Protein AF-A0A818V0K8-F1 (afdb_monomer_lite)

pLDDT: mean 82.4, std 18.42, range [25.8, 98.62]

Organism: NCBI:txid433720

InterPro domains:
  IPR001258 NHL repeat [PF01436] (182-206)
  IPR001258 NHL repeat [PF01436] (374-398)
  IPR001258 NHL repeat [PS51125] (176-212)
  IPR001309 Peptidase C14, p20 domain [PS50208] (8-86)
  IPR011042 Six-bladed beta-propeller, TolB-like [G3DSA:2.120.10.30] (171-428)
  IPR011600 Peptidase C14, caspase domain [PF00656] (10-111)
  IPR029030 Caspase-like domain superfamily [SSF52129] (10-149)
  IPR050952 Tripartite Motif and NHL Repeat Containing E3 Ligases [PTHR24104] (167-348)

Radius of gyration: 25.7 Å; chains: 1; bounding box: 70×69×47 Å

Structure (mmCIF, N/CA/C/O backbone):
data_AF-A0A818V0K8-F1
#
_entry.id   AF-A0A818V0K8-F1
#
loop_
_atom_site.group_PDB
_atom_site.id
_atom_site.type_symbol
_atom_site.label_atom_id
_atom_site.label_alt_id
_atom_site.label_comp_id
_atom_site.label_asym_id
_atom_site.label_entity_id
_atom_site.label_seq_id
_atom_site.pdbx_PDB_ins_code
_atom_site.Cartn_x
_atom_site.Cartn_y
_atom_site.Cartn_z
_atom_site.occupancy
_atom_site.B_iso_or_equiv
_atom_site.auth_seq_id
_atom_site.auth_comp_id
_atom_site.auth_asym_id
_atom_site.auth_atom_id
_atom_site.pdbx_PDB_model_num
ATOM 1 N N . MET A 1 1 ? -10.975 -43.983 18.019 1.00 34.56 1 MET A N 1
ATOM 2 C CA . MET A 1 1 ? -11.225 -44.013 16.564 1.00 34.56 1 MET A CA 1
ATOM 3 C C . MET A 1 1 ? -12.314 -43.001 16.267 1.00 34.56 1 MET A C 1
ATOM 5 O O . MET A 1 1 ? -13.422 -43.184 16.749 1.00 34.56 1 MET A O 1
ATOM 9 N N . ALA A 1 2 ? -11.993 -41.905 15.580 1.00 34.56 2 ALA A N 1
ATOM 10 C CA . ALA A 1 2 ? -13.014 -40.971 15.117 1.00 34.56 2 ALA A CA 1
ATOM 11 C C . ALA A 1 2 ? -13.795 -41.658 13.990 1.00 34.56 2 ALA A C 1
ATOM 13 O O . ALA A 1 2 ? -13.202 -42.048 12.986 1.00 34.56 2 ALA A O 1
ATOM 14 N N . SER A 1 3 ? -15.096 -41.871 14.181 1.00 37.41 3 SER A N 1
ATOM 15 C CA . SER A 1 3 ? -15.975 -42.368 13.127 1.00 37.41 3 SER A CA 1
ATOM 16 C C . SER A 1 3 ? -16.004 -41.324 12.012 1.00 37.41 3 SER A C 1
ATOM 18 O O . SER A 1 3 ? -16.579 -40.250 12.190 1.00 37.41 3 SER A O 1
ATOM 20 N N . SER A 1 4 ? -15.362 -41.602 10.879 1.00 45.81 4 SER A N 1
ATOM 21 C CA . SER A 1 4 ? -15.532 -40.789 9.679 1.00 45.81 4 SER A CA 1
ATOM 22 C C . SER A 1 4 ? -17.010 -40.825 9.299 1.00 45.81 4 SER A C 1
ATOM 24 O O . SER A 1 4 ? -17.556 -41.895 9.026 1.00 45.81 4 SER A O 1
ATOM 26 N N . VAL A 1 5 ? -17.663 -39.671 9.323 1.00 54.47 5 VAL A N 1
ATOM 27 C CA . VAL A 1 5 ? -19.024 -39.521 8.821 1.00 54.47 5 VAL A CA 1
ATOM 28 C C . VAL A 1 5 ? -18.972 -39.780 7.318 1.00 54.47 5 VAL A C 1
ATOM 30 O O . VAL A 1 5 ? -18.368 -39.011 6.572 1.00 54.47 5 VAL A O 1
ATOM 33 N N . ILE A 1 6 ? -19.542 -40.901 6.879 1.00 58.94 6 ILE A N 1
ATOM 34 C CA . ILE A 1 6 ? -19.656 -41.230 5.459 1.00 58.94 6 ILE A CA 1
ATOM 35 C C . ILE A 1 6 ? -20.907 -40.523 4.938 1.00 58.94 6 ILE A C 1
ATOM 37 O O . ILE A 1 6 ? -22.029 -40.952 5.207 1.00 58.94 6 ILE A O 1
ATOM 41 N N . TYR A 1 7 ? -20.704 -39.418 4.223 1.00 66.31 7 TYR A N 1
ATOM 42 C CA . TYR A 1 7 ? -21.772 -38.730 3.499 1.00 66.31 7 TYR A CA 1
ATOM 43 C C . TYR A 1 7 ? -22.213 -39.574 2.301 1.00 66.31 7 TYR A C 1
ATOM 45 O O . TYR A 1 7 ? -21.368 -40.120 1.589 1.00 66.31 7 TYR A O 1
ATOM 53 N N . LYS A 1 8 ? -23.525 -39.668 2.066 1.00 69.44 8 LYS A N 1
ATOM 54 C CA . LYS A 1 8 ? -24.097 -40.437 0.953 1.00 69.44 8 LYS A CA 1
ATOM 55 C C . LYS A 1 8 ? -23.915 -39.703 -0.375 1.00 69.44 8 LYS A C 1
ATOM 57 O O . LYS A 1 8 ? -23.383 -40.279 -1.316 1.00 69.44 8 LYS A O 1
ATOM 62 N N . ASN A 1 9 ? -24.305 -38.430 -0.433 1.00 80.56 9 ASN A N 1
ATOM 63 C CA . ASN A 1 9 ? -24.069 -37.552 -1.576 1.00 80.56 9 ASN A CA 1
ATOM 64 C C . ASN A 1 9 ? -23.571 -36.182 -1.110 1.00 80.56 9 ASN A C 1
ATOM 66 O O . ASN A 1 9 ? -23.829 -35.764 0.017 1.00 80.56 9 ASN A O 1
ATOM 70 N N . LYS A 1 10 ? -22.888 -35.457 -1.997 1.00 86.25 10 LYS A N 1
ATOM 71 C CA . LYS A 1 10 ? -22.584 -34.033 -1.828 1.00 86.25 10 LYS A CA 1
ATOM 72 C C . LYS A 1 10 ? -23.468 -33.248 -2.789 1.00 86.25 10 LYS A C 1
ATOM 74 O O . LYS A 1 10 ? -23.432 -33.513 -3.989 1.00 86.25 10 LYS A O 1
ATOM 79 N N . ARG A 1 11 ? -24.271 -32.312 -2.295 1.00 87.25 11 ARG A N 1
ATOM 80 C CA . ARG A 1 11 ? -25.216 -31.524 -3.099 1.00 87.25 11 ARG A CA 1
ATOM 81 C C . ARG A 1 11 ? -25.030 -30.047 -2.814 1.00 87.25 11 ARG A C 1
ATOM 83 O O . ARG A 1 11 ? -24.869 -29.672 -1.655 1.00 87.25 11 ARG A O 1
ATOM 90 N N . ALA A 1 12 ? -25.030 -29.215 -3.848 1.00 89.19 12 ALA A N 1
ATOM 91 C CA . ALA A 1 12 ? -24.978 -27.773 -3.667 1.00 89.19 12 ALA A CA 1
ATOM 92 C C . ALA A 1 12 ? -26.048 -27.058 -4.484 1.00 89.19 12 ALA A C 1
ATOM 94 O O . ALA A 1 12 ? -26.250 -27.389 -5.648 1.00 89.19 12 ALA A O 1
ATOM 95 N N . LEU A 1 13 ? -26.687 -26.057 -3.889 1.00 89.00 13 LEU A N 1
ATOM 96 C CA . LEU A 1 13 ? -27.489 -25.074 -4.605 1.00 89.00 13 LEU A CA 1
ATOM 97 C C . LEU A 1 13 ? -26.740 -23.752 -4.589 1.00 89.00 13 LEU A C 1
ATOM 99 O O . LEU A 1 13 ? -26.389 -23.242 -3.528 1.00 89.00 13 LEU A O 1
ATOM 103 N N . ILE A 1 14 ? -26.485 -23.216 -5.773 1.00 91.88 14 ILE A N 1
ATOM 104 C CA . ILE A 1 14 ? -25.708 -22.002 -5.971 1.00 91.88 14 ILE A CA 1
ATOM 105 C C . ILE A 1 14 ? -26.546 -21.048 -6.807 1.00 91.88 14 ILE A C 1
ATOM 107 O O . ILE A 1 14 ? -26.998 -21.405 -7.891 1.00 91.88 14 ILE A O 1
ATOM 111 N N . ILE A 1 15 ? -26.760 -19.837 -6.314 1.00 91.81 15 ILE A N 1
ATOM 112 C CA . ILE A 1 15 ? -27.540 -18.812 -7.005 1.00 91.81 15 ILE A CA 1
ATOM 113 C C . ILE A 1 15 ? -26.685 -17.553 -7.152 1.00 91.81 15 ILE A C 1
ATOM 115 O O . ILE A 1 15 ? -26.112 -17.084 -6.174 1.00 91.81 15 ILE A O 1
ATOM 119 N N . GLY A 1 16 ? -26.606 -17.003 -8.364 1.00 90.69 16 GLY A N 1
ATOM 120 C CA . GLY A 1 16 ? -25.942 -15.727 -8.646 1.00 90.69 16 GLY A CA 1
ATOM 121 C C . GLY A 1 16 ? -26.888 -14.745 -9.333 1.00 90.69 16 GLY A C 1
ATOM 122 O O . GLY A 1 16 ? -27.444 -15.074 -10.380 1.00 90.69 16 GLY A O 1
ATOM 123 N N . ILE A 1 17 ? -27.073 -13.542 -8.789 1.00 88.69 17 ILE A N 1
ATOM 124 C CA . ILE A 1 17 ? -27.951 -12.513 -9.369 1.00 88.69 17 ILE A CA 1
ATOM 125 C C . ILE A 1 17 ? -27.177 -11.200 -9.517 1.00 88.69 17 ILE A C 1
ATOM 127 O O . ILE A 1 17 ? -26.691 -10.635 -8.542 1.00 88.69 17 ILE A O 1
ATOM 131 N N . ASN A 1 18 ? -27.068 -10.727 -10.758 1.00 83.38 18 ASN A N 1
ATOM 132 C CA . ASN A 1 18 ? -26.418 -9.469 -11.128 1.00 83.38 18 ASN A CA 1
ATOM 133 C C . ASN A 1 18 ? -27.438 -8.405 -11.544 1.00 83.38 18 ASN A C 1
ATOM 135 O O . ASN A 1 18 ? -27.327 -7.239 -11.180 1.00 83.38 18 ASN A O 1
ATOM 139 N N . ASP A 1 19 ? -28.420 -8.798 -12.357 1.00 81.12 19 ASP A N 1
ATOM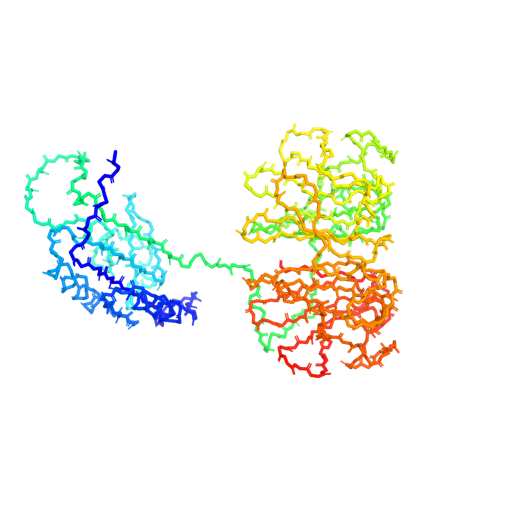 140 C CA . ASP A 1 19 ? -29.081 -7.880 -13.288 1.00 81.12 19 ASP A CA 1
ATOM 141 C C . ASP A 1 19 ? -30.369 -7.254 -12.752 1.00 81.12 19 ASP A C 1
ATOM 143 O O . ASP A 1 19 ? -31.354 -7.124 -13.478 1.00 81.12 19 ASP A O 1
ATOM 147 N N . TYR A 1 20 ? -30.362 -6.852 -11.482 1.00 81.00 20 TYR A N 1
ATOM 148 C CA . TYR A 1 20 ? -31.499 -6.203 -10.835 1.00 81.00 20 TYR A CA 1
ATOM 149 C C . TYR A 1 20 ? -31.951 -4.977 -11.643 1.00 81.00 20 TYR A C 1
ATOM 151 O O . TYR A 1 20 ? -31.282 -3.945 -11.691 1.00 81.00 20 TYR A O 1
ATOM 159 N N . SER A 1 21 ? -33.087 -5.107 -12.330 1.00 64.56 21 SER A N 1
ATOM 160 C CA . SER A 1 21 ? -33.489 -4.193 -13.413 1.00 64.56 21 SER A CA 1
ATOM 161 C C . SER A 1 21 ? -33.783 -2.755 -12.963 1.00 64.56 21 SER A C 1
ATOM 163 O O . SER A 1 21 ? -33.800 -1.843 -13.791 1.00 64.56 21 SER A O 1
ATOM 165 N N . ARG A 1 22 ? -34.013 -2.545 -11.662 1.00 65.88 22 ARG A N 1
ATOM 166 C CA . ARG A 1 22 ? -34.380 -1.254 -11.051 1.00 65.88 22 ARG A CA 1
ATOM 167 C C . ARG A 1 22 ? -33.535 -0.898 -9.827 1.00 65.88 22 ARG A C 1
ATOM 169 O O . ARG A 1 22 ? -33.917 -0.028 -9.049 1.00 65.88 22 ARG A O 1
ATOM 176 N N . ASP A 1 23 ? -32.411 -1.579 -9.652 1.00 66.31 23 ASP A N 1
ATOM 177 C CA . ASP A 1 23 ? -31.495 -1.341 -8.545 1.00 66.31 23 ASP A CA 1
ATOM 178 C C . ASP A 1 23 ? -30.458 -0.264 -8.913 1.00 66.31 23 ASP A C 1
ATOM 180 O O . ASP A 1 23 ? -29.754 -0.420 -9.919 1.00 66.31 23 ASP A O 1
ATOM 184 N N . PRO A 1 24 ? -30.335 0.826 -8.131 1.00 57.41 24 PRO A N 1
ATOM 185 C CA . PRO A 1 24 ? -29.272 1.810 -8.329 1.00 57.41 24 PRO A CA 1
ATOM 186 C C . PRO A 1 24 ? -27.860 1.235 -8.102 1.00 57.41 24 PRO A C 1
ATOM 188 O O . PRO A 1 24 ? -26.910 1.781 -8.661 1.00 57.41 24 PRO A O 1
ATOM 191 N N . ASP A 1 25 ? -27.723 0.131 -7.356 1.00 63.06 25 ASP A N 1
ATOM 192 C CA . ASP A 1 25 ? -26.450 -0.497 -6.971 1.00 63.06 25 ASP A CA 1
ATOM 193 C C . ASP A 1 25 ? -26.255 -1.890 -7.613 1.00 63.06 25 ASP A C 1
ATOM 195 O O . ASP A 1 25 ? -25.832 -2.852 -6.963 1.00 63.06 25 ASP A O 1
ATOM 199 N N . ARG A 1 26 ? -26.552 -2.000 -8.917 1.00 66.19 26 ARG A N 1
ATOM 200 C CA . ARG A 1 26 ? -26.481 -3.258 -9.685 1.00 66.19 26 ARG A CA 1
ATOM 201 C C . ARG A 1 26 ? -25.141 -3.987 -9.503 1.00 66.19 26 ARG A C 1
ATOM 203 O O . ARG A 1 26 ? -24.067 -3.450 -9.792 1.00 66.19 26 ARG A O 1
ATOM 210 N N . LEU A 1 27 ? -25.211 -5.257 -9.105 1.00 70.94 27 LEU A N 1
ATOM 211 C CA . LEU A 1 27 ? -24.045 -6.118 -8.900 1.00 70.94 27 LEU A CA 1
ATOM 212 C C . LEU A 1 27 ? -23.506 -6.644 -10.239 1.00 70.94 27 LEU A C 1
ATOM 214 O O . LEU A 1 27 ? -24.259 -7.003 -11.140 1.00 70.94 27 LEU A O 1
ATOM 218 N N . LYS A 1 28 ? -22.176 -6.685 -10.390 1.00 72.31 28 LYS A N 1
ATOM 219 C CA . LYS A 1 28 ? -21.523 -7.007 -11.674 1.00 72.31 28 LYS A CA 1
ATOM 220 C C . LYS A 1 28 ? -20.971 -8.434 -11.763 1.00 72.31 28 LYS A C 1
ATOM 222 O O . LYS A 1 28 ? -20.831 -8.956 -12.867 1.00 72.31 28 LYS A O 1
ATOM 227 N N . TYR A 1 29 ? -20.642 -9.061 -10.633 1.00 78.44 29 TYR A N 1
ATOM 228 C CA . TYR A 1 29 ? -19.819 -10.280 -10.612 1.00 78.44 29 TYR A CA 1
ATOM 229 C C . TYR A 1 29 ? -20.454 -11.485 -9.915 1.00 78.44 29 TYR A C 1
ATOM 231 O O . TYR A 1 29 ? -19.919 -12.578 -10.034 1.00 78.44 29 TYR A O 1
ATOM 239 N N . CYS A 1 30 ? -21.629 -11.352 -9.305 1.00 81.56 30 CYS A N 1
ATOM 240 C CA . CYS A 1 30 ? -22.289 -12.437 -8.581 1.00 81.56 30 CYS A CA 1
ATOM 241 C C . CYS A 1 30 ? -22.568 -13.680 -9.441 1.00 81.56 30 CYS A C 1
ATOM 243 O O . CYS A 1 30 ? -22.480 -14.801 -8.947 1.00 81.56 30 CYS A O 1
ATOM 245 N N . ILE A 1 31 ? -22.859 -13.520 -10.737 1.00 84.06 31 ILE A N 1
ATOM 246 C CA . ILE A 1 31 ? -22.962 -14.668 -11.658 1.00 84.06 31 ILE A CA 1
ATOM 247 C C . ILE A 1 31 ? -21.609 -15.358 -11.859 1.00 84.06 31 ILE A C 1
ATOM 249 O O . ILE A 1 31 ? -21.572 -16.587 -11.948 1.00 84.06 31 ILE A O 1
ATOM 253 N N . ASN A 1 32 ? -20.516 -14.596 -11.955 1.00 75.81 32 ASN A N 1
ATOM 254 C CA . ASN A 1 32 ? -19.174 -15.157 -12.112 1.00 75.81 32 ASN A CA 1
ATOM 255 C C . ASN A 1 32 ? -18.778 -15.899 -10.835 1.00 75.81 32 ASN A C 1
ATOM 257 O O . ASN A 1 32 ? -18.452 -17.075 -10.925 1.00 75.81 32 ASN A O 1
ATOM 261 N N . ASP A 1 33 ? -18.962 -15.280 -9.665 1.00 77.19 33 ASP A N 1
ATOM 262 C CA . ASP A 1 33 ? -18.681 -15.888 -8.359 1.00 77.19 33 ASP A CA 1
ATOM 263 C C . ASP A 1 33 ? -19.453 -17.208 -8.172 1.00 77.19 33 ASP A C 1
ATOM 265 O O . ASP A 1 33 ? -18.884 -18.236 -7.802 1.00 77.19 33 ASP A O 1
ATOM 269 N N . ALA A 1 34 ? -20.750 -17.213 -8.508 1.00 83.19 34 ALA A N 1
ATOM 270 C CA . ALA A 1 34 ? -21.577 -18.417 -8.485 1.00 83.19 34 ALA A CA 1
ATOM 271 C C . ALA A 1 34 ? -21.092 -19.483 -9.487 1.00 83.19 34 ALA A C 1
ATOM 273 O O . ALA A 1 34 ? -21.116 -20.679 -9.194 1.00 83.19 34 ALA A O 1
ATOM 274 N N . THR A 1 35 ? -20.633 -19.076 -10.671 1.00 83.06 35 THR A N 1
ATOM 275 C CA . THR A 1 35 ? -20.123 -20.011 -11.685 1.00 83.06 35 THR A CA 1
ATOM 276 C C . THR A 1 35 ? -18.791 -20.623 -11.249 1.00 83.06 35 THR A C 1
ATOM 278 O O . THR A 1 35 ? -18.626 -21.838 -11.342 1.00 83.06 35 THR A O 1
ATOM 281 N N . ASP A 1 36 ? -17.877 -19.819 -10.710 1.00 75.06 36 ASP A N 1
ATOM 282 C CA . ASP A 1 36 ? -16.560 -20.259 -10.247 1.00 75.06 36 ASP A CA 1
ATOM 283 C C . ASP A 1 36 ? -16.680 -21.209 -9.055 1.00 75.06 36 ASP A C 1
ATOM 285 O O . ASP A 1 36 ? -16.076 -22.287 -9.050 1.00 75.06 36 ASP A O 1
ATOM 289 N N . LEU A 1 37 ? -17.541 -20.881 -8.085 1.00 79.75 37 LEU A N 1
ATOM 290 C CA . LEU A 1 37 ? -17.820 -21.779 -6.969 1.00 79.75 37 LEU A CA 1
ATOM 291 C C . LEU A 1 37 ? -18.508 -23.069 -7.433 1.00 79.75 37 LEU A C 1
ATOM 293 O O . LEU A 1 37 ? -18.174 -24.143 -6.934 1.00 79.75 37 LEU A O 1
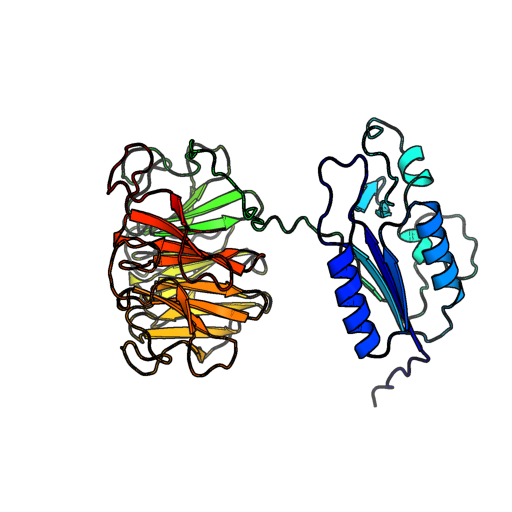ATOM 297 N N . SER A 1 38 ? -19.428 -22.994 -8.402 1.00 85.56 38 SER A N 1
ATOM 298 C CA . SER A 1 38 ? -20.041 -24.184 -9.007 1.00 85.56 38 SER A CA 1
ATOM 299 C C . SER A 1 38 ? -18.983 -25.119 -9.577 1.00 85.56 38 SER A C 1
ATOM 301 O O . SER A 1 38 ? -18.994 -26.308 -9.261 1.00 85.56 38 SER A O 1
ATOM 303 N N . MET A 1 39 ? -18.042 -24.589 -10.360 1.00 77.56 39 MET A N 1
ATOM 304 C CA . MET A 1 39 ? -16.954 -25.378 -10.941 1.00 77.56 39 MET A CA 1
ATOM 305 C C . MET A 1 39 ? -16.055 -25.982 -9.854 1.00 77.56 39 MET A C 1
ATOM 307 O O . MET A 1 39 ? -15.744 -27.173 -9.896 1.00 77.56 39 MET A O 1
ATOM 311 N N . ALA A 1 40 ? -15.688 -25.200 -8.834 1.00 75.50 40 ALA A N 1
ATOM 312 C CA . ALA A 1 40 ? -14.874 -25.681 -7.719 1.00 75.50 40 ALA A CA 1
ATOM 313 C C . ALA A 1 40 ? -15.564 -26.810 -6.931 1.00 75.50 40 ALA A C 1
ATOM 315 O O . ALA A 1 40 ? -14.930 -27.813 -6.596 1.00 75.50 40 ALA A O 1
ATOM 316 N N . LEU A 1 41 ? -16.867 -26.682 -6.666 1.00 83.44 41 LEU A N 1
ATOM 317 C CA . LEU A 1 41 ? -17.640 -27.683 -5.931 1.00 83.44 41 LEU A CA 1
ATOM 318 C C . LEU A 1 41 ? -17.858 -28.960 -6.750 1.00 83.44 41 LEU A C 1
ATOM 320 O O . LEU A 1 41 ? -17.707 -30.060 -6.209 1.00 83.44 41 LEU A O 1
ATOM 324 N N . GLN A 1 42 ? -18.129 -28.836 -8.051 1.00 88.62 42 GLN A N 1
ATOM 325 C CA . GLN A 1 42 ? -18.191 -29.980 -8.965 1.00 88.62 42 GLN A CA 1
ATOM 326 C C . GLN A 1 42 ? -16.867 -30.759 -8.973 1.00 88.62 42 GLN A C 1
ATOM 328 O O . GLN A 1 42 ? -16.882 -31.984 -8.851 1.00 88.62 42 GLN A O 1
ATOM 333 N N . ASN A 1 43 ? -15.721 -30.064 -8.995 1.00 80.06 43 ASN A N 1
ATOM 334 C CA . ASN A 1 43 ? -14.391 -30.689 -8.970 1.00 80.06 43 ASN A CA 1
ATOM 335 C C . ASN A 1 43 ? -14.107 -31.500 -7.695 1.00 80.06 43 ASN A C 1
ATOM 337 O O . ASN A 1 43 ? -13.332 -32.454 -7.737 1.00 80.06 43 ASN A O 1
ATOM 341 N N . ILE A 1 44 ? -14.739 -31.163 -6.566 1.00 83.50 44 ILE A N 1
ATOM 342 C CA . ILE A 1 44 ? -14.613 -31.917 -5.304 1.00 83.50 44 ILE A CA 1
ATOM 343 C C . ILE A 1 44 ? -15.797 -32.874 -5.052 1.00 83.50 44 ILE A C 1
ATOM 345 O O . ILE A 1 44 ? -15.968 -33.396 -3.938 1.00 83.50 44 ILE A O 1
ATOM 349 N N . GLY A 1 45 ? -16.597 -33.127 -6.094 1.00 86.00 45 GLY A N 1
ATOM 350 C CA . GLY A 1 45 ? -17.625 -34.164 -6.146 1.00 86.00 45 GLY A CA 1
ATOM 351 C C . GLY A 1 45 ? -19.021 -33.739 -5.690 1.00 86.00 45 GLY A C 1
ATOM 352 O O . GLY A 1 45 ? -19.809 -34.611 -5.333 1.00 86.00 45 GLY A O 1
ATOM 353 N N . PHE A 1 46 ? -19.341 -32.440 -5.655 1.00 91.00 46 PHE A N 1
ATOM 354 C CA . PHE A 1 46 ? -20.720 -31.991 -5.441 1.00 91.00 46 PHE A CA 1
ATOM 355 C C . PHE A 1 46 ? -21.555 -32.118 -6.717 1.00 91.00 46 PHE A C 1
ATOM 357 O O . PHE A 1 46 ? -21.137 -31.708 -7.797 1.00 91.00 46 PHE A O 1
ATOM 364 N N . ASN A 1 47 ? -22.787 -32.594 -6.565 1.00 91.94 47 ASN A N 1
ATOM 365 C CA . ASN A 1 47 ? -23.843 -32.385 -7.542 1.00 91.94 47 ASN A CA 1
ATOM 366 C C . ASN A 1 47 ? -24.415 -30.971 -7.349 1.00 91.94 47 ASN A C 1
ATOM 368 O O . ASN A 1 47 ? -25.042 -30.689 -6.325 1.00 91.94 47 ASN A O 1
ATOM 372 N N . VAL A 1 48 ? -24.141 -30.075 -8.296 1.00 92.81 48 VAL A N 1
ATOM 373 C CA . VAL A 1 48 ? -24.450 -28.647 -8.177 1.00 92.81 48 VAL A CA 1
ATOM 374 C C . VAL A 1 48 ? -25.665 -28.273 -9.023 1.00 92.81 48 VAL A C 1
ATOM 376 O O . VAL A 1 48 ? -25.686 -28.505 -10.228 1.00 92.81 48 VAL A O 1
ATOM 379 N N . THR A 1 49 ? -26.645 -27.628 -8.394 1.00 93.25 49 THR A N 1
ATOM 380 C CA . THR A 1 49 ? -27.739 -26.899 -9.045 1.00 93.25 49 THR A CA 1
ATOM 381 C C . THR A 1 49 ? -27.368 -25.417 -9.085 1.00 93.25 49 THR A C 1
ATOM 383 O O . THR A 1 49 ? -27.196 -24.807 -8.032 1.00 93.25 49 THR A O 1
ATOM 386 N N . LEU A 1 50 ? -27.213 -24.842 -10.281 1.00 94.31 50 LEU A N 1
ATOM 387 C CA . LEU A 1 50 ? -26.795 -23.449 -10.478 1.00 94.31 50 LEU A CA 1
ATOM 388 C C . LEU A 1 50 ? -27.931 -22.620 -11.093 1.00 94.31 50 LEU A C 1
ATOM 390 O O . LEU A 1 50 ? -28.332 -22.878 -12.226 1.00 94.31 50 LEU A O 1
ATOM 394 N N . GLY A 1 51 ? -28.402 -21.601 -10.376 1.00 94.25 51 GLY A N 1
ATOM 395 C CA . GLY A 1 51 ? -29.344 -20.598 -10.880 1.00 94.25 51 GLY A CA 1
ATOM 396 C C . GLY A 1 51 ? -28.659 -19.251 -11.123 1.00 94.25 51 GLY A C 1
ATOM 397 O O . GLY A 1 51 ? -27.792 -18.829 -10.356 1.00 94.25 51 GLY A O 1
ATOM 398 N N . LYS A 1 52 ? -29.038 -18.559 -12.201 1.00 93.88 52 LYS A N 1
ATOM 399 C CA . LYS A 1 52 ? -28.464 -17.264 -12.600 1.00 93.88 52 LYS A CA 1
ATOM 400 C C . LYS A 1 52 ? -29.575 -16.274 -12.904 1.00 93.88 52 LYS A C 1
ATOM 402 O O . LYS A 1 52 ? -30.459 -16.619 -13.676 1.00 93.88 52 LYS A O 1
ATOM 407 N N . ASN A 1 53 ? -29.502 -15.065 -12.342 1.00 92.00 53 ASN A N 1
ATOM 408 C CA . ASN A 1 53 ? -30.489 -13.998 -12.561 1.00 92.00 53 ASN A CA 1
ATOM 409 C C . ASN A 1 53 ? -31.938 -14.502 -12.447 1.00 92.00 53 ASN A C 1
ATOM 411 O O . ASN A 1 53 ? -32.774 -14.220 -13.297 1.00 92.00 53 ASN A O 1
ATOM 415 N N . CYS A 1 54 ? -32.224 -15.288 -11.413 1.00 91.00 54 CYS A N 1
ATOM 416 C CA . CYS A 1 54 ? -33.540 -15.893 -11.267 1.00 91.00 54 CYS A CA 1
ATOM 417 C C . CYS A 1 54 ? -34.542 -14.828 -10.810 1.00 91.00 54 CYS A C 1
ATOM 419 O O . CYS A 1 54 ? -34.280 -14.126 -9.826 1.00 91.00 54 CYS A O 1
ATOM 421 N N . ASN A 1 55 ? -35.691 -14.733 -11.479 1.00 92.38 55 ASN A N 1
ATOM 422 C CA . ASN A 1 55 ? -36.845 -14.027 -10.918 1.00 92.38 55 ASN A CA 1
ATOM 423 C C . ASN A 1 55 ? -37.397 -14.786 -9.695 1.00 92.38 55 ASN A C 1
ATOM 425 O O . ASN A 1 55 ? -36.958 -15.897 -9.385 1.00 92.38 55 ASN A O 1
ATOM 429 N N . LEU A 1 56 ? -38.351 -14.203 -8.973 1.00 89.56 56 LEU A N 1
ATOM 430 C CA . LEU A 1 56 ? -38.865 -14.776 -7.730 1.00 89.56 56 LEU A CA 1
ATOM 431 C C . LEU A 1 56 ? -39.407 -16.202 -7.900 1.00 89.56 56 LEU A C 1
ATOM 433 O O . LEU A 1 56 ? -39.173 -17.056 -7.044 1.00 89.56 56 LEU A O 1
ATOM 437 N N . ILE A 1 57 ? -40.124 -16.458 -8.996 1.00 89.50 57 ILE A N 1
ATOM 438 C CA . ILE A 1 57 ? -40.735 -17.761 -9.283 1.00 89.50 57 ILE A CA 1
ATOM 439 C C . ILE A 1 57 ? -39.643 -18.791 -9.565 1.00 89.50 57 ILE A C 1
ATOM 441 O O . ILE A 1 57 ? -39.644 -19.873 -8.982 1.00 89.50 57 ILE A O 1
ATOM 445 N N . GLU A 1 58 ? -38.680 -18.443 -10.414 1.00 92.50 58 GLU A N 1
ATOM 446 C CA . GLU A 1 58 ? -37.536 -19.298 -10.731 1.00 92.50 58 GLU A CA 1
ATOM 447 C C . GLU A 1 58 ? -36.706 -19.601 -9.487 1.00 92.50 58 GLU A C 1
ATOM 449 O O . GLU A 1 58 ? -36.351 -20.754 -9.254 1.00 92.50 58 GLU A O 1
ATOM 454 N N . PHE A 1 59 ? -36.435 -18.590 -8.657 1.00 90.19 59 PHE A N 1
ATOM 455 C CA . PHE A 1 59 ? -35.674 -18.767 -7.428 1.00 90.19 59 PHE A CA 1
ATOM 456 C C . PHE A 1 59 ? -36.409 -19.736 -6.493 1.00 90.19 59 PHE A C 1
ATOM 458 O O . PHE A 1 59 ? -35.815 -20.729 -6.082 1.00 90.19 59 PHE A O 1
ATOM 465 N N . ARG A 1 60 ? -37.709 -19.537 -6.230 1.00 87.06 60 ARG A N 1
ATOM 466 C CA . ARG A 1 60 ? -38.511 -20.482 -5.424 1.00 87.06 60 ARG A CA 1
ATOM 467 C C . ARG A 1 60 ? -38.449 -21.902 -5.983 1.00 87.06 60 ARG A C 1
ATOM 469 O O . ARG A 1 60 ? -38.113 -22.818 -5.243 1.00 87.06 60 ARG A O 1
ATOM 476 N N . ASN A 1 61 ? -38.637 -22.066 -7.291 1.00 85.88 61 ASN A N 1
ATOM 477 C CA . ASN A 1 61 ? -38.566 -23.376 -7.936 1.00 85.88 61 ASN A CA 1
ATOM 478 C C . ASN A 1 61 ? -37.189 -24.040 -7.778 1.00 85.88 61 ASN A C 1
ATOM 480 O O . ASN A 1 61 ? -37.124 -25.249 -7.558 1.00 85.88 61 ASN A O 1
ATOM 484 N N . PHE A 1 62 ? -36.093 -23.278 -7.866 1.00 86.88 62 PHE A N 1
ATOM 485 C CA . PHE A 1 62 ? -34.746 -23.796 -7.613 1.00 86.88 62 PHE A CA 1
ATOM 486 C C . PHE A 1 62 ? -34.574 -24.266 -6.170 1.00 86.88 62 PHE A C 1
ATOM 488 O O . PHE A 1 62 ? -33.994 -25.329 -5.954 1.00 86.88 62 PHE A O 1
ATOM 495 N N . VAL A 1 63 ? -35.075 -23.496 -5.197 1.00 83.06 63 VAL A N 1
ATOM 496 C CA . VAL A 1 63 ? -35.046 -23.887 -3.781 1.00 83.06 63 VAL A CA 1
ATOM 497 C C . VAL A 1 63 ? -35.841 -25.169 -3.576 1.00 83.06 63 VAL A C 1
ATOM 499 O O . VAL A 1 63 ? -35.280 -26.144 -3.085 1.00 83.06 63 VAL A O 1
ATOM 502 N N . ASP A 1 64 ? -37.099 -25.188 -4.008 1.00 81.12 64 ASP A N 1
ATOM 503 C CA . ASP A 1 64 ? -38.015 -26.305 -3.789 1.00 81.12 64 ASP A CA 1
ATOM 504 C C . ASP A 1 64 ? -37.472 -27.584 -4.440 1.00 81.12 64 ASP A C 1
ATOM 506 O O . ASP A 1 64 ? -37.237 -28.583 -3.757 1.00 81.12 64 ASP A O 1
ATOM 510 N N . THR A 1 65 ? -37.119 -27.513 -5.729 1.00 81.69 65 THR A N 1
ATOM 511 C CA . THR A 1 65 ? -36.555 -28.651 -6.475 1.00 81.69 65 THR A CA 1
ATOM 512 C C . THR A 1 65 ? -35.269 -29.161 -5.833 1.00 81.69 65 THR A C 1
ATOM 514 O O . THR A 1 65 ? -35.072 -30.369 -5.714 1.00 81.69 65 THR A O 1
ATOM 517 N N . PHE A 1 66 ? -34.378 -28.266 -5.397 1.00 83.75 66 PHE A N 1
ATOM 518 C CA . PHE A 1 66 ? -33.157 -28.679 -4.717 1.00 83.75 66 PHE A CA 1
ATOM 519 C C . PHE A 1 66 ? -33.469 -29.383 -3.398 1.00 83.75 66 PHE A C 1
ATOM 521 O O . PHE A 1 66 ? -32.944 -30.471 -3.155 1.00 83.75 66 PHE A O 1
ATOM 528 N N . THR A 1 67 ? -34.341 -28.798 -2.572 1.00 77.62 67 THR A N 1
ATOM 529 C CA . THR A 1 67 ? -34.711 -29.358 -1.268 1.00 77.62 67 THR A CA 1
ATOM 530 C C . THR A 1 67 ? -35.385 -30.722 -1.379 1.00 77.62 67 THR A C 1
ATOM 532 O O . THR A 1 67 ? -35.104 -31.597 -0.560 1.00 77.62 67 THR A O 1
ATOM 535 N N . ASP A 1 68 ? -36.172 -30.954 -2.431 1.00 78.44 68 ASP A N 1
ATOM 536 C CA . ASP A 1 68 ? -36.794 -32.251 -2.712 1.00 78.44 68 ASP A CA 1
ATOM 537 C C . ASP A 1 68 ? -35.776 -33.344 -3.069 1.00 78.44 68 ASP A C 1
ATOM 539 O O . ASP A 1 68 ? -36.048 -34.531 -2.872 1.00 78.44 68 ASP A O 1
ATOM 543 N N . THR A 1 69 ? -34.584 -32.969 -3.548 1.00 77.25 69 THR A N 1
ATOM 544 C CA . THR A 1 69 ? -33.516 -33.927 -3.883 1.00 77.25 69 THR A CA 1
ATOM 545 C C . THR A 1 69 ? -32.654 -34.337 -2.687 1.00 77.25 69 THR A C 1
ATOM 547 O O . THR A 1 69 ? -31.844 -35.256 -2.820 1.00 77.25 69 THR A O 1
ATOM 550 N N . ILE A 1 70 ? -32.780 -33.657 -1.542 1.00 76.75 70 ILE A N 1
ATOM 551 C CA . ILE A 1 70 ? -31.940 -33.898 -0.363 1.00 76.75 70 ILE A CA 1
ATOM 552 C C . ILE A 1 70 ? -32.402 -35.166 0.360 1.00 76.75 70 ILE A C 1
ATOM 554 O O . ILE A 1 70 ? -33.554 -35.289 0.781 1.00 76.75 70 ILE A O 1
ATOM 558 N N . GLU A 1 71 ? -31.472 -36.094 0.582 1.00 74.62 71 GLU A N 1
ATOM 559 C CA . GLU A 1 71 ? -31.702 -37.313 1.356 1.00 74.62 71 GLU A CA 1
ATOM 560 C C . GLU A 1 71 ? -30.997 -37.268 2.724 1.00 74.62 71 GLU A C 1
ATOM 562 O O . GLU A 1 71 ? -30.130 -36.434 2.996 1.00 74.62 71 GLU A O 1
ATOM 567 N N . ARG A 1 72 ? -31.353 -38.192 3.631 1.00 69.44 72 ARG A N 1
ATOM 568 C CA . ARG A 1 72 ? -30.624 -38.345 4.903 1.00 69.44 72 ARG A CA 1
ATOM 569 C C . ARG A 1 72 ? -29.151 -38.678 4.630 1.00 69.44 72 ARG A C 1
ATOM 571 O O . ARG A 1 72 ? -28.861 -39.560 3.825 1.00 69.44 72 ARG A O 1
ATOM 578 N N . ASN A 1 73 ? -28.258 -38.045 5.394 1.00 69.75 73 ASN A N 1
ATOM 579 C CA . ASN A 1 73 ? -26.794 -38.164 5.312 1.00 69.75 73 ASN A CA 1
ATOM 580 C C . ASN A 1 73 ? -26.157 -37.562 4.044 1.00 69.75 73 ASN A C 1
ATOM 582 O O . ASN A 1 73 ? -25.024 -37.914 3.713 1.00 69.75 73 ASN A O 1
ATOM 586 N N . ASP A 1 74 ? -26.841 -36.654 3.348 1.00 74.25 74 ASP A N 1
ATOM 587 C CA . ASP A 1 74 ? -26.202 -35.815 2.332 1.00 74.25 74 ASP A CA 1
ATOM 588 C C . ASP A 1 74 ? -25.403 -34.667 2.981 1.00 74.25 74 ASP A C 1
ATOM 590 O O . ASP A 1 74 ? -25.824 -34.082 3.980 1.00 74.25 74 ASP A O 1
ATOM 594 N N . LEU A 1 75 ? -24.258 -34.316 2.387 1.00 75.62 75 LEU A N 1
ATOM 595 C CA . LEU A 1 75 ? -23.574 -33.048 2.634 1.00 75.62 75 LEU A CA 1
ATOM 596 C C . LEU A 1 75 ? -24.192 -31.992 1.721 1.00 75.62 75 LEU A C 1
ATOM 598 O O . LEU A 1 75 ? -24.032 -32.057 0.501 1.00 75.62 75 LEU A O 1
ATOM 602 N N . VAL A 1 76 ? -24.881 -31.024 2.313 1.00 78.50 76 VAL A N 1
ATOM 603 C CA . VAL A 1 76 ? -25.619 -29.993 1.580 1.00 78.50 76 VAL A CA 1
ATOM 604 C C . VAL A 1 76 ? -24.941 -28.642 1.767 1.00 78.50 76 VAL A C 1
ATOM 606 O O . VAL A 1 76 ? -24.679 -28.232 2.899 1.00 78.50 76 VAL A O 1
ATOM 609 N N . LEU A 1 77 ? -24.688 -27.955 0.654 1.00 80.25 77 LEU A N 1
ATOM 610 C CA . LEU A 1 77 ? -24.189 -26.585 0.616 1.00 80.25 77 LEU A CA 1
ATOM 611 C C . LEU A 1 77 ? -25.201 -25.685 -0.093 1.00 80.25 77 LEU A C 1
ATOM 613 O O . LEU A 1 77 ? -25.684 -26.002 -1.175 1.00 80.25 77 LEU A O 1
ATOM 617 N N . PHE A 1 78 ? -25.498 -24.534 0.493 1.00 82.94 78 PHE A N 1
ATOM 618 C CA . PHE A 1 78 ? -26.189 -23.458 -0.210 1.00 82.94 78 PHE A CA 1
ATOM 619 C C . PHE A 1 78 ? -25.263 -22.253 -0.311 1.00 82.94 78 PHE A C 1
ATOM 621 O O . PHE A 1 78 ? -24.642 -21.892 0.689 1.00 82.94 78 PHE A O 1
ATOM 628 N N . TYR A 1 79 ? -25.179 -21.659 -1.501 1.00 84.56 79 TYR A N 1
ATOM 629 C CA . TYR A 1 79 ? -24.470 -20.416 -1.769 1.00 84.56 79 TYR A CA 1
ATOM 630 C C . TYR A 1 79 ? -25.368 -19.465 -2.550 1.00 84.56 79 TYR A C 1
ATOM 632 O O . TYR A 1 79 ? -26.015 -19.839 -3.528 1.00 84.56 79 TYR A O 1
ATOM 640 N N . TYR A 1 80 ? -25.363 -18.208 -2.141 1.00 85.56 80 TYR A N 1
ATOM 641 C CA . TYR A 1 80 ? -26.069 -17.142 -2.825 1.00 85.56 80 TYR A CA 1
ATOM 642 C C . TYR A 1 80 ? -25.135 -15.952 -2.952 1.00 85.56 80 TYR A C 1
ATOM 644 O O . TYR A 1 80 ? -24.643 -15.497 -1.925 1.00 85.56 80 TYR A O 1
ATOM 652 N N . ALA A 1 81 ? -24.945 -15.460 -4.175 1.00 83.38 81 ALA A N 1
ATOM 653 C CA . ALA A 1 81 ? -24.309 -14.190 -4.486 1.00 83.38 81 ALA A CA 1
ATOM 654 C C . ALA A 1 81 ? -25.357 -13.252 -5.096 1.00 83.38 81 ALA A C 1
ATOM 656 O O . ALA A 1 81 ? -25.912 -13.513 -6.164 1.00 83.38 81 ALA A O 1
ATOM 657 N N . GLY A 1 82 ? -25.639 -12.159 -4.402 1.00 83.69 82 GLY A N 1
ATOM 658 C CA . GLY A 1 82 ? -26.645 -11.180 -4.791 1.00 83.69 82 GLY A CA 1
ATOM 659 C C . GLY A 1 82 ? -26.957 -10.249 -3.624 1.00 83.69 82 GLY A C 1
ATOM 660 O O . GLY A 1 82 ? -26.284 -10.289 -2.589 1.00 83.69 82 GLY A O 1
ATOM 661 N N . HIS A 1 83 ? -28.005 -9.441 -3.760 1.00 80.69 83 HIS A N 1
ATOM 662 C CA . HIS A 1 83 ? -28.475 -8.577 -2.679 1.00 80.69 83 HIS A CA 1
ATOM 663 C C . HIS A 1 83 ? -29.284 -9.343 -1.639 1.00 80.69 83 HIS A C 1
ATOM 665 O O . HIS A 1 83 ? -30.069 -10.240 -1.961 1.00 80.69 83 HIS A O 1
ATOM 671 N N . GLY A 1 84 ? -29.109 -8.952 -0.383 1.00 78.06 84 GLY A N 1
ATOM 672 C CA . GLY A 1 84 ? -29.861 -9.448 0.758 1.00 78.06 84 GLY A CA 1
ATOM 673 C C . GLY A 1 84 ? -30.376 -8.281 1.588 1.00 78.06 84 GLY A C 1
ATOM 674 O O . GLY A 1 84 ? -29.786 -7.201 1.597 1.00 78.06 84 GLY A O 1
ATOM 675 N N . LYS A 1 85 ? -31.494 -8.485 2.282 1.00 70.94 85 LYS A N 1
ATOM 676 C CA . LYS A 1 85 ? -32.110 -7.464 3.132 1.00 70.94 85 LYS A CA 1
ATOM 677 C C . LYS A 1 85 ? -32.515 -8.056 4.472 1.00 70.94 85 LYS A C 1
ATOM 679 O O . LYS A 1 85 ? -33.106 -9.133 4.516 1.00 70.94 85 LYS A O 1
ATOM 684 N N . GLN A 1 86 ? -32.229 -7.334 5.551 1.00 69.00 86 GLN A N 1
ATOM 685 C CA . GLN A 1 86 ? -32.727 -7.662 6.884 1.00 69.00 86 GLN A CA 1
ATOM 686 C C . GLN A 1 86 ? -34.013 -6.877 7.172 1.00 69.00 86 GLN A C 1
ATOM 688 O O . GLN A 1 86 ? -34.075 -5.669 6.933 1.00 69.00 86 GLN A O 1
ATOM 693 N N . HIS A 1 87 ? -35.039 -7.561 7.677 1.00 67.56 87 HIS A N 1
ATOM 694 C CA . HIS A 1 87 ? -36.288 -6.963 8.150 1.00 67.56 87 HIS A CA 1
ATOM 695 C C . HIS A 1 87 ? -36.890 -7.818 9.274 1.00 67.56 87 HIS A C 1
ATOM 697 O O . HIS A 1 87 ? -36.909 -9.042 9.153 1.00 67.56 87 HIS A O 1
ATOM 703 N N . ASP A 1 88 ? -37.348 -7.189 10.361 1.00 69.62 88 ASP A N 1
ATOM 704 C CA . ASP A 1 88 ? -37.903 -7.848 11.557 1.00 69.62 88 ASP A CA 1
ATOM 705 C C . ASP A 1 88 ? -37.044 -9.016 12.078 1.00 69.62 88 ASP A C 1
ATOM 707 O O . ASP A 1 88 ? -37.551 -10.101 12.347 1.00 69.62 88 ASP A O 1
ATOM 711 N N . ASP A 1 89 ? -35.721 -8.833 12.162 1.00 65.62 89 ASP A N 1
ATOM 712 C CA . ASP A 1 89 ? -34.739 -9.866 12.553 1.00 65.62 89 ASP A CA 1
ATOM 713 C C . ASP A 1 89 ? -34.682 -11.108 11.640 1.00 65.62 89 ASP A C 1
ATOM 715 O O . ASP A 1 89 ? -34.136 -12.154 12.002 1.00 65.62 89 ASP A O 1
ATOM 719 N N . HIS A 1 90 ? -35.204 -11.000 10.417 1.00 65.38 90 HIS A N 1
ATOM 720 C CA . HIS A 1 90 ? -35.117 -12.030 9.388 1.00 65.38 90 HIS A CA 1
ATOM 721 C C . HIS A 1 90 ? -34.299 -11.538 8.197 1.00 65.38 90 HIS A C 1
ATOM 723 O O . HIS A 1 90 ? -34.438 -10.400 7.751 1.00 65.38 90 HIS A O 1
ATOM 729 N N . ASN A 1 91 ? -33.468 -12.428 7.655 1.00 71.06 91 ASN A N 1
ATOM 730 C CA . ASN A 1 91 ? -32.688 -12.166 6.452 1.00 71.06 91 ASN A CA 1
ATOM 731 C C . ASN A 1 91 ? -33.403 -12.743 5.225 1.00 71.06 91 ASN A C 1
ATOM 733 O O . ASN A 1 91 ? -33.829 -13.905 5.223 1.00 71.06 91 ASN A O 1
ATOM 737 N N . TYR A 1 92 ? -33.496 -11.923 4.185 1.00 79.44 92 TYR A N 1
ATOM 738 C CA . TYR A 1 92 ? -34.152 -12.233 2.924 1.00 79.44 92 TYR A CA 1
ATOM 739 C C . TYR A 1 92 ? -33.166 -12.109 1.764 1.00 79.44 92 TYR A C 1
ATOM 741 O O . TYR A 1 92 ? -32.356 -11.183 1.732 1.00 79.44 92 TYR A O 1
ATOM 749 N N . LEU A 1 93 ? -33.256 -13.030 0.808 1.00 85.56 93 LEU A N 1
ATOM 750 C CA . LEU A 1 93 ? -32.512 -13.013 -0.450 1.00 85.56 93 LEU A CA 1
ATOM 751 C C . LEU A 1 93 ? -33.392 -12.399 -1.535 1.00 85.56 93 LEU A C 1
ATOM 753 O O . LEU A 1 93 ? -34.560 -12.777 -1.665 1.00 85.56 93 LEU A O 1
ATOM 757 N N . LEU A 1 94 ? -32.846 -11.450 -2.291 1.00 86.81 94 LEU A N 1
ATOM 758 C CA . LEU A 1 94 ? -33.621 -10.666 -3.248 1.00 86.81 94 LEU A CA 1
ATOM 759 C C . LEU A 1 94 ? -33.529 -11.273 -4.660 1.00 86.81 94 LEU A C 1
ATOM 761 O O . LEU A 1 94 ? -32.422 -11.388 -5.189 1.00 86.81 94 LEU A O 1
ATOM 765 N N . PRO A 1 95 ? -34.655 -11.651 -5.292 1.00 89.69 95 PRO A N 1
ATOM 766 C CA . PRO A 1 95 ? -34.665 -12.132 -6.673 1.00 89.69 95 PRO A CA 1
ATOM 767 C C . PRO A 1 95 ? -34.415 -11.002 -7.685 1.00 89.69 95 PRO A C 1
ATOM 769 O O . PRO A 1 95 ? -34.471 -9.821 -7.344 1.00 89.69 95 PRO A O 1
ATOM 772 N N . LEU A 1 96 ? -34.171 -11.363 -8.950 1.00 90.75 96 LEU A N 1
ATOM 773 C CA . LEU A 1 96 ? -33.869 -10.427 -10.044 1.00 90.75 96 LEU A CA 1
ATOM 774 C C . LEU A 1 96 ? -34.909 -9.301 -10.197 1.00 90.75 96 LEU A C 1
ATOM 776 O O . LEU A 1 96 ? -34.570 -8.154 -10.494 1.00 90.75 96 LEU A O 1
ATOM 780 N N . ASP A 1 97 ? -36.178 -9.656 -10.037 1.00 88.56 97 ASP A N 1
ATOM 781 C CA . ASP A 1 97 ? -37.361 -8.820 -10.232 1.00 88.56 97 ASP A CA 1
ATOM 782 C C . ASP A 1 97 ? -37.802 -8.083 -8.959 1.00 88.56 97 ASP A C 1
ATOM 784 O O . ASP A 1 97 ? -38.870 -7.471 -8.938 1.00 88.56 97 ASP A O 1
ATOM 788 N N . TYR A 1 98 ? -36.977 -8.087 -7.907 1.00 84.56 98 TYR A N 1
ATOM 789 C CA . TYR A 1 98 ? -37.256 -7.333 -6.691 1.00 84.56 98 TYR A CA 1
ATOM 790 C C . TYR A 1 98 ? -37.292 -5.819 -6.972 1.00 84.56 98 TYR A C 1
ATOM 792 O O . TYR A 1 98 ? -36.285 -5.222 -7.354 1.00 84.56 98 TYR A O 1
ATOM 800 N N . ASP A 1 99 ? -38.451 -5.177 -6.781 1.00 79.50 99 ASP A N 1
ATOM 801 C CA . ASP A 1 99 ? -38.587 -3.724 -6.970 1.00 79.50 99 ASP A CA 1
ATOM 802 C C . ASP A 1 99 ? -38.017 -2.923 -5.784 1.00 79.50 99 ASP A C 1
ATOM 804 O O . ASP A 1 99 ? -38.513 -2.985 -4.654 1.00 79.50 99 ASP A O 1
ATOM 808 N N . TYR A 1 100 ? -36.990 -2.117 -6.059 1.00 70.62 100 TYR A N 1
ATOM 809 C CA . TYR A 1 100 ? -36.317 -1.259 -5.083 1.00 70.62 100 TYR A CA 1
ATOM 810 C C . TYR A 1 100 ? -37.037 0.079 -4.844 1.00 70.62 100 TYR A C 1
ATOM 812 O O . TYR A 1 100 ? -36.728 0.766 -3.872 1.00 70.62 100 TYR A O 1
ATOM 820 N N . ILE A 1 101 ? -38.005 0.464 -5.682 1.00 64.06 101 ILE A N 1
ATOM 821 C CA . ILE A 1 101 ? -38.660 1.783 -5.611 1.00 64.06 101 ILE A CA 1
ATOM 822 C C . ILE A 1 101 ? -39.732 1.825 -4.507 1.00 64.06 101 ILE A C 1
ATOM 824 O O . ILE A 1 101 ? -39.941 2.861 -3.875 1.00 64.06 101 ILE A O 1
ATOM 828 N N . HIS A 1 102 ? -40.348 0.686 -4.186 1.00 59.06 102 HIS A N 1
ATOM 829 C CA . HIS A 1 102 ? -41.424 0.571 -3.191 1.00 59.06 102 HIS A CA 1
ATOM 830 C C . HIS A 1 102 ? -40.917 0.482 -1.730 1.00 59.06 102 HIS A C 1
ATOM 832 O O . HIS A 1 102 ? -41.640 0.080 -0.824 1.00 59.06 102 HIS A O 1
ATOM 838 N N . GLN A 1 103 ? -39.672 0.899 -1.452 1.00 53.94 103 GLN A N 1
ATOM 839 C CA . GLN A 1 103 ? -39.011 0.768 -0.141 1.00 53.94 103 GLN A CA 1
ATOM 840 C C . GLN A 1 103 ? -39.590 1.622 1.004 1.00 53.94 103 GLN A C 1
ATOM 842 O O . GLN A 1 103 ? -39.138 1.489 2.144 1.00 53.94 103 GLN A O 1
ATOM 847 N N . LYS A 1 104 ? -40.587 2.477 0.757 1.00 47.88 104 LYS A N 1
ATOM 848 C CA . LYS A 1 104 ? -41.250 3.246 1.816 1.00 47.88 104 LYS A CA 1
ATOM 849 C C . LYS A 1 104 ? -42.546 2.549 2.250 1.00 47.88 104 LYS A C 1
ATOM 851 O O . LYS A 1 104 ? -43.611 2.867 1.742 1.00 47.88 104 LYS A O 1
ATOM 856 N N . SER A 1 105 ? -42.423 1.684 3.264 1.00 50.69 105 SER A N 1
ATOM 857 C CA . SER A 1 105 ? -43.444 1.394 4.297 1.00 50.69 105 SER A CA 1
ATOM 858 C C . SER A 1 105 ? -44.317 0.127 4.279 1.00 50.69 105 SER A C 1
ATOM 860 O O . SER A 1 105 ? -45.323 0.140 4.976 1.00 50.69 105 SER A O 1
ATOM 862 N N . GLU A 1 106 ? -43.945 -1.001 3.661 1.00 56.69 106 GLU A N 1
ATOM 863 C CA . GLU A 1 106 ? -44.729 -2.239 3.882 1.00 56.69 106 GLU A CA 1
ATOM 864 C C . GLU A 1 106 ? -43.877 -3.488 4.159 1.00 56.69 106 GLU A C 1
ATOM 866 O O . GLU A 1 106 ? -43.126 -3.965 3.309 1.00 56.69 106 GLU A O 1
ATOM 871 N N . SER A 1 107 ? -44.020 -4.033 5.373 1.00 59.97 107 SER A N 1
ATOM 872 C CA . SER A 1 107 ? -43.442 -5.309 5.824 1.00 59.97 107 SER A CA 1
ATOM 873 C C . SER A 1 107 ? -43.939 -6.506 5.002 1.00 59.97 107 SER A C 1
ATOM 875 O O . SER A 1 107 ? -43.195 -7.461 4.771 1.00 59.97 107 SER A O 1
ATOM 877 N N . THR A 1 108 ? -45.164 -6.417 4.481 1.00 64.88 108 THR A N 1
ATOM 878 C CA . THR A 1 108 ? -45.796 -7.375 3.561 1.00 64.88 108 THR A CA 1
ATOM 879 C C . THR A 1 108 ? -45.026 -7.530 2.252 1.00 64.88 108 THR A C 1
ATOM 881 O O . THR A 1 108 ? -44.841 -8.647 1.776 1.00 64.88 108 THR A O 1
ATOM 884 N N . TYR A 1 109 ? -44.478 -6.441 1.702 1.00 74.31 109 TYR A N 1
ATOM 885 C CA . TYR A 1 109 ? -43.815 -6.492 0.399 1.00 74.31 109 TYR A CA 1
ATOM 886 C C . TYR A 1 109 ? -42.572 -7.394 0.406 1.00 74.31 109 TYR A C 1
ATOM 888 O O . TYR A 1 109 ? -42.401 -8.214 -0.494 1.00 74.31 109 TYR A O 1
ATOM 896 N N . ILE A 1 110 ? -41.724 -7.290 1.438 1.00 72.44 110 ILE A N 1
ATOM 897 C CA . ILE A 1 110 ? -40.504 -8.110 1.555 1.00 72.44 110 ILE A CA 1
ATOM 898 C C . ILE A 1 110 ? -40.864 -9.592 1.710 1.00 72.44 110 ILE A C 1
ATOM 900 O O . ILE A 1 110 ? -40.241 -10.440 1.074 1.00 72.44 110 ILE A O 1
ATOM 904 N N . ALA A 1 111 ? -41.871 -9.903 2.531 1.00 70.06 111 ALA A N 1
ATOM 905 C CA . ALA A 1 111 ? -42.305 -11.278 2.763 1.00 70.06 111 ALA A CA 1
ATOM 906 C C . ALA A 1 111 ? -42.842 -11.941 1.481 1.00 70.06 111 ALA A C 1
ATOM 908 O O . ALA A 1 111 ? -42.533 -13.105 1.217 1.00 70.06 111 ALA A O 1
ATOM 909 N N . ASP A 1 112 ? -43.578 -11.187 0.661 1.00 78.50 112 ASP A N 1
ATOM 910 C CA . ASP A 1 112 ? -44.204 -11.706 -0.555 1.00 78.50 112 ASP A CA 1
ATOM 911 C C . ASP A 1 112 ? -43.243 -11.762 -1.754 1.00 78.50 112 ASP A C 1
ATOM 913 O O . ASP A 1 112 ? -43.384 -12.651 -2.601 1.00 78.50 112 ASP A O 1
ATOM 917 N N . HIS A 1 113 ? -42.236 -10.878 -1.804 1.00 84.25 113 HIS A N 1
ATOM 918 C CA . HIS A 1 113 ? -41.379 -10.666 -2.982 1.00 84.25 113 HIS A CA 1
ATOM 919 C C . HIS A 1 113 ? -39.908 -11.067 -2.801 1.00 84.25 113 HIS A C 1
ATOM 921 O O . HIS A 1 113 ? -39.107 -10.881 -3.715 1.00 84.25 113 HIS A O 1
ATOM 927 N N . ALA A 1 114 ? -39.524 -11.630 -1.654 1.00 84.38 114 ALA A N 1
ATOM 928 C CA . ALA A 1 114 ? -38.169 -12.124 -1.409 1.00 84.38 114 ALA A CA 1
ATOM 929 C C . ALA A 1 114 ? -38.165 -13.561 -0.864 1.00 84.38 114 ALA A C 1
ATOM 931 O O . ALA A 1 114 ? -39.202 -14.130 -0.512 1.00 84.38 114 ALA A O 1
ATOM 932 N N . ILE A 1 115 ? -36.980 -14.173 -0.797 1.00 82.94 115 ILE A N 1
ATOM 933 C CA . ILE A 1 115 ? -36.811 -15.518 -0.242 1.00 82.94 115 ILE A CA 1
ATOM 934 C C . ILE A 1 115 ? -36.312 -15.412 1.193 1.00 82.94 115 ILE A C 1
ATOM 936 O O . ILE A 1 115 ? -35.173 -15.018 1.437 1.00 82.94 115 ILE A O 1
ATOM 940 N N . SER A 1 116 ? -37.149 -15.794 2.157 1.00 80.94 116 SER A N 1
ATOM 941 C CA . SER A 1 116 ? -36.705 -15.902 3.547 1.00 80.94 116 SER A CA 1
ATOM 942 C C . SER A 1 116 ? -35.677 -17.019 3.688 1.00 80.94 116 SER A C 1
ATOM 944 O O . SER A 1 116 ? -35.937 -18.160 3.297 1.00 80.94 116 SER A O 1
ATOM 946 N N . ILE A 1 117 ? -34.550 -16.736 4.344 1.00 70.69 117 ILE A N 1
ATOM 947 C CA . ILE A 1 117 ? -33.549 -17.768 4.654 1.00 70.69 117 ILE A CA 1
ATOM 948 C C . ILE A 1 117 ? -34.147 -18.883 5.528 1.00 70.69 117 ILE A C 1
ATOM 950 O O . ILE A 1 117 ? -33.730 -20.036 5.436 1.00 70.69 117 ILE A O 1
ATOM 954 N N . LYS A 1 118 ? -35.191 -18.589 6.318 1.00 64.81 118 LYS A N 1
ATOM 955 C CA . LYS A 1 118 ? -35.884 -19.606 7.121 1.00 64.81 118 LYS A CA 1
ATOM 956 C C . LYS A 1 118 ? -36.577 -20.684 6.278 1.00 64.81 118 LYS A C 1
ATOM 958 O O . LYS A 1 118 ? -36.746 -21.795 6.777 1.00 64.81 118 LYS A O 1
ATOM 963 N N . ASN A 1 119 ? -36.935 -20.404 5.023 1.00 61.47 119 ASN A N 1
ATOM 964 C CA . ASN A 1 119 ? -37.585 -21.390 4.152 1.00 61.47 119 ASN A CA 1
ATOM 965 C C . ASN A 1 119 ? -36.630 -22.519 3.741 1.00 61.47 119 ASN A C 1
ATOM 967 O O . ASN A 1 119 ? -37.063 -23.659 3.630 1.00 61.47 119 ASN A O 1
ATOM 971 N N . PHE A 1 120 ? -35.324 -22.251 3.650 1.00 59.41 120 PHE A N 1
ATOM 972 C CA . PHE A 1 120 ? -34.307 -23.275 3.368 1.00 59.41 120 PHE A CA 1
ATOM 973 C C . PHE A 1 120 ? -34.090 -24.267 4.520 1.00 59.41 120 PHE A C 1
ATOM 975 O O . PHE A 1 120 ? -33.432 -25.287 4.350 1.00 59.41 120 PHE A O 1
ATOM 982 N N . ILE A 1 121 ? -34.615 -23.959 5.709 1.00 51.66 121 ILE A N 1
ATOM 983 C CA . ILE A 1 121 ? -34.374 -24.711 6.947 1.00 51.66 121 ILE A CA 1
ATOM 984 C C . ILE A 1 121 ? -35.524 -25.698 7.227 1.00 51.66 121 ILE A C 1
ATOM 986 O O . ILE A 1 121 ? -35.395 -26.600 8.056 1.00 51.66 121 ILE A O 1
ATOM 990 N N . ARG A 1 122 ? -36.658 -25.579 6.524 1.00 49.09 122 ARG A N 1
ATOM 991 C CA . ARG A 1 122 ? -37.817 -26.463 6.701 1.00 49.09 122 ARG A CA 1
ATOM 992 C C . ARG A 1 122 ? -37.826 -27.585 5.667 1.00 49.09 122 ARG A C 1
ATOM 994 O O . ARG A 1 122 ? -38.499 -27.490 4.652 1.00 49.09 122 ARG A O 1
ATOM 1001 N N . THR A 1 123 ? -37.202 -28.713 5.994 1.00 38.69 123 THR A N 1
ATOM 1002 C CA . THR A 1 123 ? -37.477 -29.989 5.313 1.00 38.69 123 THR A CA 1
ATOM 1003 C C . THR A 1 123 ? -38.033 -31.023 6.294 1.00 38.69 123 THR A C 1
ATOM 1005 O O . THR A 1 123 ? -37.326 -31.533 7.157 1.00 38.69 123 THR A O 1
ATOM 1008 N N . ARG A 1 124 ? -39.323 -31.331 6.087 1.00 38.72 124 ARG A N 1
ATOM 1009 C CA . ARG A 1 124 ? -40.150 -32.437 6.617 1.00 38.72 124 ARG A CA 1
ATOM 1010 C C . ARG A 1 124 ? -40.527 -32.434 8.110 1.00 38.72 124 ARG A C 1
ATOM 1012 O O . ARG A 1 124 ? -40.024 -33.218 8.902 1.00 38.72 124 ARG A O 1
ATOM 1019 N N . GLY A 1 125 ? -41.591 -31.678 8.400 1.00 37.38 125 GLY A N 1
ATOM 1020 C CA . GLY A 1 125 ? -42.696 -32.150 9.247 1.00 37.38 125 GLY A CA 1
ATOM 1021 C C . GLY A 1 125 ? -42.549 -31.993 10.761 1.00 37.38 125 GLY A C 1
ATOM 1022 O O . GLY A 1 125 ? -42.336 -32.976 11.458 1.00 37.38 125 GLY A O 1
ATOM 1023 N N . ALA A 1 126 ? -42.805 -30.788 11.277 1.00 30.11 126 ALA A N 1
ATOM 1024 C CA . ALA A 1 126 ? -43.376 -30.602 12.614 1.00 30.11 126 ALA A CA 1
ATOM 1025 C C . ALA A 1 126 ? -44.099 -29.245 12.695 1.00 30.11 126 ALA A C 1
ATOM 1027 O O . ALA A 1 126 ? -43.484 -28.188 12.563 1.00 30.11 126 ALA A O 1
ATOM 1028 N N . ASN A 1 127 ? -45.417 -29.283 12.903 1.00 34.34 127 ASN A N 1
ATOM 1029 C CA . ASN A 1 127 ? -46.204 -28.136 13.355 1.00 34.34 127 ASN A CA 1
ATOM 1030 C C . ASN A 1 127 ? -45.828 -27.822 14.803 1.00 34.34 127 ASN A C 1
ATOM 1032 O O . ASN A 1 127 ? -46.016 -28.694 15.645 1.00 34.34 127 ASN A O 1
ATOM 1036 N N . VAL A 1 128 ? -45.408 -26.591 15.117 1.00 32.28 128 VAL A N 1
ATOM 1037 C CA . VAL A 1 128 ? -45.508 -26.063 16.488 1.00 32.28 128 VAL A CA 1
ATOM 1038 C C . VAL A 1 128 ? -45.762 -24.553 16.454 1.00 32.28 128 VAL A C 1
ATOM 1040 O O . VAL A 1 128 ? -44.928 -23.771 16.000 1.00 32.28 128 VAL A O 1
ATOM 1043 N N . ASN A 1 129 ? -46.932 -24.162 16.958 1.00 37.50 129 ASN A N 1
ATOM 1044 C CA . ASN A 1 129 ? -47.223 -22.818 17.444 1.00 37.50 129 ASN A CA 1
ATOM 1045 C C . ASN A 1 129 ? -46.398 -22.583 18.715 1.00 37.50 129 ASN A C 1
ATOM 1047 O O . ASN A 1 129 ? -46.721 -23.193 19.727 1.00 37.50 129 ASN A O 1
ATOM 1051 N N . GLN A 1 130 ? -45.352 -21.754 18.656 1.00 30.92 130 GLN A N 1
ATOM 1052 C CA . GLN A 1 130 ? -44.799 -20.917 19.739 1.00 30.92 130 GLN A CA 1
ATOM 1053 C C . GLN A 1 130 ? -43.430 -20.364 19.309 1.00 30.92 130 GLN A C 1
ATOM 1055 O O . GLN A 1 130 ? -42.722 -20.978 18.510 1.00 30.92 130 GLN A O 1
ATOM 1060 N N . GLY A 1 131 ? -43.098 -19.162 19.792 1.00 30.72 131 GLY A N 1
ATOM 1061 C CA . GLY A 1 131 ? -41.862 -18.443 19.477 1.00 30.72 131 GLY A CA 1
ATOM 1062 C C . GLY A 1 131 ? -40.596 -19.292 19.633 1.00 30.72 131 GLY A C 1
ATOM 1063 O O . GLY A 1 131 ? -40.536 -20.174 20.481 1.00 30.72 131 GLY A O 1
ATOM 1064 N N . LEU A 1 132 ? -39.619 -19.004 18.760 1.00 31.66 132 LEU A N 1
ATOM 1065 C CA . LEU A 1 132 ? -38.282 -19.610 18.654 1.00 31.66 132 LEU A CA 1
ATOM 1066 C C . LEU A 1 132 ? -38.207 -21.082 19.105 1.00 31.66 132 LEU A C 1
ATOM 1068 O O . LEU A 1 132 ? -37.706 -21.399 20.180 1.00 31.66 132 LEU A O 1
ATOM 1072 N N . SER A 1 133 ? -38.652 -21.994 18.235 1.00 25.80 133 SER A N 1
ATOM 1073 C CA . SER A 1 133 ? -38.370 -23.424 18.391 1.00 25.80 133 SER A CA 1
ATOM 1074 C C . SER A 1 133 ? -36.942 -23.748 17.908 1.00 25.80 133 SER A C 1
ATOM 1076 O O . SER A 1 133 ? -36.536 -23.239 16.855 1.00 25.80 133 SER A O 1
ATOM 1078 N N . PRO A 1 134 ? -36.166 -24.568 18.643 1.00 32.00 134 PRO A N 1
ATOM 1079 C CA . PRO A 1 134 ? -34.809 -24.943 18.270 1.00 32.00 134 PRO A CA 1
ATOM 1080 C C . PRO A 1 134 ? -34.782 -25.780 16.985 1.00 32.00 134 PRO A C 1
ATOM 1082 O O . PRO A 1 134 ? -35.639 -26.622 16.723 1.00 32.00 134 PRO A O 1
ATOM 1085 N N . MET A 1 135 ? -33.758 -25.515 16.180 1.00 34.75 135 MET A N 1
ATOM 1086 C CA . MET A 1 135 ? -33.506 -26.119 14.878 1.00 34.75 135 MET A CA 1
ATOM 1087 C C . MET A 1 135 ? -33.099 -27.594 15.024 1.00 34.75 135 MET A C 1
ATOM 1089 O O . MET A 1 135 ? -32.128 -27.903 15.709 1.00 34.75 135 MET A O 1
ATOM 1093 N N . SER A 1 136 ? -33.789 -28.496 14.322 1.00 34.91 136 SER A N 1
ATOM 1094 C CA . SER A 1 136 ? -33.293 -29.845 14.023 1.00 34.91 136 SER A CA 1
ATOM 1095 C C . SER A 1 136 ? -33.106 -29.963 12.510 1.00 34.91 136 SER A C 1
ATOM 1097 O O . SER A 1 136 ? -33.895 -30.584 11.803 1.00 34.91 136 SER A O 1
ATOM 1099 N N . ALA A 1 137 ? -32.084 -29.275 11.995 1.00 35.16 137 ALA A N 1
ATOM 1100 C CA . ALA A 1 137 ? -31.541 -29.592 10.680 1.00 35.16 137 ALA A CA 1
ATOM 1101 C C . ALA A 1 137 ? -30.815 -30.947 10.791 1.00 35.16 137 ALA A C 1
ATOM 1103 O O . ALA A 1 137 ? -30.217 -31.215 11.841 1.00 35.16 137 ALA A O 1
ATOM 1104 N N . PRO A 1 138 ? -30.828 -31.812 9.757 1.00 37.22 138 PRO A N 1
ATOM 1105 C CA . PRO A 1 138 ? -29.947 -32.975 9.723 1.00 37.22 138 PRO A CA 1
ATOM 1106 C C . PRO A 1 138 ? -28.525 -32.518 10.053 1.00 37.22 138 PRO A C 1
ATOM 1108 O O . PRO A 1 138 ? -28.098 -31.463 9.581 1.00 37.22 138 PRO A O 1
ATOM 1111 N N . SER A 1 139 ? -27.818 -33.285 10.879 1.00 29.48 139 SER A N 1
ATOM 1112 C CA . SER A 1 139 ? -26.632 -32.894 11.657 1.00 29.48 139 SER A CA 1
ATOM 1113 C C . SER A 1 139 ? -25.389 -32.423 10.874 1.00 29.48 139 SER A C 1
ATOM 1115 O O . SER A 1 139 ? -24.317 -32.336 11.462 1.00 29.48 139 SER A O 1
ATOM 1117 N N . GLN A 1 140 ? -25.498 -32.096 9.583 1.00 38.16 140 GLN A N 1
ATOM 1118 C CA . GLN A 1 140 ? -24.398 -31.813 8.650 1.00 38.16 140 GLN A CA 1
ATOM 1119 C C . GLN A 1 140 ? -24.740 -30.774 7.550 1.00 38.16 140 GLN A C 1
ATOM 1121 O O . GLN A 1 140 ? -24.085 -30.738 6.510 1.00 38.16 140 GLN A O 1
ATOM 1126 N N . THR A 1 141 ? -25.751 -29.918 7.741 1.00 39.47 141 THR A N 1
ATOM 1127 C CA . THR A 1 141 ? -26.079 -28.855 6.763 1.00 39.47 141 THR A CA 1
ATOM 1128 C C . THR A 1 141 ? -25.208 -27.615 6.997 1.00 39.47 141 THR A C 1
ATOM 1130 O O . THR A 1 141 ? -25.276 -27.022 8.073 1.00 39.47 141 THR A O 1
ATOM 1133 N N . LEU A 1 142 ? -24.415 -27.200 5.999 1.00 40.34 142 LEU A N 1
ATOM 1134 C CA . LEU A 1 142 ? -23.638 -25.954 6.030 1.00 40.34 142 LEU A CA 1
ATOM 1135 C C . LEU A 1 142 ? -24.300 -24.917 5.113 1.00 40.34 142 LEU A C 1
ATOM 1137 O O . LEU A 1 142 ? -24.286 -25.046 3.890 1.00 40.34 142 LEU A O 1
ATOM 1141 N N . ILE A 1 143 ? -24.863 -23.867 5.707 1.00 45.91 143 ILE A N 1
ATOM 1142 C CA . ILE A 1 143 ? -25.412 -22.726 4.966 1.00 45.91 143 ILE A CA 1
ATOM 1143 C C . ILE A 1 143 ? -24.309 -21.668 4.878 1.00 45.91 143 ILE A C 1
ATOM 1145 O O . ILE A 1 143 ? -23.952 -21.069 5.891 1.00 45.91 143 ILE A O 1
ATOM 1149 N N . VAL A 1 144 ? -23.750 -21.456 3.682 1.00 42.38 144 VAL A N 1
ATOM 1150 C CA . VAL A 1 144 ? -22.717 -20.441 3.437 1.00 42.38 144 VAL A CA 1
ATOM 1151 C C . VAL A 1 144 ? -23.371 -19.256 2.744 1.00 42.38 144 VAL A C 1
ATOM 1153 O O . VAL A 1 144 ? -23.692 -19.294 1.560 1.00 42.38 144 VAL A O 1
ATOM 1156 N N . PHE A 1 145 ? -23.580 -18.179 3.491 1.00 43.53 145 PHE A N 1
ATOM 1157 C CA . PHE A 1 145 ? -24.078 -16.938 2.922 1.00 43.53 145 PHE A CA 1
ATOM 1158 C C . PHE A 1 145 ? -22.908 -16.032 2.548 1.00 43.53 145 PHE A C 1
ATOM 1160 O O . PHE A 1 145 ? -22.118 -15.643 3.406 1.00 43.53 145 PHE A O 1
ATOM 1167 N N . ALA A 1 146 ? -22.840 -15.671 1.272 1.00 41.62 146 ALA A N 1
ATOM 1168 C CA . ALA A 1 146 ? -22.036 -14.567 0.798 1.00 41.62 146 ALA A CA 1
ATOM 1169 C C . ALA A 1 146 ? -22.956 -13.631 0.014 1.00 41.62 146 ALA A C 1
ATOM 1171 O O . ALA A 1 146 ? -22.896 -13.576 -1.211 1.00 41.62 146 ALA A O 1
ATOM 1172 N N . CYS A 1 147 ? -23.760 -12.806 0.709 1.00 35.91 147 CYS A N 1
ATOM 1173 C CA . CYS A 1 147 ? -23.992 -11.485 0.118 1.00 35.91 147 CYS A CA 1
ATOM 1174 C C . CYS A 1 147 ? -22.610 -11.010 -0.272 1.00 35.91 147 CYS A C 1
ATOM 1176 O O . CYS A 1 147 ? -21.725 -11.079 0.580 1.00 35.91 147 CYS A O 1
ATOM 1178 N N . ALA A 1 148 ? -22.412 -10.558 -1.504 1.00 35.66 148 ALA A N 1
ATOM 1179 C CA . ALA A 1 148 ? -21.311 -9.652 -1.700 1.00 35.66 148 ALA A CA 1
ATOM 1180 C C . ALA A 1 148 ? -21.528 -8.585 -0.612 1.00 35.66 148 ALA A C 1
ATOM 1182 O O . ALA A 1 148 ? -22.507 -7.836 -0.709 1.00 35.66 148 ALA A O 1
ATOM 1183 N N . PRO A 1 149 ? -20.667 -8.464 0.427 1.00 31.58 149 PRO A N 1
ATOM 1184 C CA . PRO A 1 149 ? -20.414 -7.099 0.802 1.00 31.58 149 PRO A CA 1
ATOM 1185 C C . PRO A 1 149 ? -19.977 -6.500 -0.530 1.00 31.58 149 PRO A C 1
ATOM 1187 O O . PRO A 1 149 ? -19.228 -7.131 -1.288 1.00 31.58 149 PRO A O 1
ATOM 1190 N N . ALA A 1 150 ? -20.481 -5.330 -0.882 1.00 31.66 150 ALA A N 1
ATOM 1191 C CA . ALA A 1 150 ? -19.668 -4.504 -1.736 1.00 31.66 150 ALA A CA 1
ATOM 1192 C C . ALA A 1 150 ? -18.284 -4.524 -1.068 1.00 31.66 150 ALA A C 1
ATOM 1194 O O . ALA A 1 150 ? -18.092 -3.886 -0.036 1.00 31.66 150 ALA A O 1
ATOM 1195 N N . LEU A 1 151 ? -17.363 -5.360 -1.566 1.00 31.84 151 LEU A N 1
ATOM 1196 C CA . LEU A 1 151 ? -15.956 -5.264 -1.270 1.00 31.84 151 LEU A CA 1
ATOM 1197 C C . LEU A 1 151 ? -15.639 -3.943 -1.936 1.00 31.84 151 LEU A C 1
ATOM 1199 O O . LEU A 1 151 ? -15.282 -3.893 -3.114 1.00 31.84 151 LEU A O 1
ATOM 1203 N N . ARG A 1 152 ? -15.895 -2.861 -1.195 1.00 36.22 152 ARG A N 1
ATOM 1204 C CA . ARG A 1 152 ? -15.649 -1.473 -1.556 1.00 36.22 152 ARG A CA 1
ATOM 1205 C C . ARG A 1 152 ? -14.144 -1.216 -1.561 1.00 36.22 152 ARG A C 1
ATOM 1207 O O . ARG A 1 152 ? -13.703 -0.137 -1.215 1.00 36.22 152 ARG A O 1
ATOM 1214 N N . ASN A 1 153 ? -13.370 -2.172 -2.060 1.00 40.28 153 ASN A N 1
ATOM 1215 C CA . ASN A 1 153 ? -11.970 -1.985 -2.372 1.00 40.28 153 ASN A CA 1
ATOM 1216 C C . ASN A 1 153 ? -11.885 -1.815 -3.883 1.00 40.28 153 ASN A C 1
ATOM 1218 O O . ASN A 1 153 ? -11.644 -2.765 -4.625 1.00 40.28 153 ASN A O 1
ATOM 1222 N N . GLY A 1 154 ? -12.184 -0.588 -4.312 1.00 42.16 154 GLY A N 1
ATOM 1223 C CA . GLY A 1 154 ? -11.544 0.049 -5.459 1.00 42.16 154 GLY A CA 1
ATOM 1224 C C . GLY A 1 154 ? -11.646 -0.641 -6.818 1.00 42.16 154 GLY A C 1
ATOM 1225 O O . GLY A 1 154 ? -10.623 -0.829 -7.466 1.00 42.16 154 GLY A O 1
ATOM 1226 N N . ASN A 1 155 ? -12.844 -0.948 -7.327 1.00 40.44 155 ASN A N 1
ATOM 1227 C CA . ASN A 1 155 ? -12.985 -1.094 -8.783 1.00 40.44 155 ASN A CA 1
ATOM 1228 C C . ASN A 1 155 ? -12.909 0.297 -9.428 1.00 40.44 155 ASN A C 1
ATOM 1230 O O . ASN A 1 155 ? -13.927 0.947 -9.666 1.00 40.44 155 ASN A O 1
ATOM 1234 N N . ILE A 1 156 ? -11.694 0.768 -9.704 1.00 50.97 156 ILE A N 1
ATOM 1235 C CA . ILE A 1 156 ? -11.501 1.940 -10.551 1.00 50.97 156 ILE A CA 1
ATOM 1236 C C . ILE A 1 156 ? -11.733 1.460 -11.982 1.00 50.97 156 ILE A C 1
ATOM 1238 O O . ILE A 1 156 ? -10.928 0.722 -12.543 1.00 50.97 156 ILE A O 1
ATOM 1242 N N . GLY A 1 157 ? -12.873 1.835 -12.570 1.00 42.75 157 GLY A N 1
ATOM 1243 C CA . GLY A 1 157 ? -13.206 1.446 -13.939 1.00 42.75 157 GLY A CA 1
ATOM 1244 C C . GLY A 1 157 ? -12.044 1.721 -14.902 1.00 42.75 157 GLY A C 1
ATOM 1245 O O . GLY A 1 157 ? -11.327 2.716 -14.771 1.00 42.75 157 GLY A O 1
ATOM 1246 N N . THR A 1 158 ? -11.863 0.863 -15.905 1.00 45.59 158 THR A N 1
ATOM 1247 C CA . THR A 1 158 ? -10.813 1.037 -16.927 1.00 45.59 158 THR A CA 1
ATOM 1248 C C . THR A 1 158 ? -10.900 2.407 -17.611 1.00 45.59 158 THR A C 1
ATOM 1250 O O . THR A 1 158 ? -9.878 3.020 -17.912 1.00 45.59 158 THR A O 1
ATOM 1253 N N . ASN A 1 159 ? -12.120 2.943 -17.725 1.00 42.38 159 ASN A N 1
ATOM 1254 C CA . ASN A 1 159 ? -12.430 4.271 -18.256 1.00 42.38 159 ASN A CA 1
ATOM 1255 C C . ASN A 1 159 ? -12.723 5.317 -17.168 1.00 42.38 159 ASN A C 1
ATOM 1257 O O . ASN A 1 159 ? -13.339 6.337 -17.464 1.00 42.38 159 ASN A O 1
ATOM 1261 N N . ALA A 1 160 ? -12.357 5.071 -15.907 1.00 44.88 160 ALA A N 1
ATOM 1262 C CA . ALA A 1 160 ? -12.525 6.058 -14.851 1.00 44.88 160 ALA A CA 1
ATOM 1263 C C . ALA A 1 160 ? -11.714 7.309 -15.206 1.00 44.88 160 ALA A C 1
ATOM 1265 O O . ALA A 1 160 ? -10.482 7.292 -15.228 1.00 44.88 160 ALA A O 1
ATOM 1266 N N . ILE A 1 161 ? -12.437 8.382 -15.512 1.00 44.62 161 ILE A N 1
ATOM 1267 C CA . ILE A 1 161 ? -11.886 9.718 -15.664 1.00 44.62 161 ILE A CA 1
ATOM 1268 C C . ILE A 1 161 ? -11.927 10.320 -14.267 1.00 44.62 161 ILE A C 1
ATOM 1270 O O . ILE A 1 161 ? -13.001 10.520 -13.697 1.00 44.62 161 ILE A O 1
ATOM 1274 N N . TRP A 1 162 ? -10.755 10.549 -13.687 1.00 54.66 162 TRP A N 1
ATOM 1275 C CA . TRP A 1 162 ? -10.650 11.232 -12.408 1.00 54.66 162 TRP A CA 1
ATOM 1276 C C . TRP A 1 162 ? -11.262 12.620 -12.558 1.00 54.66 162 TRP A C 1
ATOM 1278 O O . TRP A 1 162 ? -10.890 13.366 -13.466 1.00 54.66 162 TRP A O 1
ATOM 1288 N N . LYS A 1 163 ? -12.213 12.975 -11.685 1.00 49.84 163 LYS A N 1
ATOM 1289 C CA . LYS A 1 163 ? -12.589 14.383 -11.556 1.00 49.84 163 LYS A CA 1
ATOM 1290 C C . LYS A 1 163 ? -11.322 15.122 -11.149 1.00 49.84 163 LYS A C 1
ATOM 1292 O O . LYS A 1 163 ? -10.700 14.774 -10.150 1.00 49.84 163 LYS A O 1
ATOM 1297 N N . GLN A 1 164 ? -10.933 16.097 -11.959 1.00 51.53 164 GLN A N 1
ATOM 1298 C CA . GLN A 1 164 ? -9.674 16.826 -11.814 1.00 51.53 164 GLN A CA 1
ATOM 1299 C C . GLN A 1 164 ? -9.642 17.719 -10.554 1.00 51.53 164 GLN A C 1
ATOM 1301 O O . GLN A 1 164 ? -8.617 18.326 -10.252 1.00 51.53 164 GLN A O 1
ATOM 1306 N N . ASP A 1 165 ? -10.737 17.736 -9.788 1.00 62.56 165 ASP A N 1
ATOM 1307 C CA . ASP A 1 165 ? -10.895 18.422 -8.512 1.00 62.56 165 ASP A CA 1
ATOM 1308 C C . ASP A 1 165 ? -10.644 17.437 -7.358 1.00 62.56 165 ASP A C 1
ATOM 1310 O O . ASP A 1 165 ? -11.570 16.877 -6.764 1.00 62.56 165 ASP A O 1
ATOM 1314 N N . GLY A 1 166 ? -9.369 17.180 -7.058 1.00 70.00 166 GLY A N 1
ATOM 1315 C CA . GLY A 1 166 ? -8.998 16.459 -5.841 1.00 70.00 166 GLY A CA 1
ATOM 1316 C C . GLY A 1 166 ? -9.509 17.197 -4.599 1.00 70.00 166 GLY A C 1
ATOM 1317 O O . GLY A 1 166 ? -9.426 18.423 -4.521 1.00 70.00 166 GLY A O 1
ATOM 1318 N N . ILE A 1 167 ? -10.029 16.460 -3.617 1.00 80.25 167 ILE A N 1
ATOM 1319 C CA . ILE A 1 167 ? -10.439 17.024 -2.326 1.00 80.25 167 ILE A CA 1
ATOM 1320 C C . ILE A 1 167 ? -9.377 16.751 -1.264 1.00 80.25 167 ILE A C 1
ATOM 1322 O O . ILE A 1 167 ? -8.734 15.702 -1.255 1.00 80.25 167 ILE A O 1
ATOM 1326 N N . ILE A 1 168 ? -9.208 17.691 -0.338 1.00 84.62 168 ILE A N 1
ATOM 1327 C CA . ILE A 1 168 ? -8.356 17.492 0.834 1.00 84.62 168 ILE A CA 1
ATOM 1328 C C . ILE A 1 168 ? -9.164 16.716 1.875 1.00 84.62 168 ILE A C 1
ATOM 1330 O O . ILE A 1 168 ? -10.186 17.204 2.355 1.00 84.62 168 ILE A O 1
ATOM 1334 N N . VAL A 1 169 ? -8.698 15.516 2.223 1.00 87.75 169 VAL A N 1
ATOM 1335 C CA . VAL A 1 169 ? -9.335 14.646 3.233 1.00 87.75 169 VAL A CA 1
ATOM 1336 C C . VAL A 1 169 ? -8.562 14.579 4.553 1.00 87.75 169 VAL A C 1
ATOM 1338 O O . VAL A 1 169 ? -9.131 14.213 5.576 1.00 87.75 169 VAL A O 1
ATOM 1341 N N . ALA A 1 170 ? -7.282 14.955 4.539 1.00 89.81 170 ALA A N 1
ATOM 1342 C CA . ALA A 1 170 ? -6.399 14.991 5.699 1.00 89.81 170 ALA A CA 1
ATOM 1343 C C . ALA A 1 170 ? -5.367 16.118 5.533 1.00 89.81 170 ALA A C 1
ATOM 1345 O O . ALA A 1 170 ? -4.907 16.390 4.422 1.00 89.81 170 ALA A O 1
ATOM 1346 N N . GLY A 1 171 ? -5.001 16.774 6.636 1.00 87.44 171 GLY A N 1
ATOM 1347 C CA . GLY A 1 171 ? -4.147 17.964 6.607 1.00 87.44 171 GLY A CA 1
ATOM 1348 C C . GLY A 1 171 ? -4.831 19.168 5.940 1.00 87.44 171 GLY A C 1
ATOM 1349 O O . GLY A 1 171 ? -6.005 19.439 6.183 1.00 87.44 171 GLY A O 1
ATOM 1350 N N . GLY A 1 172 ? -4.098 19.886 5.081 1.00 77.62 172 GLY A N 1
ATOM 1351 C CA . GLY A 1 172 ? -4.612 21.015 4.288 1.00 77.62 172 GLY A CA 1
ATOM 1352 C C . GLY A 1 172 ? -4.126 22.397 4.725 1.00 77.62 172 GLY A C 1
ATOM 1353 O O . GLY A 1 172 ? -4.238 23.351 3.955 1.00 77.62 172 GLY A O 1
ATOM 1354 N N . ALA A 1 173 ? -3.536 22.512 5.914 1.00 69.69 173 ALA A N 1
ATOM 1355 C CA . ALA A 1 173 ? -2.787 23.695 6.326 1.00 69.69 173 ALA A CA 1
ATOM 1356 C C . ALA A 1 173 ? -1.323 23.646 5.829 1.00 69.69 173 ALA A C 1
ATOM 1358 O O . ALA A 1 173 ? -0.887 22.694 5.176 1.00 69.69 173 ALA A O 1
ATOM 1359 N N . ASN A 1 174 ? -0.543 24.694 6.120 1.00 83.75 174 ASN A N 1
ATOM 1360 C CA . ASN A 1 174 ? 0.905 24.676 5.886 1.00 83.75 174 ASN A CA 1
ATOM 1361 C C . ASN A 1 174 ? 1.575 23.520 6.646 1.00 83.75 174 ASN A C 1
ATOM 1363 O O . ASN A 1 174 ? 1.049 23.035 7.645 1.00 83.75 174 ASN A O 1
ATOM 1367 N N . GLN A 1 175 ? 2.758 23.109 6.184 1.00 90.25 175 GLN A N 1
ATOM 1368 C CA . GLN A 1 175 ? 3.553 22.091 6.866 1.00 90.25 175 GLN A CA 1
ATOM 1369 C C . GLN A 1 175 ? 3.755 22.453 8.347 1.00 90.25 175 GLN A C 1
ATOM 1371 O O . GLN A 1 175 ? 4.125 23.585 8.656 1.00 90.25 175 GLN A O 1
ATOM 1376 N N . GLY A 1 176 ? 3.541 21.495 9.250 1.00 93.25 176 GLY A N 1
ATOM 1377 C CA . GLY A 1 176 ? 3.680 21.722 10.688 1.00 93.25 176 GLY A CA 1
ATOM 1378 C C . GLY A 1 176 ? 3.215 20.538 11.534 1.00 93.25 176 GLY A C 1
ATOM 1379 O O . GLY A 1 176 ? 3.099 19.423 11.030 1.00 93.25 176 GLY A O 1
ATOM 1380 N N . SER A 1 177 ? 2.987 20.775 12.825 1.00 94.00 177 SER A N 1
ATOM 1381 C CA . SER A 1 177 ? 2.665 19.748 13.831 1.00 94.00 177 SER A CA 1
ATOM 1382 C C . SER A 1 177 ? 1.280 19.906 14.472 1.00 94.00 177 SER A C 1
ATOM 1384 O O . SER A 1 177 ? 0.906 19.098 15.327 1.00 94.00 177 SER A O 1
ATOM 1386 N N . GLY A 1 178 ? 0.495 20.904 14.050 1.00 93.94 178 GLY A N 1
ATOM 1387 C CA . GLY A 1 178 ? -0.907 21.062 14.442 1.00 93.94 178 GLY A CA 1
ATOM 1388 C C . GLY A 1 178 ? -1.786 19.866 14.050 1.00 93.94 178 GLY A C 1
ATOM 1389 O O . GLY A 1 178 ? -1.376 18.985 13.292 1.00 93.94 178 GLY A O 1
ATOM 1390 N N . PHE A 1 179 ? -3.015 19.825 14.570 1.00 94.00 179 PHE A N 1
ATOM 1391 C CA . PHE A 1 179 ? -3.969 18.741 14.287 1.00 94.00 179 PHE A CA 1
ATOM 1392 C C . PHE A 1 179 ? -4.596 18.824 12.885 1.00 94.00 179 PHE A C 1
ATOM 1394 O O . PHE A 1 179 ? -5.207 17.869 12.424 1.00 94.00 179 PHE A O 1
ATOM 1401 N N . ASP A 1 180 ? -4.450 19.946 12.193 1.00 92.12 180 ASP A N 1
ATOM 1402 C CA . ASP A 1 180 ? -4.816 20.187 10.791 1.00 92.12 180 ASP A CA 1
ATOM 1403 C C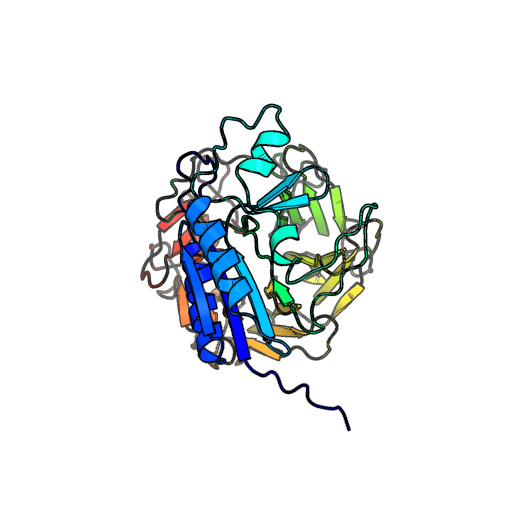 . ASP A 1 180 ? -3.586 20.234 9.858 1.00 92.12 180 ASP A C 1
ATOM 1405 O O . ASP A 1 180 ? -3.706 20.508 8.662 1.00 92.12 180 ASP A O 1
ATOM 1409 N N . GLN A 1 181 ? -2.394 19.967 10.398 1.00 93.38 181 GLN A N 1
ATOM 1410 C CA . GLN A 1 181 ? -1.118 20.036 9.692 1.00 93.38 181 GLN A CA 1
ATOM 1411 C C . GLN A 1 181 ? -0.478 18.655 9.567 1.00 93.38 181 GLN A C 1
ATOM 1413 O O . GLN A 1 181 ? -0.677 17.771 10.399 1.00 93.38 181 GLN A O 1
ATOM 1418 N N . LEU A 1 182 ? 0.332 18.507 8.520 1.00 93.44 182 LEU A N 1
ATOM 1419 C CA . LEU A 1 182 ? 1.196 17.354 8.302 1.00 93.44 182 LEU A CA 1
ATOM 1420 C C . LEU A 1 182 ? 2.637 17.831 8.083 1.00 93.44 182 LEU A C 1
ATOM 1422 O O . LEU A 1 182 ? 2.862 18.879 7.474 1.00 93.44 182 LEU A O 1
ATOM 1426 N N . SER A 1 183 ? 3.619 17.050 8.523 1.00 92.88 183 SER A N 1
ATOM 1427 C CA . SER A 1 183 ? 5.039 17.267 8.249 1.00 92.88 183 SER A CA 1
ATOM 1428 C C . SER A 1 183 ? 5.677 16.000 7.701 1.00 92.88 183 SER A C 1
ATOM 1430 O O . SER A 1 183 ? 5.920 15.035 8.425 1.00 92.88 183 SER A O 1
ATOM 1432 N N . TYR A 1 184 ? 5.974 16.042 6.398 1.00 91.44 184 TYR A N 1
ATOM 1433 C CA . TYR A 1 184 ? 6.560 14.934 5.642 1.00 91.44 184 TYR A CA 1
ATOM 1434 C C . TYR A 1 184 ? 5.744 13.633 5.801 1.00 91.44 184 TYR A C 1
ATOM 1436 O O . TYR A 1 184 ? 6.245 12.655 6.364 1.00 91.44 184 TYR A O 1
ATOM 1444 N N . PRO A 1 185 ? 4.472 13.626 5.350 1.00 93.56 185 PRO A N 1
ATOM 1445 C CA . PRO A 1 185 ? 3.669 12.410 5.346 1.00 93.56 185 PRO A CA 1
ATOM 1446 C C . PRO A 1 185 ? 4.350 11.355 4.464 1.00 93.56 185 PRO A C 1
ATOM 1448 O O . PRO A 1 185 ? 4.811 11.668 3.363 1.00 93.56 185 PRO A O 1
ATOM 1451 N N . SER A 1 186 ? 4.473 10.133 4.972 1.00 92.06 186 SER A N 1
ATOM 1452 C CA . SER A 1 186 ? 5.205 9.040 4.324 1.00 92.06 186 SER A CA 1
ATOM 1453 C C . SER A 1 186 ? 4.250 7.975 3.802 1.00 92.06 186 SER A C 1
ATOM 1455 O O . SER A 1 186 ? 4.169 7.788 2.588 1.00 92.06 186 SER A O 1
ATOM 1457 N N . GLY A 1 187 ? 3.526 7.313 4.696 1.00 92.38 187 GLY A N 1
ATOM 1458 C CA . GLY A 1 187 ? 2.594 6.225 4.418 1.00 92.38 187 GLY A CA 1
ATOM 1459 C C . GLY A 1 187 ? 1.156 6.634 4.698 1.00 92.38 187 GLY A C 1
ATOM 1460 O O . GLY A 1 187 ? 0.883 7.549 5.482 1.00 92.38 187 GLY A O 1
ATOM 1461 N N . VAL A 1 188 ? 0.231 5.964 4.021 1.00 93.56 188 VAL A N 1
ATOM 1462 C CA . VAL A 1 188 ? -1.199 6.238 4.122 1.00 93.56 188 VAL A CA 1
ATOM 1463 C C . VAL A 1 188 ? -1.984 4.937 4.050 1.00 93.56 188 VAL A C 1
ATOM 1465 O O . VAL A 1 188 ? -1.718 4.093 3.201 1.00 93.56 188 VAL A O 1
ATOM 1468 N N . TYR A 1 189 ? -2.974 4.808 4.925 1.00 92.88 189 TYR A N 1
ATOM 1469 C CA . TYR A 1 189 ? -3.929 3.708 4.935 1.00 92.88 189 TYR A CA 1
ATOM 1470 C C . TYR A 1 189 ? -5.342 4.261 5.046 1.00 92.88 189 TYR A C 1
ATOM 1472 O O . TYR A 1 189 ? -5.584 5.205 5.801 1.00 92.88 189 TYR A O 1
ATOM 1480 N N . VAL A 1 190 ? -6.270 3.681 4.293 1.00 89.44 190 VAL A N 1
ATOM 1481 C CA . VAL A 1 190 ? -7.682 4.061 4.306 1.00 89.44 190 VAL A CA 1
ATOM 1482 C C . VAL A 1 190 ? -8.480 2.861 4.795 1.00 89.44 190 VAL A C 1
ATOM 1484 O O . VAL A 1 190 ? -8.366 1.774 4.239 1.00 89.44 190 VAL A O 1
ATOM 1487 N N . ASP A 1 191 ? -9.246 3.055 5.864 1.00 87.38 191 ASP A N 1
ATOM 1488 C CA . ASP A 1 191 ? -10.131 2.031 6.414 1.00 87.38 191 ASP A CA 1
ATOM 1489 C C . ASP A 1 191 ? -11.496 2.021 5.694 1.00 87.38 191 ASP A C 1
ATOM 1491 O O . ASP A 1 191 ? -11.877 2.987 5.030 1.00 87.38 191 ASP A O 1
ATOM 1495 N N . ASP A 1 192 ? -12.268 0.946 5.866 1.00 83.06 192 ASP A N 1
ATOM 1496 C CA . ASP A 1 192 ? -13.578 0.723 5.233 1.00 83.06 192 ASP A CA 1
ATOM 1497 C C . ASP A 1 192 ? -14.598 1.841 5.535 1.00 83.06 192 ASP A C 1
ATOM 1499 O O . ASP A 1 192 ? -15.515 2.094 4.750 1.00 83.06 192 ASP A O 1
ATOM 1503 N N . ASP A 1 193 ? -14.449 2.528 6.673 1.00 84.00 193 ASP A N 1
ATOM 1504 C CA . ASP A 1 193 ? -15.285 3.664 7.077 1.00 84.00 193 ASP A CA 1
ATOM 1505 C C . ASP A 1 193 ? -14.795 5.018 6.517 1.00 84.00 193 ASP A C 1
ATOM 1507 O O . ASP A 1 193 ? -15.303 6.074 6.902 1.00 84.00 193 ASP A O 1
ATOM 1511 N N . GLN A 1 194 ? -13.833 4.988 5.585 1.00 85.62 194 GLN A N 1
ATOM 1512 C CA . GLN A 1 194 ? -13.140 6.140 4.996 1.00 85.62 194 GLN A CA 1
ATOM 1513 C C . GLN A 1 194 ? -12.308 6.946 6.002 1.00 85.62 194 GLN A C 1
ATOM 1515 O O . GLN A 1 194 ? -11.983 8.114 5.762 1.00 85.62 194 GLN A O 1
ATOM 1520 N N . THR A 1 195 ? -11.944 6.348 7.136 1.00 90.94 195 THR A N 1
ATOM 1521 C CA . THR A 1 195 ? -10.934 6.919 8.020 1.00 90.94 195 THR A CA 1
ATOM 1522 C C . THR A 1 195 ? -9.552 6.777 7.389 1.00 90.94 195 THR A C 1
ATOM 1524 O O . THR A 1 195 ? -9.131 5.687 7.012 1.00 90.94 195 THR A O 1
ATOM 1527 N N . VAL A 1 196 ? -8.818 7.885 7.321 1.00 93.81 196 VAL A N 1
ATOM 1528 C CA . VAL A 1 196 ? -7.458 7.946 6.784 1.00 93.81 196 VAL A CA 1
ATOM 1529 C C . VAL A 1 196 ? -6.449 7.969 7.926 1.00 93.81 196 VAL A C 1
ATOM 1531 O O . VAL A 1 196 ? -6.536 8.809 8.822 1.00 93.81 196 VAL A O 1
ATOM 1534 N N . TYR A 1 197 ? -5.462 7.086 7.864 1.00 96.38 197 TYR A N 1
ATOM 1535 C CA . TYR A 1 197 ? -4.316 7.036 8.762 1.00 96.38 197 TYR A CA 1
ATOM 1536 C C . TYR A 1 197 ? -3.071 7.455 7.994 1.00 96.38 197 TYR A C 1
ATOM 1538 O O . TYR A 1 197 ? -2.825 6.953 6.901 1.00 96.38 197 TYR A O 1
ATOM 1546 N N . VAL A 1 198 ? -2.291 8.376 8.553 1.00 96.94 198 VAL A N 1
ATOM 1547 C CA . VAL A 1 198 ? -1.091 8.923 7.911 1.00 96.94 198 VAL A CA 1
ATOM 1548 C C . VAL A 1 198 ? 0.080 8.823 8.874 1.00 96.94 198 VAL A C 1
ATOM 1550 O O . VAL A 1 198 ? 0.011 9.341 9.992 1.00 96.94 198 VAL A O 1
ATOM 1553 N N . THR A 1 199 ? 1.162 8.177 8.448 1.00 96.94 199 THR A N 1
ATOM 1554 C CA . THR A 1 199 ? 2.446 8.235 9.154 1.00 96.94 199 THR A CA 1
ATOM 1555 C C . THR A 1 199 ? 3.157 9.536 8.808 1.00 96.94 199 THR A C 1
ATOM 1557 O O . THR A 1 199 ? 3.233 9.951 7.651 1.00 96.94 199 THR A O 1
ATOM 1560 N N . GLU A 1 200 ? 3.685 10.208 9.827 1.00 96.00 200 GLU A N 1
ATOM 1561 C CA . GLU A 1 200 ? 4.422 11.455 9.666 1.00 96.00 200 GLU A CA 1
ATOM 1562 C C . GLU A 1 200 ? 5.878 11.265 10.058 1.00 96.00 200 GLU A C 1
ATOM 1564 O O . GLU A 1 200 ? 6.214 11.116 11.238 1.00 96.00 200 GLU A O 1
ATOM 1569 N N . TRP A 1 201 ? 6.756 11.318 9.060 1.00 94.69 201 TRP A N 1
ATOM 1570 C CA . TRP A 1 201 ? 8.177 11.064 9.250 1.00 94.69 201 TRP A CA 1
ATOM 1571 C C . TRP A 1 201 ? 8.822 12.070 10.207 1.00 94.69 201 TRP A C 1
ATOM 1573 O O . TRP A 1 201 ? 9.589 11.668 11.080 1.00 94.69 201 TRP A O 1
ATOM 1583 N N . ASN A 1 202 ? 8.518 13.365 10.052 1.00 95.00 202 ASN A N 1
ATOM 1584 C CA . ASN A 1 202 ? 9.145 14.439 10.834 1.00 95.00 202 ASN A CA 1
ATOM 1585 C C . ASN A 1 202 ? 8.448 14.693 12.172 1.00 95.00 202 ASN A C 1
ATOM 1587 O O . ASN A 1 202 ? 9.079 15.180 13.101 1.00 95.00 202 ASN A O 1
ATOM 1591 N N . ASN A 1 203 ? 7.151 14.395 12.276 1.00 96.69 203 ASN A N 1
ATOM 1592 C CA . ASN A 1 203 ? 6.408 14.556 13.529 1.00 96.69 203 ASN A CA 1
ATOM 1593 C C . ASN A 1 203 ? 6.417 13.282 14.390 1.00 96.69 203 ASN A C 1
ATOM 1595 O O . ASN A 1 203 ? 5.867 13.298 15.489 1.00 96.69 203 ASN A O 1
ATOM 1599 N N . HIS A 1 204 ? 7.042 12.194 13.918 1.00 97.50 204 HIS A N 1
ATOM 1600 C CA . HIS A 1 204 ? 7.242 10.956 14.679 1.00 97.50 204 HIS A CA 1
ATOM 1601 C C . HIS A 1 204 ? 5.934 10.385 15.247 1.00 97.50 204 HIS A C 1
ATOM 1603 O O . HIS A 1 204 ? 5.847 9.990 16.415 1.00 97.50 204 HIS A O 1
ATOM 1609 N N . ARG A 1 205 ? 4.879 10.396 14.429 1.00 97.50 205 ARG A N 1
ATOM 1610 C CA . ARG A 1 205 ? 3.524 10.041 14.858 1.00 97.50 205 ARG A CA 1
ATOM 1611 C C . ARG A 1 205 ? 2.703 9.432 13.731 1.00 97.50 205 ARG A C 1
ATOM 1613 O O . ARG A 1 205 ? 3.060 9.546 12.560 1.00 97.50 205 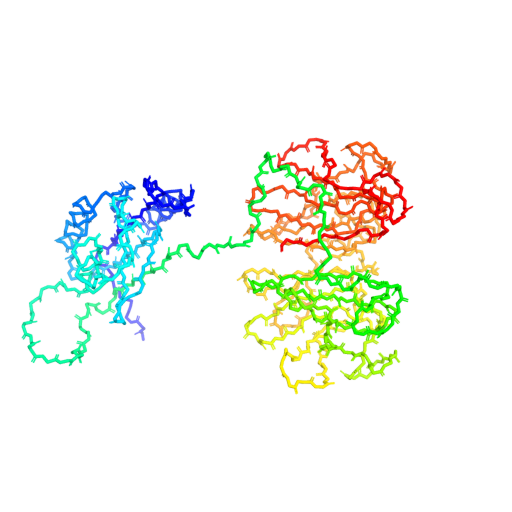ARG A O 1
ATOM 1620 N N . VAL A 1 206 ? 1.589 8.822 14.111 1.00 97.81 206 VAL A N 1
ATOM 1621 C CA . VAL A 1 206 ? 0.502 8.438 13.211 1.00 97.81 206 VAL A CA 1
ATOM 1622 C C . VAL A 1 206 ? -0.709 9.284 13.550 1.00 97.81 206 VAL A C 1
ATOM 1624 O O . VAL A 1 206 ? -1.115 9.367 14.712 1.00 97.81 206 VAL A O 1
ATOM 1627 N N . MET A 1 207 ? -1.282 9.901 12.529 1.00 97.31 207 MET A N 1
ATOM 1628 C CA . MET A 1 207 ? -2.489 10.701 12.643 1.00 97.31 207 MET A CA 1
ATOM 1629 C C . MET A 1 207 ? -3.672 10.000 11.977 1.00 97.31 207 MET A C 1
ATOM 1631 O O . MET A 1 207 ? -3.516 9.390 10.924 1.00 97.31 207 MET A O 1
ATOM 1635 N N . GLN A 1 208 ? -4.854 10.136 12.571 1.00 96.12 208 GLN A N 1
ATOM 1636 C CA . GLN A 1 208 ? -6.130 9.639 12.064 1.00 96.12 208 GLN A CA 1
ATOM 1637 C C . GLN A 1 208 ? -7.036 10.813 11.673 1.00 96.12 208 GLN A C 1
ATOM 1639 O O . GLN A 1 208 ? -7.279 11.700 12.491 1.00 96.12 208 GLN A O 1
ATOM 1644 N N . TRP A 1 209 ? -7.616 10.778 10.474 1.00 95.12 209 TRP A N 1
ATOM 1645 C CA . TRP A 1 209 ? -8.686 11.673 10.030 1.00 95.12 209 TRP A CA 1
ATOM 1646 C C . TRP A 1 209 ? -9.930 10.877 9.673 1.00 95.12 209 TRP A C 1
ATOM 1648 O O . TRP A 1 209 ? -9.905 10.035 8.782 1.00 95.12 209 TRP A O 1
ATOM 1658 N N . LYS A 1 210 ? -11.048 11.191 10.326 1.00 93.06 210 LYS A N 1
ATOM 1659 C CA . LYS A 1 210 ? -12.360 10.717 9.875 1.00 93.06 210 LYS A CA 1
ATOM 1660 C C . LYS A 1 210 ? -12.843 11.577 8.715 1.00 93.06 210 LYS A C 1
ATOM 1662 O O . LYS A 1 210 ? -12.647 12.796 8.732 1.00 93.06 210 LYS A O 1
ATOM 1667 N N . TYR A 1 211 ? -13.529 10.960 7.758 1.00 87.44 211 TYR A N 1
ATOM 1668 C CA . TYR A 1 211 ? -14.074 11.662 6.602 1.00 87.44 211 TYR A CA 1
ATOM 1669 C C . TYR A 1 211 ? -14.880 12.915 7.003 1.00 87.44 211 TYR A C 1
ATOM 1671 O O . TYR A 1 211 ? -15.699 12.897 7.927 1.00 87.44 211 TYR A O 1
ATOM 1679 N N . GLY A 1 212 ? -14.607 14.033 6.325 1.00 86.44 212 GLY A N 1
ATOM 1680 C CA . GLY A 1 212 ? -15.249 15.329 6.567 1.00 86.44 212 GLY A CA 1
ATOM 1681 C C . GLY A 1 212 ? -14.765 16.098 7.807 1.00 86.44 212 GLY A C 1
ATOM 1682 O O . GLY A 1 212 ? -15.262 17.196 8.067 1.00 86.44 212 GLY A O 1
ATOM 1683 N N . LYS A 1 213 ? -13.810 15.575 8.591 1.00 90.56 213 LYS A N 1
ATOM 1684 C CA . LYS A 1 213 ? -13.212 16.311 9.719 1.00 90.56 213 LYS A CA 1
ATOM 1685 C C . LYS A 1 213 ? -12.053 17.192 9.253 1.00 90.56 213 LYS A C 1
ATOM 1687 O O . LYS A 1 213 ? -11.218 16.769 8.466 1.00 90.56 213 LYS A O 1
ATOM 1692 N N . LYS A 1 214 ? -11.983 18.417 9.787 1.00 89.31 214 LYS A N 1
ATOM 1693 C CA . LYS A 1 214 ? -10.906 19.383 9.483 1.00 89.31 214 LYS A CA 1
ATOM 1694 C C . LYS A 1 214 ? -9.603 19.104 10.237 1.00 89.31 214 LYS A C 1
ATOM 1696 O O . LYS A 1 214 ? -8.535 19.476 9.776 1.00 89.31 214 LYS A O 1
ATOM 1701 N N . THR A 1 215 ? -9.696 18.462 11.396 1.00 94.00 215 THR A N 1
ATOM 1702 C CA . THR A 1 215 ? -8.562 18.130 12.264 1.00 94.00 215 THR A CA 1
ATOM 1703 C C . THR A 1 215 ? -8.520 16.628 12.499 1.00 94.00 215 THR A C 1
ATOM 1705 O O . THR A 1 215 ? -9.572 15.992 12.621 1.00 94.00 215 THR A O 1
ATOM 1708 N N . GLY A 1 216 ? -7.316 16.084 12.595 1.00 94.50 216 GLY A N 1
ATOM 1709 C CA . GLY A 1 216 ? -7.060 14.696 12.932 1.00 94.50 216 GLY A CA 1
ATOM 1710 C C . GLY A 1 216 ? -6.755 14.504 14.411 1.00 94.50 216 GLY A C 1
ATOM 1711 O O . GLY A 1 216 ? -6.763 15.445 15.206 1.00 94.50 216 GLY A O 1
ATOM 1712 N N . LEU A 1 217 ? -6.474 13.257 14.768 1.00 95.06 217 LEU A N 1
ATOM 1713 C CA . LEU A 1 217 ? -6.094 12.827 16.108 1.00 95.06 217 LEU A CA 1
ATOM 1714 C C . LEU A 1 217 ? -4.777 12.062 16.040 1.00 95.06 217 LEU A C 1
ATOM 1716 O O . LEU A 1 217 ? -4.588 11.244 15.143 1.00 95.06 217 LEU A O 1
ATOM 1720 N N . VAL A 1 218 ? -3.887 12.290 17.004 1.00 95.94 218 VAL A N 1
ATOM 1721 C CA . VAL A 1 218 ? -2.695 11.451 17.168 1.00 95.94 218 VAL A CA 1
ATOM 1722 C C . VAL A 1 218 ? -3.140 10.114 17.748 1.00 95.94 218 VAL A C 1
ATOM 1724 O O . VAL A 1 218 ? -3.702 10.080 18.840 1.00 95.94 218 VAL A O 1
ATOM 1727 N N . VAL A 1 219 ? -2.895 9.026 17.019 1.00 96.56 219 VAL A N 1
ATOM 1728 C CA . VAL A 1 219 ? -3.290 7.664 17.425 1.00 96.56 219 VAL A CA 1
ATOM 1729 C C . VAL A 1 219 ? -2.107 6.774 17.793 1.00 96.56 219 VAL A C 1
ATOM 1731 O O . VAL A 1 219 ? -2.290 5.770 18.472 1.00 96.56 219 VAL A O 1
ATOM 1734 N N . ALA A 1 220 ? -0.891 7.148 17.392 1.00 97.19 220 ALA A N 1
ATOM 1735 C CA . ALA A 1 220 ? 0.343 6.505 17.833 1.00 97.19 220 ALA A CA 1
ATOM 1736 C C . ALA A 1 220 ? 1.523 7.485 17.775 1.00 97.19 220 ALA A C 1
ATOM 1738 O O . ALA A 1 220 ? 1.566 8.368 16.913 1.00 97.19 220 ALA A O 1
ATOM 1739 N N . GLY A 1 221 ? 2.503 7.312 18.663 1.00 96.25 221 GLY A N 1
ATOM 1740 C CA . GLY A 1 221 ? 3.654 8.213 18.775 1.00 96.25 221 GLY A CA 1
ATOM 1741 C C . GLY A 1 221 ? 3.273 9.623 19.242 1.00 96.25 221 GLY A C 1
ATOM 1742 O O . GLY A 1 221 ? 2.372 9.795 20.057 1.00 96.25 221 GLY A O 1
ATOM 1743 N N . GLY A 1 222 ? 3.989 10.642 18.756 1.00 93.31 222 GLY A N 1
ATOM 1744 C CA . GLY A 1 222 ? 3.751 12.048 19.122 1.00 93.31 222 GLY A CA 1
ATOM 1745 C C . GLY A 1 222 ? 4.376 12.498 20.449 1.00 93.31 222 GLY A C 1
ATOM 1746 O O . GLY A 1 222 ? 4.349 13.685 20.757 1.00 93.31 222 GLY A O 1
ATOM 1747 N N . ASN A 1 223 ? 5.023 11.594 21.192 1.00 94.69 223 ASN A N 1
ATOM 1748 C CA . ASN A 1 223 ? 5.740 11.890 22.442 1.00 94.69 223 ASN A CA 1
ATOM 1749 C C . ASN A 1 223 ? 7.226 12.236 22.207 1.00 94.69 223 ASN A C 1
ATOM 1751 O O . ASN A 1 223 ? 8.109 11.849 22.980 1.00 94.69 223 ASN A O 1
ATOM 1755 N N . GLY A 1 224 ? 7.502 12.940 21.107 1.00 92.19 224 GLY A N 1
ATOM 1756 C CA . GLY A 1 224 ? 8.849 13.246 20.621 1.00 92.19 224 GLY A CA 1
ATOM 1757 C C . GLY A 1 224 ? 9.551 12.065 19.943 1.00 92.19 224 GLY A C 1
ATOM 1758 O O . GLY A 1 224 ? 9.104 10.919 20.013 1.00 92.19 224 GLY A O 1
ATOM 1759 N N . GLU A 1 225 ? 10.676 12.361 19.294 1.00 95.12 225 GLU A N 1
ATOM 1760 C CA . GLU A 1 225 ? 11.554 11.355 18.695 1.00 95.12 225 GLU A CA 1
ATOM 1761 C C . GLU A 1 225 ? 12.188 10.472 19.783 1.00 95.12 225 GLU A C 1
ATOM 1763 O O . GLU A 1 225 ? 12.714 10.968 20.783 1.00 95.12 225 GLU A O 1
ATOM 1768 N N . GLY A 1 226 ? 12.161 9.154 19.593 1.00 95.25 226 GLY A N 1
ATOM 1769 C CA . GLY A 1 226 ? 12.891 8.217 20.444 1.00 95.25 226 GLY A CA 1
ATOM 1770 C C . GLY A 1 226 ? 12.437 6.775 20.261 1.00 95.25 226 GLY A C 1
ATOM 1771 O O . GLY A 1 226 ? 11.678 6.467 19.344 1.00 95.25 226 GLY A O 1
ATOM 1772 N N . ASN A 1 227 ? 12.928 5.883 21.121 1.00 96.50 227 ASN A N 1
ATOM 1773 C CA . ASN A 1 227 ? 12.742 4.430 21.010 1.00 96.50 227 ASN A CA 1
ATOM 1774 C C . ASN A 1 227 ? 11.906 3.809 22.141 1.00 96.50 227 ASN A C 1
ATOM 1776 O O . ASN A 1 227 ? 11.739 2.583 22.181 1.00 96.50 227 ASN A O 1
ATOM 1780 N N . ARG A 1 228 ? 11.355 4.629 23.048 1.00 97.19 228 ARG A N 1
ATOM 1781 C CA . ARG A 1 228 ? 10.414 4.149 24.067 1.00 97.19 228 ARG A CA 1
ATOM 1782 C C . ARG A 1 228 ? 9.152 3.577 23.409 1.00 97.19 228 ARG A C 1
ATOM 1784 O O . ARG A 1 228 ? 8.902 3.776 22.221 1.00 97.19 228 ARG A O 1
ATOM 1791 N N . MET A 1 229 ? 8.360 2.831 24.173 1.00 95.06 229 MET A N 1
ATOM 1792 C CA . MET A 1 229 ? 7.150 2.180 23.650 1.00 95.06 229 MET A CA 1
ATOM 1793 C C . MET A 1 229 ? 6.008 3.169 23.376 1.00 95.06 229 MET A C 1
ATOM 1795 O O . MET A 1 229 ? 5.109 2.863 22.605 1.00 95.06 229 MET A O 1
ATOM 1799 N N . ASP A 1 230 ? 6.062 4.366 23.957 1.00 96.62 230 ASP A N 1
ATOM 1800 C CA . ASP A 1 230 ? 5.179 5.504 23.687 1.00 96.62 230 ASP A CA 1
ATOM 1801 C C . ASP A 1 230 ? 5.710 6.433 22.571 1.00 96.62 230 ASP A C 1
ATOM 1803 O O . ASP A 1 230 ? 5.088 7.451 22.267 1.00 96.62 230 ASP A O 1
ATOM 1807 N N . GLN A 1 231 ? 6.850 6.106 21.952 1.00 98.06 231 GLN A N 1
ATOM 1808 C CA . GLN A 1 231 ? 7.506 6.920 20.927 1.00 98.06 231 GLN A CA 1
ATOM 1809 C C . GLN A 1 231 ? 7.662 6.166 19.604 1.00 98.06 231 GLN A C 1
ATOM 1811 O O . GLN A 1 231 ? 7.765 4.940 19.565 1.00 98.06 231 GLN A O 1
ATOM 1816 N N . LEU A 1 232 ? 7.733 6.935 18.518 1.00 98.06 232 LEU A N 1
ATOM 1817 C CA . LEU A 1 232 ? 8.132 6.468 17.194 1.00 98.06 232 LEU A CA 1
ATOM 1818 C C . LEU A 1 232 ? 9.345 7.280 16.722 1.00 98.06 232 LEU A C 1
ATOM 1820 O O . LEU A 1 232 ? 9.635 8.369 17.223 1.00 98.06 232 LEU A O 1
ATOM 1824 N N . ARG A 1 233 ? 10.046 6.769 15.716 1.00 98.06 233 ARG A N 1
ATOM 1825 C CA . ARG A 1 233 ? 11.162 7.421 15.046 1.00 98.06 233 ARG A CA 1
ATOM 1826 C C . ARG A 1 233 ? 11.039 7.244 13.536 1.00 98.06 233 ARG A C 1
ATOM 1828 O O . ARG A 1 233 ? 11.338 6.183 13.003 1.00 98.06 233 ARG A O 1
ATOM 1835 N N . ASN A 1 234 ? 10.643 8.315 12.847 1.00 97.00 234 ASN A N 1
ATOM 1836 C CA . ASN A 1 234 ? 10.494 8.344 11.392 1.00 97.00 234 ASN A CA 1
ATOM 1837 C C . ASN A 1 234 ? 9.619 7.198 10.852 1.00 97.00 234 ASN A C 1
ATOM 1839 O O . ASN A 1 234 ? 10.104 6.384 10.062 1.00 97.00 234 ASN A O 1
ATOM 1843 N N . PRO A 1 235 ? 8.350 7.095 11.292 1.00 98.00 235 PRO A N 1
ATOM 1844 C CA . PRO A 1 235 ? 7.484 6.031 10.823 1.00 98.00 235 PRO A CA 1
ATOM 1845 C C . PRO A 1 235 ? 7.227 6.163 9.317 1.00 98.00 235 PRO A C 1
ATOM 1847 O O . PRO A 1 235 ? 7.064 7.269 8.792 1.00 98.00 235 PRO A O 1
ATOM 1850 N N . THR A 1 236 ? 7.208 5.035 8.616 1.00 96.94 236 THR A N 1
ATOM 1851 C CA . THR A 1 236 ? 7.102 4.996 7.149 1.00 96.94 236 THR A CA 1
ATOM 1852 C C . THR A 1 236 ? 5.771 4.495 6.657 1.00 96.94 236 THR A C 1
ATOM 1854 O O . THR A 1 236 ? 5.254 5.052 5.702 1.00 96.94 236 THR A O 1
ATOM 1857 N N . ASP A 1 237 ? 5.177 3.526 7.338 1.00 97.44 237 ASP A N 1
ATOM 1858 C CA . ASP A 1 237 ? 3.953 2.883 6.878 1.00 97.44 237 ASP A CA 1
ATOM 1859 C C . ASP A 1 237 ? 3.083 2.426 8.044 1.00 97.44 237 ASP A C 1
ATOM 1861 O O . ASP A 1 237 ? 3.577 2.233 9.162 1.00 97.44 237 ASP A O 1
ATOM 1865 N N . VAL A 1 238 ? 1.788 2.285 7.786 1.00 96.88 238 VAL A N 1
ATOM 1866 C CA . VAL A 1 238 ? 0.796 1.855 8.769 1.00 96.88 238 VAL A CA 1
ATOM 1867 C C . VAL A 1 238 ? -0.333 1.090 8.094 1.00 96.88 238 VAL A C 1
ATOM 1869 O O . VAL A 1 238 ? -0.754 1.450 7.006 1.00 96.88 238 VAL A O 1
ATOM 1872 N N . PHE A 1 239 ? -0.881 0.078 8.764 1.00 94.38 239 PHE A N 1
ATOM 1873 C CA . PHE A 1 239 ? -2.195 -0.474 8.428 1.00 94.38 239 PHE A CA 1
ATOM 1874 C C . PHE A 1 239 ? -2.940 -0.916 9.691 1.00 94.38 239 PHE A C 1
ATOM 1876 O O . PHE A 1 239 ? -2.345 -1.034 10.767 1.00 94.38 239 PHE A O 1
ATOM 1883 N N . ILE A 1 240 ? -4.244 -1.171 9.567 1.00 92.38 240 ILE A N 1
ATOM 1884 C CA . ILE A 1 240 ? -5.062 -1.713 10.657 1.00 92.38 240 ILE A CA 1
ATOM 1885 C C . ILE A 1 240 ? -5.114 -3.241 10.574 1.00 92.38 240 ILE A C 1
ATOM 1887 O O . ILE A 1 240 ? -5.616 -3.814 9.610 1.00 92.38 240 ILE A O 1
ATOM 1891 N N . ASP A 1 241 ? -4.666 -3.908 11.632 1.00 90.19 241 ASP A N 1
ATOM 1892 C CA . ASP A 1 241 ? -5.011 -5.299 11.915 1.00 90.19 241 ASP A CA 1
ATOM 1893 C C . ASP A 1 241 ? -6.379 -5.331 12.611 1.00 90.19 241 ASP A C 1
ATOM 1895 O O . ASP A 1 241 ? -6.479 -5.181 13.835 1.00 90.19 241 ASP A O 1
ATOM 1899 N N . LYS A 1 242 ? -7.443 -5.503 11.814 1.00 85.12 242 LYS A N 1
ATOM 1900 C CA . LYS A 1 242 ? -8.827 -5.529 12.314 1.00 85.12 242 LYS A CA 1
ATOM 1901 C C . LYS A 1 242 ? -9.097 -6.687 13.263 1.00 85.12 242 LYS A C 1
ATOM 1903 O O . LYS A 1 242 ? -9.887 -6.533 14.185 1.00 85.12 242 LYS A O 1
ATOM 1908 N N . ALA A 1 243 ? -8.435 -7.827 13.069 1.00 84.75 243 ALA A N 1
ATOM 1909 C CA . ALA A 1 243 ? -8.653 -9.004 13.904 1.00 84.75 243 ALA A CA 1
ATOM 1910 C C . ALA A 1 243 ? -8.186 -8.783 15.352 1.00 84.75 243 ALA A C 1
ATOM 1912 O O . ALA A 1 243 ? -8.700 -9.424 16.266 1.00 84.75 243 ALA A O 1
ATOM 1913 N N . LYS A 1 244 ? -7.216 -7.884 15.561 1.00 85.94 244 LYS A N 1
ATOM 1914 C CA . LYS A 1 244 ? -6.656 -7.555 16.883 1.00 85.94 244 LYS A CA 1
ATOM 1915 C C . LYS A 1 244 ? -6.920 -6.122 17.324 1.00 85.94 244 LYS A C 1
ATOM 1917 O O . LYS A 1 244 ? -6.318 -5.695 18.306 1.00 85.94 244 LYS A O 1
ATOM 1922 N N . GLU A 1 245 ? -7.754 -5.388 16.587 1.00 92.00 245 GLU A N 1
ATOM 1923 C CA . GLU A 1 245 ? -8.052 -3.972 16.828 1.00 92.00 245 GLU A CA 1
ATOM 1924 C C . GLU A 1 245 ? -6.774 -3.163 17.107 1.00 92.00 245 GLU A C 1
ATOM 1926 O O . GLU A 1 245 ? -6.606 -2.528 18.152 1.00 92.00 245 GLU A O 1
ATOM 1931 N N . SER A 1 246 ? -5.810 -3.237 16.184 1.00 94.81 246 SER A N 1
ATOM 1932 C CA . SER A 1 246 ? -4.498 -2.611 16.370 1.00 94.81 246 SER A CA 1
ATOM 1933 C C . SER A 1 246 ? -3.933 -2.012 15.088 1.00 94.81 246 SER A C 1
ATOM 1935 O O . SER A 1 246 ? -4.221 -2.474 13.990 1.00 94.81 246 SER A O 1
ATOM 1937 N N . LEU A 1 247 ? -3.106 -0.981 15.234 1.00 96.88 247 LEU A N 1
ATOM 1938 C CA . LEU A 1 247 ? -2.265 -0.446 14.172 1.00 96.88 247 LEU A CA 1
ATOM 1939 C C . LEU A 1 247 ? -0.971 -1.252 14.109 1.00 96.88 247 LEU A C 1
ATOM 1941 O O . LEU A 1 247 ? -0.334 -1.488 15.138 1.00 96.88 247 LEU A O 1
ATOM 1945 N N . ILE A 1 248 ? -0.548 -1.618 12.908 1.00 97.31 248 ILE A N 1
ATOM 1946 C CA . ILE A 1 248 ? 0.786 -2.151 12.643 1.00 97.31 248 ILE A CA 1
ATOM 1947 C C . ILE A 1 248 ? 1.577 -1.055 11.950 1.00 97.31 248 ILE A C 1
ATOM 1949 O O . ILE A 1 248 ? 1.148 -0.557 10.916 1.00 97.31 248 ILE A O 1
ATOM 1953 N N . ILE A 1 249 ? 2.696 -0.650 12.544 1.00 98.25 249 ILE A N 1
ATOM 1954 C CA . ILE A 1 249 ? 3.440 0.546 12.145 1.00 98.25 249 ILE A CA 1
ATOM 1955 C C . ILE A 1 249 ? 4.890 0.171 11.855 1.00 98.25 249 ILE A C 1
ATOM 1957 O O . ILE A 1 249 ? 5.557 -0.446 12.692 1.00 98.25 249 ILE A O 1
ATOM 1961 N N . CYS A 1 250 ? 5.393 0.594 10.698 1.00 97.88 250 CYS A N 1
ATOM 1962 C CA . CYS A 1 250 ? 6.819 0.604 10.410 1.00 97.88 250 CYS A CA 1
ATOM 1963 C C . CYS A 1 250 ? 7.474 1.761 11.155 1.00 97.88 250 CYS A C 1
ATOM 1965 O O . CYS A 1 250 ? 7.298 2.919 10.785 1.00 97.88 250 CYS A O 1
ATOM 1967 N N . ASP A 1 251 ? 8.253 1.450 12.184 1.00 98.06 251 ASP A N 1
ATOM 1968 C CA . ASP A 1 251 ? 9.009 2.413 12.977 1.00 98.06 251 ASP A CA 1
ATOM 1969 C C . ASP A 1 251 ? 10.480 2.388 12.533 1.00 98.06 251 ASP A C 1
ATOM 1971 O O . ASP A 1 251 ? 11.376 1.879 13.220 1.00 98.06 251 ASP A O 1
ATOM 1975 N N . ARG A 1 252 ? 10.704 2.870 11.303 1.00 97.50 252 ARG A N 1
ATOM 1976 C CA . ARG A 1 252 ? 11.948 2.691 10.544 1.00 97.50 252 ARG A CA 1
ATOM 1977 C C . ARG A 1 252 ? 13.187 3.149 11.298 1.00 97.50 252 ARG A C 1
ATOM 1979 O O . ARG A 1 252 ? 14.183 2.432 11.335 1.00 97.50 252 ARG A O 1
ATOM 1986 N N . GLY A 1 253 ? 13.152 4.339 11.892 1.00 97.44 253 GLY A N 1
ATOM 1987 C CA . GLY A 1 253 ? 14.303 4.907 12.592 1.00 97.44 253 GLY A CA 1
ATOM 1988 C C . GLY A 1 253 ? 14.699 4.120 13.843 1.00 97.44 253 GLY A C 1
ATOM 1989 O O . GLY A 1 253 ? 15.852 4.187 14.265 1.00 97.44 253 GLY A O 1
ATOM 1990 N N . ASN A 1 254 ? 13.774 3.335 14.400 1.00 98.06 254 ASN A N 1
ATOM 1991 C CA . ASN A 1 254 ? 14.031 2.397 15.493 1.00 98.06 254 ASN A CA 1
ATOM 1992 C C . ASN A 1 254 ? 14.241 0.952 15.013 1.00 98.06 254 ASN A C 1
ATOM 1994 O O . ASN A 1 254 ? 14.354 0.052 15.844 1.00 98.06 254 ASN A O 1
ATOM 1998 N N . ARG A 1 255 ? 14.291 0.722 13.694 1.00 97.75 255 ARG A N 1
ATOM 1999 C CA . ARG A 1 255 ? 14.483 -0.588 13.056 1.00 97.75 255 ARG A CA 1
ATOM 2000 C C . ARG A 1 255 ? 13.511 -1.662 13.555 1.00 97.75 255 ARG A C 1
ATOM 2002 O O . ARG A 1 255 ? 13.914 -2.786 13.865 1.00 97.75 255 ARG A O 1
ATOM 2009 N N . ARG A 1 256 ? 12.230 -1.315 13.692 1.00 97.56 256 ARG A N 1
ATOM 2010 C CA . ARG A 1 256 ? 11.222 -2.227 14.246 1.00 97.56 256 ARG A CA 1
ATOM 2011 C C . ARG A 1 256 ? 9.855 -2.058 13.597 1.00 97.56 256 ARG A C 1
ATOM 2013 O O . ARG A 1 256 ? 9.522 -0.986 13.100 1.00 97.56 256 ARG A O 1
ATOM 2020 N N . VAL A 1 257 ? 9.041 -3.105 13.678 1.00 97.44 257 VAL A N 1
ATOM 2021 C CA . VAL A 1 257 ? 7.594 -3.028 13.446 1.00 97.44 257 VAL A CA 1
ATOM 2022 C C . VAL A 1 257 ? 6.888 -3.096 14.795 1.00 97.44 257 VAL A C 1
ATOM 2024 O O . VAL A 1 257 ? 7.185 -3.967 15.622 1.00 97.44 257 VAL A O 1
ATOM 2027 N N . VAL A 1 258 ? 5.961 -2.170 15.022 1.00 97.12 258 VAL A N 1
ATOM 2028 C CA . VAL A 1 258 ? 5.244 -2.002 16.291 1.00 97.12 258 VAL A CA 1
ATOM 2029 C C . VAL A 1 258 ? 3.761 -2.288 16.087 1.00 97.12 258 VAL A C 1
ATOM 2031 O O . VAL A 1 258 ? 3.165 -1.801 15.131 1.00 97.12 258 VAL A O 1
ATOM 2034 N N . ARG A 1 259 ? 3.159 -3.044 17.008 1.00 96.56 259 ARG A N 1
ATOM 2035 C CA . ARG A 1 259 ? 1.705 -3.154 17.159 1.00 96.56 259 ARG A CA 1
ATOM 2036 C C . ARG A 1 259 ? 1.233 -2.152 18.207 1.00 96.56 259 ARG A C 1
ATOM 2038 O O . ARG A 1 259 ? 1.688 -2.214 19.347 1.00 96.56 259 ARG A O 1
ATOM 2045 N N . TRP A 1 260 ? 0.323 -1.260 17.846 1.00 97.25 260 TRP A N 1
ATOM 2046 C CA . TRP A 1 260 ? -0.236 -0.233 18.725 1.00 97.25 260 TRP A CA 1
ATOM 2047 C C . TRP A 1 260 ? -1.745 -0.444 18.896 1.00 97.25 260 TRP A C 1
ATOM 2049 O O . TRP A 1 260 ? -2.413 -0.677 17.892 1.00 97.25 260 TRP A O 1
ATOM 2059 N N . PRO A 1 261 ? -2.322 -0.383 20.109 1.00 96.12 261 PRO A N 1
ATOM 2060 C CA . PRO A 1 261 ? -3.767 -0.555 20.278 1.00 96.12 261 PRO A CA 1
ATOM 2061 C C . PRO A 1 261 ? -4.559 0.508 19.507 1.00 96.12 261 PRO A C 1
ATOM 2063 O O . PRO A 1 261 ? -4.243 1.692 19.596 1.00 96.12 261 PRO A O 1
ATOM 2066 N N . LEU A 1 262 ? -5.605 0.111 18.778 1.00 92.62 262 LEU A N 1
ATOM 2067 C CA . LEU A 1 262 ? -6.433 1.051 18.012 1.00 92.62 262 LEU A CA 1
ATOM 2068 C C . LEU A 1 262 ? -7.258 1.970 18.929 1.00 92.62 262 LEU A C 1
ATOM 2070 O O . LEU A 1 262 ? -7.574 3.105 18.566 1.00 92.62 262 LEU A O 1
ATOM 2074 N N . HIS A 1 263 ? -7.594 1.490 20.130 1.00 87.38 263 HIS A N 1
ATOM 2075 C CA . HIS A 1 263 ? -8.404 2.200 21.116 1.00 87.38 263 HIS A CA 1
ATOM 2076 C C . HIS A 1 263 ? -7.755 2.161 22.505 1.00 87.38 263 HIS A C 1
ATOM 2078 O O . HIS A 1 263 ? -7.275 1.122 22.949 1.00 87.38 263 HIS A O 1
ATOM 2084 N N . GLY A 1 264 ? -7.749 3.303 23.203 1.00 76.75 264 GLY A N 1
ATOM 2085 C CA . GLY A 1 264 ? -7.375 3.402 24.623 1.00 76.75 264 GLY A CA 1
ATOM 2086 C C . GLY A 1 264 ? -5.907 3.113 24.977 1.00 76.75 264 GLY A C 1
ATOM 2087 O O . GLY A 1 264 ? -5.564 3.148 26.156 1.00 76.75 264 GLY A O 1
ATOM 2088 N N . GLY A 1 265 ? -5.037 2.836 24.000 1.00 81.00 265 GLY A N 1
ATOM 2089 C CA . GLY A 1 265 ? -3.620 2.537 24.219 1.00 81.00 265 GLY A CA 1
ATOM 2090 C C . GLY A 1 265 ? -2.713 3.765 24.149 1.00 81.00 265 GLY A C 1
ATOM 2091 O O . GLY A 1 265 ? -2.831 4.586 23.243 1.00 81.00 265 GLY A O 1
ATOM 2092 N N . THR A 1 266 ? -1.760 3.863 25.076 1.00 88.69 266 THR A N 1
ATOM 2093 C CA . THR A 1 266 ? -0.758 4.949 25.128 1.00 88.69 266 THR A CA 1
ATOM 2094 C C . THR A 1 266 ? 0.630 4.531 24.645 1.00 88.69 266 THR A C 1
ATOM 2096 O O . THR A 1 266 ? 1.515 5.372 24.506 1.00 88.69 266 THR A O 1
ATOM 2099 N N . SER A 1 267 ? 0.840 3.238 24.399 1.00 95.12 267 SER A N 1
ATOM 2100 C CA . SER A 1 267 ? 2.113 2.691 23.933 1.00 95.12 267 SER A CA 1
ATOM 2101 C C . SER A 1 267 ? 1.901 1.458 23.061 1.00 95.12 267 SER A C 1
ATOM 2103 O O . SER A 1 267 ? 0.889 0.761 23.171 1.00 95.12 267 SER A O 1
ATOM 2105 N N . GLY A 1 268 ? 2.863 1.206 22.181 1.00 95.25 268 GLY A N 1
ATOM 2106 C CA . GLY A 1 268 ? 2.910 0.033 21.327 1.00 95.25 268 GLY A CA 1
ATOM 2107 C C . GLY A 1 268 ? 3.786 -1.087 21.886 1.00 95.25 268 GLY A C 1
ATOM 2108 O O . GLY A 1 268 ? 4.446 -0.963 22.915 1.00 95.25 268 GLY A O 1
ATOM 2109 N N . LYS A 1 269 ? 3.813 -2.203 21.164 1.00 95.81 269 LYS A N 1
ATOM 2110 C CA . LYS A 1 269 ? 4.669 -3.359 21.424 1.00 95.81 269 LYS A CA 1
ATOM 2111 C C . LYS A 1 269 ? 5.450 -3.704 20.164 1.00 95.81 269 LYS A C 1
ATOM 2113 O O . LYS A 1 269 ? 4.855 -3.898 19.106 1.00 95.81 269 LYS A O 1
ATOM 2118 N N . THR A 1 270 ? 6.769 -3.838 20.276 1.00 96.19 270 THR A N 1
ATOM 2119 C CA . THR A 1 270 ? 7.590 -4.380 19.186 1.00 96.19 270 THR A CA 1
ATOM 2120 C C . THR A 1 270 ? 7.153 -5.807 18.860 1.00 96.19 270 THR A C 1
ATOM 2122 O O . THR A 1 270 ? 7.139 -6.664 19.745 1.00 96.19 270 THR A O 1
ATOM 2125 N N . ILE A 1 271 ? 6.815 -6.059 17.596 1.00 94.94 271 ILE A N 1
ATOM 2126 C CA . ILE A 1 271 ? 6.466 -7.395 17.087 1.00 94.94 271 ILE A CA 1
ATOM 2127 C C . ILE A 1 271 ? 7.516 -7.952 16.119 1.00 94.94 271 ILE A C 1
ATOM 2129 O O . ILE A 1 271 ? 7.616 -9.164 15.973 1.00 94.94 271 ILE A O 1
ATOM 2133 N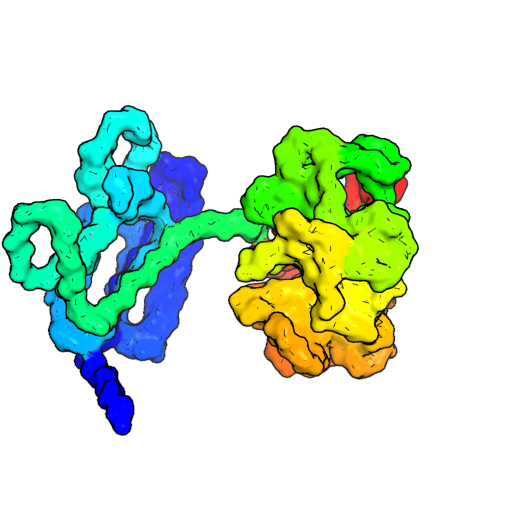 N . ILE A 1 272 ? 8.326 -7.086 15.498 1.00 95.31 272 ILE A N 1
ATOM 2134 C CA . ILE A 1 272 ? 9.496 -7.462 14.691 1.00 95.31 272 ILE A CA 1
ATOM 2135 C C . ILE A 1 272 ? 10.624 -6.482 15.029 1.00 95.31 272 ILE A C 1
ATOM 2137 O O . ILE A 1 272 ? 10.403 -5.271 14.992 1.00 95.31 272 ILE A O 1
ATOM 2141 N N . SER A 1 273 ? 11.811 -6.990 15.363 1.00 95.06 273 SER A N 1
ATOM 2142 C CA . SER A 1 273 ? 13.023 -6.196 15.612 1.00 95.06 273 SER A CA 1
ATOM 2143 C C . SER A 1 273 ? 14.024 -6.312 14.461 1.00 95.06 273 SER A C 1
ATOM 2145 O O . SER A 1 273 ? 13.878 -7.156 13.576 1.00 95.06 273 SER A O 1
ATOM 2147 N N . ASP A 1 274 ? 15.046 -5.456 14.497 1.00 94.75 274 ASP A N 1
ATOM 2148 C CA . ASP A 1 274 ? 16.226 -5.496 13.628 1.00 94.75 274 ASP A CA 1
ATOM 2149 C C . ASP A 1 274 ? 15.917 -5.432 12.129 1.00 94.75 274 ASP A C 1
ATOM 2151 O O . ASP A 1 274 ? 16.642 -5.989 11.306 1.00 94.75 274 ASP A O 1
ATOM 2155 N N . ILE A 1 275 ? 14.862 -4.698 11.772 1.00 95.38 275 ILE A N 1
ATOM 2156 C CA . ILE A 1 275 ? 14.379 -4.568 10.399 1.00 95.38 275 ILE A CA 1
ATOM 2157 C C . ILE A 1 275 ? 14.324 -3.113 9.941 1.00 95.38 275 ILE A C 1
ATOM 2159 O O . ILE A 1 275 ? 13.697 -2.265 10.577 1.00 95.38 275 ILE A O 1
ATOM 2163 N N . SER A 1 276 ? 14.938 -2.825 8.794 1.00 95.94 276 SER A N 1
ATOM 2164 C CA . SER A 1 276 ? 14.891 -1.500 8.167 1.00 95.94 276 SER A CA 1
ATOM 2165 C C . SER A 1 276 ? 13.635 -1.388 7.305 1.00 95.94 276 SER A C 1
ATOM 2167 O O . SER A 1 276 ? 13.661 -1.573 6.089 1.00 95.94 276 SER A O 1
ATOM 2169 N N . CYS A 1 277 ? 12.499 -1.205 7.974 1.00 96.25 277 CYS A N 1
ATOM 2170 C CA . CYS A 1 277 ? 11.188 -1.339 7.359 1.00 96.25 277 CYS A CA 1
ATOM 2171 C C . CYS A 1 277 ? 10.714 -0.055 6.645 1.00 96.25 277 CYS A C 1
ATOM 2173 O O . CYS A 1 277 ? 10.757 1.037 7.213 1.00 96.25 277 CYS A O 1
ATOM 2175 N N . ASN A 1 278 ? 10.255 -0.187 5.395 1.00 95.12 278 ASN A N 1
ATOM 2176 C CA . ASN A 1 278 ? 9.707 0.916 4.588 1.00 95.12 278 ASN A CA 1
ATOM 2177 C C . ASN A 1 278 ? 8.229 0.716 4.240 1.00 95.12 278 ASN A C 1
ATOM 2179 O O . ASN A 1 278 ? 7.471 1.667 4.370 1.00 95.12 278 ASN A O 1
ATOM 2183 N N . GLY A 1 279 ? 7.838 -0.483 3.811 1.00 95.44 279 GLY A N 1
ATOM 2184 C CA . GLY A 1 279 ? 6.462 -0.841 3.491 1.00 95.44 279 GLY A CA 1
ATOM 2185 C C . GLY A 1 279 ? 5.973 -2.068 4.253 1.00 95.44 279 GLY A C 1
ATOM 2186 O O . GLY A 1 279 ? 6.747 -2.990 4.543 1.00 95.44 279 GLY A O 1
ATOM 2187 N N . LEU A 1 280 ? 4.672 -2.076 4.528 1.00 96.25 280 LEU A N 1
ATOM 2188 C CA . LEU A 1 280 ? 3.918 -3.164 5.136 1.00 96.25 280 LEU A CA 1
ATOM 2189 C C . LEU A 1 280 ? 2.844 -3.662 4.172 1.00 96.25 280 LEU A C 1
ATOM 2191 O O . LEU A 1 280 ? 2.227 -2.889 3.449 1.00 96.25 280 LEU A O 1
ATOM 2195 N N . ALA A 1 281 ? 2.555 -4.957 4.226 1.00 94.19 281 ALA A N 1
ATOM 2196 C CA . ALA A 1 281 ? 1.337 -5.508 3.646 1.00 94.19 281 ALA A CA 1
ATOM 2197 C C . ALA A 1 281 ? 0.849 -6.702 4.466 1.00 94.19 281 ALA A C 1
ATOM 2199 O O . ALA A 1 281 ? 1.642 -7.394 5.105 1.00 94.19 281 ALA A O 1
ATOM 2200 N N . ILE A 1 282 ? -0.455 -6.963 4.430 1.00 89.44 282 ILE A N 1
ATOM 2201 C CA . ILE A 1 282 ? -1.067 -8.144 5.037 1.00 89.44 282 ILE A CA 1
ATOM 2202 C C . ILE A 1 282 ? -1.896 -8.880 3.988 1.00 89.44 282 ILE A C 1
ATOM 2204 O O . ILE A 1 282 ? -2.590 -8.248 3.194 1.00 89.44 282 ILE A O 1
ATOM 2208 N N . ASP A 1 283 ? -1.810 -10.210 3.968 1.00 86.19 283 ASP A N 1
ATOM 2209 C CA . ASP A 1 283 ? -2.668 -11.038 3.117 1.00 86.19 283 ASP A CA 1
ATOM 2210 C C . ASP A 1 283 ? -3.888 -11.582 3.881 1.00 86.19 283 ASP A C 1
ATOM 2212 O O . ASP A 1 283 ? -3.975 -11.520 5.108 1.00 86.19 283 ASP A O 1
ATOM 2216 N N . ASN A 1 284 ? -4.850 -12.152 3.152 1.00 83.25 284 ASN A N 1
ATOM 2217 C CA . ASN A 1 284 ? -6.077 -12.698 3.746 1.00 83.25 284 ASN A CA 1
ATOM 2218 C C . ASN A 1 284 ? -5.860 -13.972 4.595 1.00 83.25 284 ASN A C 1
ATOM 2220 O O . ASN A 1 284 ? -6.798 -14.434 5.241 1.00 83.25 284 ASN A O 1
ATOM 2224 N N . ARG A 1 285 ? -4.643 -14.534 4.610 1.00 80.94 285 ARG A N 1
ATOM 2225 C CA . ARG A 1 285 ? -4.242 -15.639 5.495 1.00 80.94 285 ARG A CA 1
ATOM 2226 C C . ARG A 1 285 ? -3.665 -15.111 6.816 1.00 80.94 285 ARG A C 1
ATOM 2228 O O . ARG A 1 285 ? -3.354 -15.905 7.700 1.00 80.94 285 ARG A O 1
ATOM 2235 N N . GLY A 1 286 ? -3.516 -13.791 6.954 1.00 84.00 286 GLY A N 1
ATOM 2236 C CA . GLY A 1 286 ? -2.954 -13.143 8.133 1.00 84.00 286 GLY A CA 1
ATOM 2237 C C . GLY A 1 286 ? -1.425 -13.139 8.161 1.00 84.00 286 GLY A C 1
ATOM 2238 O O . GLY A 1 286 ? -0.845 -13.027 9.240 1.00 84.00 286 GLY A O 1
ATOM 2239 N N . PHE A 1 287 ? -0.749 -13.277 7.016 1.00 90.31 287 PHE A N 1
ATOM 2240 C CA . PHE A 1 287 ? 0.700 -13.096 6.961 1.00 90.31 287 PHE A CA 1
ATOM 2241 C C . PHE A 1 287 ? 1.061 -11.624 6.810 1.00 90.31 287 PHE A C 1
ATOM 2243 O O . PHE A 1 287 ? 0.541 -10.936 5.934 1.00 90.31 287 PHE A O 1
ATOM 2250 N N . LEU A 1 288 ? 2.006 -11.175 7.634 1.00 94.19 288 LEU A N 1
ATOM 2251 C CA . LEU A 1 288 ? 2.598 -9.846 7.552 1.00 94.19 288 LEU A CA 1
ATOM 2252 C C . LEU A 1 288 ? 3.826 -9.887 6.644 1.00 94.19 288 LEU A C 1
ATOM 2254 O O . LEU A 1 288 ? 4.738 -10.683 6.867 1.00 94.19 288 LEU A O 1
ATOM 2258 N N . TYR A 1 289 ? 3.867 -8.995 5.666 1.00 97.19 289 TYR A N 1
ATOM 2259 C CA . TYR A 1 289 ? 4.988 -8.776 4.766 1.00 97.19 289 TYR A CA 1
ATOM 2260 C C . TYR A 1 289 ? 5.640 -7.441 5.105 1.00 97.19 289 TYR A C 1
ATOM 2262 O O . TYR A 1 289 ? 4.949 -6.461 5.387 1.00 97.19 289 TYR A O 1
ATOM 2270 N N . VAL A 1 290 ? 6.969 -7.404 5.078 1.00 97.69 290 VAL A N 1
ATOM 2271 C CA . VAL A 1 290 ? 7.750 -6.198 5.363 1.00 97.69 290 VAL A CA 1
ATOM 2272 C C . VAL A 1 290 ? 8.909 -6.110 4.382 1.00 97.69 290 VAL A C 1
ATOM 2274 O O . VAL A 1 290 ? 9.678 -7.065 4.238 1.00 97.69 290 VAL A O 1
ATOM 2277 N N . SER A 1 291 ? 9.056 -4.966 3.719 1.00 97.75 291 SER A N 1
ATOM 2278 C CA . SER A 1 291 ? 10.260 -4.660 2.942 1.00 97.75 291 SER A CA 1
ATOM 2279 C C . SER A 1 291 ? 11.413 -4.324 3.893 1.00 97.75 291 SER A C 1
ATOM 2281 O O . SER A 1 291 ? 11.278 -3.426 4.724 1.00 97.75 291 SER A O 1
ATOM 2283 N N . ASP A 1 292 ? 12.551 -4.987 3.752 1.00 97.06 292 ASP A N 1
ATOM 2284 C CA . ASP A 1 292 ? 13.768 -4.721 4.515 1.00 97.06 292 ASP A CA 1
ATOM 2285 C C . ASP A 1 292 ? 14.821 -4.109 3.587 1.00 97.06 292 ASP A C 1
ATOM 2287 O O . ASP A 1 292 ? 15.416 -4.801 2.753 1.00 97.06 292 ASP A O 1
ATOM 2291 N N . THR A 1 293 ? 15.031 -2.797 3.701 1.00 94.88 293 THR A N 1
ATOM 2292 C CA . THR A 1 293 ? 15.884 -2.053 2.759 1.00 94.88 293 THR A CA 1
ATOM 2293 C C . THR A 1 293 ? 17.360 -2.327 2.944 1.00 94.88 293 THR A C 1
ATOM 2295 O O . THR A 1 293 ? 18.131 -2.245 1.993 1.00 94.88 293 THR A O 1
ATOM 2298 N N . GLU A 1 294 ? 17.766 -2.677 4.160 1.00 94.88 294 GLU A N 1
ATOM 2299 C CA . GLU A 1 294 ? 19.158 -3.027 4.433 1.00 94.88 294 GLU A CA 1
ATOM 2300 C C . GLU A 1 294 ? 19.509 -4.380 3.830 1.00 94.88 294 GLU A C 1
ATOM 2302 O O . GLU A 1 294 ? 20.575 -4.536 3.241 1.00 94.88 294 GLU A O 1
ATOM 2307 N N . GLN A 1 295 ? 18.572 -5.326 3.901 1.00 96.25 295 GLN A N 1
ATOM 2308 C CA . GLN A 1 295 ? 18.754 -6.667 3.354 1.00 96.25 295 GLN A CA 1
ATOM 2309 C C . GLN A 1 295 ? 18.277 -6.810 1.904 1.00 96.25 295 GLN A C 1
ATOM 2311 O O . GLN A 1 295 ? 18.357 -7.901 1.345 1.00 96.25 295 GLN A O 1
ATOM 2316 N N . ASN A 1 296 ? 17.792 -5.727 1.285 1.00 97.50 296 ASN A N 1
ATOM 2317 C CA . ASN A 1 296 ? 17.291 -5.695 -0.092 1.00 97.50 296 ASN A CA 1
ATOM 2318 C C . ASN A 1 296 ? 16.325 -6.857 -0.386 1.00 97.50 296 ASN A C 1
ATOM 2320 O O . ASN A 1 296 ? 16.474 -7.604 -1.357 1.00 97.50 296 ASN A O 1
ATOM 2324 N N . CYS A 1 297 ? 15.352 -7.053 0.503 1.00 97.94 297 CYS A N 1
ATOM 2325 C CA . CYS A 1 297 ? 14.410 -8.160 0.410 1.00 97.94 297 CYS A CA 1
ATOM 2326 C C . CYS A 1 297 ? 13.027 -7.786 0.938 1.00 97.94 297 CYS A C 1
ATOM 2328 O O . CYS A 1 297 ? 12.856 -6.782 1.627 1.00 97.94 297 CYS A O 1
ATOM 2330 N N . VAL A 1 298 ? 12.041 -8.624 0.639 1.00 98.31 298 VAL A N 1
ATOM 2331 C CA . VAL A 1 298 ? 10.765 -8.647 1.355 1.00 98.31 298 VAL A CA 1
ATOM 2332 C C . VAL A 1 298 ? 10.710 -9.923 2.167 1.00 98.31 298 VAL A C 1
ATOM 2334 O O . VAL A 1 298 ? 10.974 -11.013 1.652 1.00 98.31 298 VAL A O 1
ATOM 2337 N N . LYS A 1 299 ? 10.362 -9.784 3.441 1.00 97.25 299 LYS A N 1
ATOM 2338 C CA . LYS A 1 299 ? 10.203 -10.894 4.374 1.00 97.25 299 LYS A CA 1
ATOM 2339 C C . LYS A 1 299 ? 8.733 -11.055 4.752 1.00 97.25 299 LYS A C 1
ATOM 2341 O O . LYS A 1 299 ? 7.999 -10.072 4.803 1.00 97.25 299 LYS A O 1
ATOM 2346 N N . ARG A 1 300 ? 8.323 -12.290 5.033 1.00 95.56 300 ARG A N 1
ATOM 2347 C CA . ARG A 1 300 ? 6.976 -12.681 5.460 1.00 95.56 300 ARG A CA 1
ATOM 2348 C C . ARG A 1 300 ? 7.021 -13.363 6.826 1.00 95.56 300 ARG A C 1
ATOM 2350 O O . ARG A 1 300 ? 7.854 -14.243 7.039 1.00 95.56 300 ARG A O 1
ATOM 2357 N N . TRP A 1 301 ? 6.086 -13.025 7.709 1.00 93.00 301 TRP A N 1
ATOM 2358 C CA . TRP A 1 301 ? 5.882 -13.654 9.016 1.00 93.00 301 TRP A CA 1
ATOM 2359 C C . TRP A 1 301 ? 4.455 -14.180 9.138 1.00 93.00 301 TRP A C 1
ATOM 2361 O O . TRP A 1 301 ? 3.511 -13.489 8.751 1.00 93.00 301 TRP A O 1
ATOM 2371 N N . CYS A 1 302 ? 4.281 -15.357 9.750 1.00 78.50 302 CYS A N 1
ATOM 2372 C CA . CYS A 1 302 ? 3.013 -15.643 10.430 1.00 78.50 302 CYS A CA 1
ATOM 2373 C C . CYS A 1 302 ? 2.789 -14.545 11.469 1.00 78.50 302 CYS A C 1
ATOM 2375 O O . CYS A 1 302 ? 3.729 -14.194 12.188 1.00 78.50 302 CYS A O 1
ATOM 2377 N N . ILE A 1 303 ? 1.571 -14.021 11.594 1.00 65.69 303 ILE A N 1
ATOM 2378 C CA . ILE A 1 303 ? 1.298 -13.053 12.653 1.00 65.69 303 ILE A CA 1
ATOM 2379 C C . ILE A 1 303 ? 1.583 -13.682 14.029 1.00 65.69 303 ILE A C 1
ATOM 2381 O O . ILE A 1 303 ? 1.130 -14.783 14.323 1.00 65.69 303 ILE A O 1
ATOM 2385 N N . ASP A 1 304 ? 2.385 -12.993 14.846 1.00 66.75 304 ASP A N 1
ATOM 2386 C CA . ASP A 1 304 ? 2.939 -13.470 16.131 1.00 66.75 304 ASP A CA 1
ATOM 2387 C C . ASP A 1 304 ? 3.898 -14.679 16.052 1.00 66.75 304 ASP A C 1
ATOM 2389 O O . ASP A 1 304 ? 4.330 -15.194 17.084 1.00 66.75 304 ASP A O 1
ATOM 2393 N N . GLY A 1 305 ? 4.275 -15.116 14.849 1.00 73.31 305 GLY A N 1
ATOM 2394 C CA . GLY A 1 305 ? 5.329 -16.104 14.634 1.00 73.31 305 GLY A CA 1
ATOM 2395 C C . GLY A 1 305 ? 6.734 -15.500 14.723 1.00 73.31 305 GLY A C 1
ATOM 2396 O O . GLY A 1 305 ? 6.932 -14.292 14.593 1.00 73.31 305 GLY A O 1
ATOM 2397 N N . THR A 1 306 ? 7.737 -16.356 14.911 1.00 77.12 306 THR A N 1
ATOM 2398 C CA . THR A 1 306 ? 9.157 -15.980 14.857 1.00 77.12 306 THR A CA 1
ATOM 2399 C C . THR A 1 306 ? 9.774 -16.385 13.515 1.00 77.12 306 THR A C 1
ATOM 2401 O O . THR A 1 306 ? 9.278 -17.287 12.846 1.00 77.12 306 THR A O 1
ATOM 2404 N N . GLY A 1 307 ? 10.864 -15.719 13.114 1.00 82.50 307 GLY A N 1
ATOM 2405 C CA . GLY A 1 307 ? 11.657 -16.109 11.938 1.00 82.50 307 GLY A CA 1
ATOM 2406 C C . GLY A 1 307 ? 11.022 -15.743 10.593 1.00 82.50 307 GLY A C 1
ATOM 2407 O O . GLY A 1 307 ? 10.434 -16.586 9.923 1.00 82.50 307 GLY A O 1
ATOM 2408 N N . GLY A 1 308 ? 11.180 -14.484 10.177 1.00 90.31 308 GLY A N 1
ATOM 2409 C CA . GLY A 1 308 ? 10.698 -14.016 8.876 1.00 90.31 308 GLY A CA 1
ATOM 2410 C C . GLY A 1 308 ? 11.372 -14.741 7.715 1.00 90.31 308 GLY A C 1
ATOM 2411 O O . GLY A 1 308 ? 12.592 -14.899 7.703 1.00 90.31 308 GLY A O 1
ATOM 2412 N N . ILE A 1 309 ? 10.581 -15.149 6.728 1.00 94.06 309 ILE A N 1
ATOM 2413 C CA . ILE A 1 309 ? 11.047 -15.864 5.536 1.00 94.06 309 ILE A CA 1
ATOM 2414 C C . ILE A 1 309 ? 11.175 -14.869 4.388 1.00 94.06 309 ILE A C 1
ATOM 2416 O O . ILE A 1 309 ? 10.243 -14.109 4.135 1.00 94.06 309 ILE A O 1
ATOM 2420 N N . VAL A 1 310 ? 12.301 -14.875 3.675 1.00 96.69 310 VAL A N 1
ATOM 2421 C CA . VAL A 1 310 ? 12.467 -14.064 2.461 1.00 96.69 310 VAL A CA 1
ATOM 2422 C C . VAL A 1 310 ? 11.559 -14.607 1.357 1.00 96.69 310 VAL A C 1
ATOM 2424 O O . VAL A 1 310 ? 11.634 -15.785 1.018 1.00 96.69 310 VAL A O 1
ATOM 2427 N N . VAL A 1 311 ? 10.710 -13.742 0.802 1.00 97.31 311 VAL A N 1
ATOM 2428 C CA . VAL A 1 311 ? 9.756 -14.070 -0.275 1.00 97.31 311 VAL A CA 1
ATOM 2429 C C . VAL A 1 311 ? 10.014 -13.293 -1.569 1.00 97.31 311 VAL A C 1
ATOM 2431 O O . VAL A 1 311 ? 9.464 -13.643 -2.606 1.00 97.31 311 VAL A O 1
ATOM 2434 N N . ALA A 1 312 ? 10.861 -12.261 -1.526 1.00 98.06 312 ALA A N 1
ATOM 2435 C CA . ALA A 1 312 ? 11.345 -11.536 -2.699 1.00 98.06 312 ALA A CA 1
ATOM 2436 C C . ALA A 1 312 ? 12.743 -10.958 -2.429 1.00 98.06 312 ALA A C 1
ATOM 2438 O O . ALA A 1 312 ? 13.014 -10.488 -1.321 1.00 98.06 312 ALA A O 1
ATOM 2439 N N . GLY A 1 313 ? 13.616 -10.947 -3.439 1.00 97.50 313 GLY A N 1
ATOM 2440 C CA . GLY A 1 313 ? 14.993 -10.455 -3.312 1.00 97.50 313 GLY A CA 1
ATOM 2441 C C . GLY A 1 313 ? 15.868 -11.301 -2.378 1.00 97.50 313 GLY A C 1
ATOM 2442 O O . GLY A 1 313 ? 15.773 -12.526 -2.366 1.00 97.50 313 GLY A O 1
ATOM 2443 N N . GLY A 1 314 ? 16.741 -10.641 -1.608 1.00 92.12 314 GLY A N 1
ATOM 2444 C CA . GLY A 1 314 ? 17.627 -11.288 -0.626 1.00 92.12 314 GLY A CA 1
ATOM 2445 C C . GLY A 1 314 ? 18.888 -11.944 -1.199 1.00 92.12 314 GLY A C 1
ATOM 2446 O O . GLY A 1 314 ? 19.676 -12.498 -0.440 1.00 92.12 314 GLY A O 1
ATOM 2447 N N . ASN A 1 315 ? 19.115 -11.842 -2.510 1.00 93.81 315 ASN A N 1
ATOM 2448 C CA . ASN A 1 315 ? 20.311 -12.344 -3.195 1.00 93.81 315 ASN A CA 1
ATOM 2449 C C . ASN A 1 315 ? 21.306 -11.211 -3.470 1.00 93.81 315 ASN A C 1
ATOM 2451 O O . ASN A 1 315 ? 21.743 -11.025 -4.604 1.00 93.81 315 ASN A O 1
ATOM 2455 N N . GLU A 1 316 ? 21.620 -10.443 -2.425 1.00 94.62 316 GLU A N 1
ATOM 2456 C CA . GLU A 1 316 ? 22.381 -9.192 -2.494 1.00 94.62 316 GLU A CA 1
ATOM 2457 C C . GLU A 1 316 ? 21.647 -8.061 -3.232 1.00 94.62 316 GLU A C 1
ATOM 2459 O O . GLU A 1 316 ? 20.616 -8.238 -3.890 1.00 94.62 316 GLU A O 1
ATOM 2464 N N . LYS A 1 317 ? 22.191 -6.853 -3.087 1.00 97.62 317 LYS A N 1
ATOM 2465 C CA . LYS A 1 317 ? 21.732 -5.679 -3.818 1.00 97.62 317 LYS A CA 1
ATOM 2466 C C . LYS A 1 317 ? 22.095 -5.820 -5.296 1.00 97.62 317 LYS A C 1
ATOM 2468 O O . LYS A 1 317 ? 23.267 -5.956 -5.632 1.00 97.62 317 LYS A O 1
ATOM 2473 N N . GLY A 1 318 ? 21.114 -5.683 -6.180 1.00 97.81 318 GLY A N 1
ATOM 2474 C CA . GLY A 1 318 ? 21.351 -5.735 -7.621 1.00 97.81 318 GLY A CA 1
ATOM 2475 C C . GLY A 1 318 ? 20.081 -5.554 -8.440 1.00 97.81 318 GLY A C 1
ATOM 2476 O O . GLY A 1 318 ? 19.037 -5.193 -7.901 1.00 97.81 318 GLY A O 1
ATOM 2477 N N . SER A 1 319 ? 20.176 -5.781 -9.749 1.00 97.56 319 SER A N 1
ATOM 2478 C CA . SER A 1 319 ? 19.088 -5.573 -10.718 1.00 97.56 319 SER A CA 1
ATOM 2479 C C . SER A 1 319 ? 18.657 -6.849 -11.448 1.00 97.56 319 SER A C 1
ATOM 2481 O O . SER A 1 319 ? 17.761 -6.802 -12.297 1.00 97.56 319 SER A O 1
ATOM 2483 N N . SER A 1 320 ? 19.239 -8.001 -11.103 1.00 98.12 320 SER A N 1
ATOM 2484 C CA . SER A 1 320 ? 18.818 -9.303 -11.632 1.00 98.12 320 SER A CA 1
ATOM 2485 C C . SER A 1 320 ? 17.364 -9.626 -11.236 1.00 98.12 320 SER A C 1
ATOM 2487 O O . SER A 1 320 ? 16.836 -9.022 -10.295 1.00 98.12 320 SER A O 1
ATOM 2489 N N . PRO A 1 321 ? 16.683 -10.566 -11.917 1.00 97.81 321 PRO A N 1
ATOM 2490 C CA . PRO A 1 321 ? 15.296 -10.928 -11.601 1.00 97.81 321 PRO A CA 1
ATOM 2491 C C . PRO A 1 321 ? 15.075 -11.441 -10.170 1.00 97.81 321 PRO A C 1
ATOM 2493 O O . PRO A 1 321 ? 13.984 -11.297 -9.635 1.00 97.81 321 PRO A O 1
ATOM 2496 N N . ASN A 1 322 ? 16.095 -11.999 -9.517 1.00 97.56 322 ASN A N 1
ATOM 2497 C CA . ASN A 1 322 ? 16.069 -12.453 -8.119 1.00 97.56 322 ASN A CA 1
ATOM 2498 C C . ASN A 1 322 ? 16.634 -11.424 -7.115 1.00 97.56 322 ASN A C 1
ATOM 2500 O O . ASN A 1 322 ? 16.837 -11.764 -5.946 1.00 97.56 322 ASN A O 1
ATOM 2504 N N . GLN A 1 323 ? 16.926 -10.197 -7.554 1.00 98.50 323 GLN A N 1
ATOM 2505 C CA . GLN A 1 323 ? 17.558 -9.144 -6.756 1.00 98.50 323 GLN A CA 1
ATOM 2506 C C . GLN A 1 323 ? 16.672 -7.901 -6.664 1.00 98.50 323 GLN A C 1
ATOM 2508 O O . GLN A 1 323 ? 15.854 -7.618 -7.542 1.00 98.50 323 GLN A O 1
ATOM 2513 N N . LEU A 1 324 ? 16.872 -7.147 -5.587 1.00 98.56 324 LEU A N 1
ATOM 2514 C CA . LEU A 1 324 ? 16.255 -5.847 -5.344 1.00 98.56 324 LEU A CA 1
ATOM 2515 C C . LEU A 1 324 ? 17.347 -4.836 -4.983 1.00 98.56 324 LEU A C 1
ATOM 2517 O O . LEU A 1 324 ? 18.458 -5.206 -4.595 1.00 98.56 324 LEU A O 1
ATOM 2521 N N . ASN A 1 325 ? 17.029 -3.553 -5.090 1.00 97.88 325 ASN A N 1
ATOM 2522 C CA . ASN A 1 325 ? 17.897 -2.452 -4.713 1.00 97.88 325 ASN A CA 1
ATOM 2523 C C . ASN A 1 325 ? 17.051 -1.345 -4.077 1.00 97.88 325 ASN A C 1
ATOM 2525 O O . ASN A 1 325 ? 16.371 -0.588 -4.774 1.00 97.88 325 ASN A O 1
ATOM 2529 N N . ASP A 1 326 ? 17.131 -1.255 -2.747 1.00 96.69 326 ASP A N 1
ATOM 2530 C CA . ASP A 1 326 ? 16.336 -0.329 -1.928 1.00 96.69 326 ASP A CA 1
ATOM 2531 C C . ASP A 1 326 ? 14.812 -0.539 -2.111 1.00 96.69 326 ASP A C 1
ATOM 2533 O O . ASP A 1 326 ? 14.101 0.364 -2.563 1.00 96.69 326 ASP A O 1
ATOM 2537 N N . PRO A 1 327 ? 14.284 -1.749 -1.826 1.00 97.69 327 PRO A N 1
ATOM 2538 C CA . PRO A 1 327 ? 12.854 -2.015 -1.946 1.00 97.69 327 PRO A CA 1
ATOM 2539 C C . PRO A 1 327 ? 12.057 -1.119 -0.995 1.00 97.69 327 PRO A C 1
ATOM 2541 O O . PRO A 1 327 ? 12.371 -1.037 0.190 1.00 97.69 327 PRO A O 1
ATOM 2544 N N . TYR A 1 328 ? 11.027 -0.448 -1.506 1.00 94.94 328 TYR A N 1
ATOM 2545 C CA . TYR A 1 328 ? 10.273 0.546 -0.743 1.00 94.94 328 TYR A CA 1
ATOM 2546 C C . TYR A 1 328 ? 8.895 0.015 -0.331 1.00 94.94 328 TYR A C 1
ATOM 2548 O O . TYR A 1 328 ? 8.831 -0.881 0.502 1.00 94.94 328 TYR A O 1
ATOM 2556 N N . TYR A 1 329 ? 7.790 0.522 -0.886 1.00 95.94 329 TYR A N 1
ATOM 2557 C CA . TYR A 1 329 ? 6.470 -0.013 -0.552 1.00 95.94 329 TYR A CA 1
ATOM 2558 C C . TYR A 1 329 ? 6.203 -1.346 -1.247 1.00 95.94 329 TYR A C 1
ATOM 2560 O O . TYR A 1 329 ? 6.801 -1.682 -2.278 1.00 95.94 329 TYR A O 1
ATOM 2568 N N . ILE A 1 330 ? 5.281 -2.095 -0.648 1.00 97.38 330 ILE A N 1
ATOM 2569 C CA . ILE A 1 330 ? 4.857 -3.412 -1.099 1.00 97.38 330 ILE A CA 1
ATOM 2570 C C . ILE A 1 330 ? 3.336 -3.517 -1.075 1.00 97.38 330 ILE A C 1
ATOM 2572 O O . ILE A 1 330 ? 2.669 -2.852 -0.290 1.00 97.38 330 ILE A O 1
ATOM 2576 N N . THR A 1 331 ? 2.790 -4.397 -1.903 1.00 95.81 331 THR A N 1
ATOM 2577 C CA . THR A 1 331 ? 1.396 -4.840 -1.798 1.00 95.81 331 THR A CA 1
ATOM 2578 C C . THR A 1 331 ? 1.302 -6.322 -2.143 1.00 95.81 331 THR A C 1
ATOM 2580 O O . THR A 1 331 ? 2.206 -6.872 -2.778 1.00 95.81 331 THR A O 1
ATOM 2583 N N . VAL A 1 332 ? 0.234 -6.983 -1.703 1.00 93.31 332 VAL A N 1
ATOM 2584 C CA . VAL A 1 332 ? 0.005 -8.412 -1.939 1.00 93.31 332 VAL A CA 1
ATOM 2585 C C . VAL A 1 332 ? -1.365 -8.588 -2.579 1.00 93.31 332 VAL A C 1
ATOM 2587 O O . VAL A 1 332 ? -2.354 -8.063 -2.069 1.00 93.31 332 VAL A O 1
ATOM 2590 N N . ASP A 1 333 ? -1.426 -9.295 -3.708 1.00 86.31 333 ASP A N 1
ATOM 2591 C CA . ASP A 1 333 ? -2.695 -9.581 -4.384 1.00 86.31 333 ASP A CA 1
ATOM 2592 C C . ASP A 1 333 ? -3.412 -10.816 -3.804 1.00 86.31 333 ASP A C 1
ATOM 2594 O O . ASP A 1 333 ? -2.939 -11.482 -2.879 1.00 86.31 333 ASP A O 1
ATOM 2598 N N . ARG A 1 334 ? -4.601 -11.120 -4.340 1.00 83.38 334 ARG A N 1
ATOM 2599 C CA . ARG A 1 334 ? -5.426 -12.261 -3.901 1.00 83.38 334 ARG A CA 1
ATOM 2600 C C . ARG A 1 334 ? -4.787 -13.621 -4.178 1.00 83.38 334 ARG A C 1
ATOM 2602 O O . ARG A 1 334 ? -5.133 -14.581 -3.498 1.00 83.38 334 ARG A O 1
ATOM 2609 N N . ASP A 1 335 ? -3.854 -13.673 -5.125 1.00 83.81 335 ASP A N 1
ATOM 2610 C CA . ASP A 1 335 ? -3.085 -14.867 -5.475 1.00 83.81 335 ASP A CA 1
ATOM 2611 C C . ASP A 1 335 ? -1.780 -14.950 -4.664 1.00 83.81 335 ASP A C 1
ATOM 2613 O O . ASP A 1 335 ? -0.889 -15.737 -4.985 1.00 83.81 335 ASP A O 1
ATOM 2617 N N . TYR A 1 336 ? -1.650 -14.127 -3.616 1.00 88.81 336 TYR A N 1
ATOM 2618 C CA . TYR A 1 336 ? -0.484 -14.044 -2.736 1.00 88.81 336 TYR A CA 1
ATOM 2619 C C . TYR A 1 336 ? 0.802 -13.595 -3.427 1.00 88.81 336 TYR A C 1
ATOM 2621 O O . TYR A 1 336 ? 1.896 -13.791 -2.893 1.00 88.81 336 TYR A O 1
ATOM 2629 N N . SER A 1 337 ? 0.691 -12.973 -4.600 1.00 94.06 337 SER A N 1
ATOM 2630 C CA . SER A 1 337 ? 1.850 -12.402 -5.268 1.00 94.06 337 SER A CA 1
ATOM 2631 C C . SER A 1 337 ? 2.237 -11.085 -4.610 1.00 94.06 337 SER A C 1
ATOM 2633 O O . SER A 1 337 ? 1.390 -10.222 -4.376 1.00 94.06 337 SER A O 1
ATOM 2635 N N . VAL A 1 338 ? 3.531 -10.910 -4.358 1.00 97.88 338 VAL A N 1
ATOM 2636 C CA . VAL A 1 338 ? 4.098 -9.708 -3.747 1.00 97.88 338 VAL A CA 1
ATOM 2637 C C . VAL A 1 338 ? 4.564 -8.758 -4.843 1.00 97.88 338 VAL A C 1
ATOM 2639 O O . VAL A 1 338 ? 5.405 -9.119 -5.666 1.00 97.88 338 VAL A O 1
ATOM 2642 N N . TYR A 1 339 ? 4.058 -7.531 -4.832 1.00 98.38 339 TYR A N 1
ATOM 2643 C CA . TYR A 1 339 ? 4.520 -6.447 -5.691 1.00 98.38 339 TYR A CA 1
ATOM 2644 C C . TYR A 1 339 ? 5.424 -5.543 -4.872 1.00 98.38 339 TYR A C 1
ATOM 2646 O O . TYR A 1 339 ? 5.081 -5.172 -3.752 1.00 98.38 339 TYR A O 1
ATOM 2654 N N . VAL A 1 340 ? 6.577 -5.196 -5.430 1.00 98.62 340 VAL A N 1
ATOM 2655 C CA . VAL A 1 340 ? 7.622 -4.443 -4.741 1.00 98.62 340 VAL A CA 1
ATOM 2656 C C . VAL A 1 340 ? 8.055 -3.286 -5.619 1.00 98.62 340 VAL A C 1
ATOM 2658 O O . VAL A 1 340 ? 8.467 -3.493 -6.764 1.00 98.62 340 VAL A O 1
ATOM 2661 N N . SER A 1 341 ? 8.011 -2.075 -5.072 1.00 98.00 341 SER A N 1
ATOM 2662 C CA . SER A 1 341 ? 8.683 -0.931 -5.681 1.00 98.00 341 SER A CA 1
ATOM 2663 C C . SER A 1 341 ? 10.185 -1.051 -5.461 1.00 98.00 341 SER A C 1
ATOM 2665 O O . SER A 1 341 ? 10.694 -0.812 -4.367 1.00 98.00 341 SER A O 1
ATOM 2667 N N . ASP A 1 342 ? 10.899 -1.435 -6.513 1.00 98.38 342 ASP A N 1
ATOM 2668 C CA . ASP A 1 342 ? 12.349 -1.602 -6.524 1.00 98.38 342 ASP A CA 1
ATOM 2669 C C . ASP A 1 342 ? 12.997 -0.245 -6.852 1.00 98.38 342 ASP A C 1
ATOM 2671 O O . ASP A 1 342 ? 13.341 0.057 -8.002 1.00 98.38 342 ASP A O 1
ATOM 2675 N N . ASN A 1 343 ? 13.037 0.630 -5.838 1.00 97.38 343 ASN A N 1
ATOM 2676 C CA . ASN A 1 343 ? 13.193 2.080 -5.983 1.00 97.38 343 ASN A CA 1
ATOM 2677 C C . ASN A 1 343 ? 14.404 2.471 -6.837 1.00 97.38 343 ASN A C 1
ATOM 2679 O O . ASN A 1 343 ? 14.272 3.218 -7.814 1.00 97.38 343 ASN A O 1
ATOM 2683 N N . LYS A 1 344 ? 15.584 1.946 -6.493 1.00 97.69 344 LYS A N 1
ATOM 2684 C CA . LYS A 1 344 ? 16.848 2.315 -7.148 1.00 97.69 344 LYS A CA 1
ATOM 2685 C C . LYS A 1 344 ? 17.087 1.584 -8.463 1.00 97.69 344 LYS A C 1
ATOM 2687 O O . LYS A 1 344 ? 18.006 1.955 -9.184 1.00 97.69 344 LYS A O 1
ATOM 2692 N N . ASN A 1 345 ? 16.255 0.600 -8.795 1.00 98.44 345 ASN A N 1
ATOM 2693 C CA . ASN A 1 345 ? 16.223 -0.019 -10.120 1.00 98.44 345 ASN A CA 1
ATOM 2694 C C . ASN A 1 345 ? 15.105 0.546 -11.012 1.00 98.44 345 ASN A C 1
ATOM 2696 O O . ASN A 1 345 ? 14.972 0.123 -12.160 1.00 98.44 345 ASN A O 1
ATOM 2700 N N . HIS A 1 346 ? 14.311 1.499 -10.510 1.00 98.25 346 HIS A N 1
ATOM 2701 C CA . HIS A 1 346 ? 13.300 2.231 -11.280 1.00 98.25 346 HIS A CA 1
ATOM 2702 C C . HIS A 1 346 ? 12.266 1.317 -11.954 1.00 98.25 346 HIS A C 1
ATOM 2704 O O . HIS A 1 346 ? 11.925 1.452 -13.135 1.00 98.25 346 HIS A O 1
ATOM 2710 N N . ARG A 1 347 ? 11.786 0.338 -11.189 1.00 98.38 347 ARG A N 1
ATOM 2711 C CA . ARG A 1 347 ? 10.833 -0.670 -11.650 1.00 98.38 347 ARG A CA 1
ATOM 2712 C C . ARG A 1 347 ? 9.922 -1.120 -10.515 1.00 98.38 347 ARG A C 1
ATOM 2714 O O . ARG A 1 347 ? 10.237 -0.935 -9.342 1.00 98.38 347 ARG A O 1
ATOM 2721 N N . VAL A 1 348 ? 8.818 -1.752 -10.884 1.00 98.44 348 VAL A N 1
ATOM 2722 C CA . VAL A 1 348 ? 8.002 -2.555 -9.973 1.00 98.44 348 VAL A CA 1
ATOM 2723 C C . VAL A 1 348 ? 8.152 -4.011 -10.368 1.00 98.44 348 VAL A C 1
ATOM 2725 O O . VAL A 1 348 ? 8.023 -4.366 -11.544 1.00 98.44 348 VAL A O 1
ATOM 2728 N N . MET A 1 349 ? 8.424 -4.844 -9.374 1.00 98.44 349 MET A N 1
ATOM 2729 C CA . MET A 1 349 ? 8.618 -6.276 -9.532 1.00 98.44 349 MET A CA 1
ATOM 2730 C C . MET A 1 349 ? 7.470 -7.040 -8.876 1.00 98.44 349 MET A C 1
ATOM 2732 O O . MET A 1 349 ? 7.054 -6.682 -7.778 1.00 98.44 349 MET A O 1
ATOM 2736 N N . LYS A 1 350 ? 6.997 -8.108 -9.517 1.00 97.94 350 LYS A N 1
ATOM 2737 C CA . LYS A 1 350 ? 6.022 -9.062 -8.980 1.00 97.94 350 LYS A CA 1
ATOM 2738 C C . LYS A 1 350 ? 6.708 -10.398 -8.704 1.00 97.94 350 LYS A C 1
ATOM 2740 O O . LYS A 1 350 ? 7.242 -11.003 -9.629 1.00 97.94 350 LYS A O 1
ATOM 2745 N N . TRP A 1 351 ? 6.633 -10.889 -7.474 1.00 98.31 351 TRP A N 1
ATOM 2746 C CA . TRP A 1 351 ? 6.970 -12.267 -7.115 1.00 98.31 351 TRP A CA 1
ATOM 2747 C C . TRP A 1 351 ? 5.693 -13.065 -6.899 1.00 98.31 351 TRP A C 1
ATOM 2749 O O . TRP A 1 351 ? 4.884 -12.717 -6.045 1.00 98.31 351 TRP A O 1
ATOM 2759 N N . ILE A 1 352 ? 5.521 -14.137 -7.665 1.00 95.94 352 ILE A N 1
ATOM 2760 C CA . ILE A 1 352 ? 4.464 -15.128 -7.427 1.00 95.94 352 ILE A CA 1
ATOM 2761 C C . ILE A 1 352 ? 4.856 -15.951 -6.186 1.00 95.94 352 ILE A C 1
ATOM 2763 O O . ILE A 1 352 ? 6.046 -16.189 -5.976 1.00 95.94 352 ILE A O 1
ATOM 2767 N N . ASP A 1 353 ? 3.893 -16.376 -5.357 1.00 89.69 353 ASP A N 1
ATOM 2768 C CA . ASP A 1 353 ? 4.180 -17.151 -4.135 1.00 89.69 353 ASP A CA 1
ATOM 2769 C C . ASP A 1 353 ? 5.043 -18.386 -4.465 1.00 89.69 353 ASP A C 1
ATOM 2771 O O . ASP A 1 353 ? 4.725 -19.181 -5.351 1.00 89.69 353 ASP A O 1
ATOM 2775 N N . GLY A 1 354 ? 6.185 -18.514 -3.783 1.00 88.62 354 GLY A N 1
ATOM 2776 C CA . GLY A 1 354 ? 7.171 -19.578 -4.011 1.00 88.62 354 GLY A CA 1
ATOM 2777 C C . GLY A 1 354 ? 8.122 -19.388 -5.206 1.00 88.62 354 GLY A C 1
ATOM 2778 O O . GLY A 1 354 ? 9.012 -20.221 -5.400 1.00 88.62 354 GLY A O 1
ATOM 2779 N N . ALA A 1 355 ? 7.991 -18.319 -5.998 1.00 94.00 355 ALA A N 1
ATOM 2780 C CA . ALA A 1 355 ? 8.903 -18.040 -7.106 1.00 94.00 355 ALA A CA 1
ATOM 2781 C C . ALA A 1 355 ? 10.304 -17.633 -6.614 1.00 94.00 355 ALA A C 1
ATOM 2783 O O . ALA A 1 355 ? 10.459 -16.915 -5.628 1.00 94.00 355 ALA A O 1
ATOM 2784 N N . LYS A 1 356 ? 11.344 -18.058 -7.343 1.00 95.06 356 LYS A N 1
ATOM 2785 C CA . LYS A 1 356 ? 12.744 -17.681 -7.061 1.00 95.06 356 LYS A CA 1
ATOM 2786 C C . LYS A 1 356 ? 13.138 -16.330 -7.663 1.00 95.06 356 LYS A C 1
ATOM 2788 O O . LYS A 1 356 ? 14.065 -15.682 -7.186 1.00 95.06 356 LYS A O 1
ATOM 2793 N N . GLU A 1 357 ? 12.430 -15.912 -8.702 1.00 97.50 357 GLU A N 1
ATOM 2794 C CA . GLU A 1 357 ? 12.676 -14.700 -9.477 1.00 97.50 357 GLU A CA 1
ATOM 2795 C C . GLU A 1 357 ? 11.374 -13.918 -9.630 1.00 97.50 357 GLU A C 1
ATOM 2797 O O . GLU A 1 357 ? 10.286 -14.498 -9.659 1.00 97.50 357 GLU A O 1
ATOM 2802 N N . GLY A 1 358 ? 11.504 -12.600 -9.710 1.00 97.75 358 GLY A N 1
ATOM 2803 C CA . GLY A 1 358 ? 10.405 -11.682 -9.935 1.00 97.75 358 GLY A CA 1
ATOM 2804 C C . GLY A 1 358 ? 10.275 -11.300 -11.404 1.00 97.75 358 GLY A C 1
ATOM 2805 O O . GLY A 1 358 ? 11.209 -11.408 -12.200 1.00 97.75 358 GLY A O 1
ATOM 2806 N N . ILE A 1 359 ? 9.096 -10.803 -11.749 1.00 97.19 359 ILE A N 1
ATOM 2807 C CA . ILE A 1 359 ? 8.732 -10.344 -13.085 1.00 97.19 359 ILE A CA 1
ATOM 2808 C C . ILE A 1 359 ? 8.589 -8.824 -13.039 1.00 97.19 359 ILE A C 1
ATOM 2810 O O . ILE A 1 359 ? 7.933 -8.289 -12.146 1.00 97.19 359 ILE A O 1
ATOM 2814 N N . ILE A 1 360 ? 9.176 -8.116 -14.002 1.00 97.31 360 ILE A N 1
ATOM 2815 C CA . ILE A 1 360 ? 8.966 -6.671 -14.140 1.00 97.31 360 ILE A CA 1
ATOM 2816 C C . ILE A 1 360 ? 7.535 -6.441 -14.623 1.00 97.31 360 ILE A C 1
ATOM 2818 O O . ILE A 1 360 ? 7.167 -6.905 -15.700 1.00 97.31 360 ILE A O 1
ATOM 2822 N N . VAL A 1 361 ? 6.746 -5.704 -13.845 1.00 96.88 361 VAL A N 1
ATOM 2823 C CA . VAL A 1 361 ? 5.333 -5.416 -14.152 1.00 96.88 361 VAL A CA 1
ATOM 2824 C C . VAL A 1 361 ? 5.050 -3.931 -14.388 1.00 96.88 361 VAL A C 1
ATOM 2826 O O . VAL A 1 361 ? 4.010 -3.586 -14.938 1.00 96.88 361 VAL A O 1
ATOM 2829 N N . ALA A 1 362 ? 5.982 -3.047 -14.023 1.00 97.12 362 ALA A N 1
ATOM 2830 C CA . ALA A 1 362 ? 5.975 -1.642 -14.427 1.00 97.12 362 ALA A CA 1
ATOM 2831 C C . ALA A 1 362 ? 7.407 -1.085 -14.473 1.00 97.12 362 ALA A C 1
ATOM 2833 O O . ALA A 1 362 ? 8.267 -1.481 -13.681 1.00 97.12 362 ALA A O 1
ATOM 2834 N N . GLY A 1 363 ? 7.665 -0.141 -15.381 1.00 96.38 363 GLY A N 1
ATOM 2835 C CA . GLY A 1 363 ? 9.002 0.423 -15.588 1.00 96.38 363 GLY A CA 1
ATOM 2836 C C . GLY A 1 363 ? 9.997 -0.583 -16.182 1.00 96.38 363 GLY A C 1
ATOM 2837 O O . GLY A 1 363 ? 9.665 -1.352 -17.082 1.00 96.38 363 GLY A O 1
ATOM 2838 N N . GLY A 1 364 ? 11.245 -0.559 -15.700 1.00 92.75 364 GLY A N 1
ATOM 2839 C CA . GLY A 1 364 ? 12.298 -1.494 -16.132 1.00 92.75 364 GLY A CA 1
ATOM 2840 C C . GLY A 1 364 ? 12.976 -1.153 -17.465 1.00 92.75 364 GLY A C 1
ATOM 2841 O O . GLY A 1 364 ? 13.809 -1.917 -17.944 1.00 92.75 364 GLY A O 1
ATOM 2842 N N . ARG A 1 365 ? 12.670 0.010 -18.049 1.00 95.00 365 ARG A N 1
ATOM 2843 C CA . ARG A 1 365 ? 13.315 0.564 -19.259 1.00 95.00 365 ARG A CA 1
ATOM 2844 C C . ARG A 1 365 ? 14.347 1.648 -18.912 1.00 95.00 365 ARG A C 1
ATOM 2846 O O . ARG A 1 365 ? 14.532 2.604 -19.663 1.00 95.00 365 ARG A O 1
ATOM 2853 N N . GLY A 1 366 ? 14.995 1.503 -17.756 1.00 93.75 366 GLY A N 1
ATOM 2854 C CA . GLY A 1 366 ? 15.869 2.516 -17.165 1.00 93.75 366 GLY A CA 1
ATOM 2855 C C . GLY A 1 366 ? 15.105 3.655 -16.484 1.00 93.75 366 GLY A C 1
ATOM 2856 O O . GLY A 1 366 ? 13.874 3.718 -16.531 1.00 93.75 366 GLY A O 1
ATOM 2857 N N . GLN A 1 367 ? 15.861 4.546 -15.840 1.00 98.06 367 GLN A N 1
ATOM 2858 C CA . GLN A 1 367 ? 15.326 5.765 -15.242 1.00 98.06 367 GLN A CA 1
ATOM 2859 C C . GLN A 1 367 ? 14.842 6.725 -16.332 1.00 98.06 367 GLN A C 1
ATOM 2861 O O . GLN A 1 367 ? 15.568 6.982 -17.292 1.00 98.06 367 GLN A O 1
ATOM 2866 N N . GLY A 1 368 ? 13.657 7.303 -16.167 1.00 97.31 368 GLY A N 1
ATOM 2867 C CA . GLY A 1 368 ? 13.171 8.355 -17.057 1.00 97.31 368 GLY A CA 1
ATOM 2868 C C . GLY A 1 368 ? 11.707 8.694 -16.821 1.00 97.31 368 GLY A C 1
ATOM 2869 O O . GLY A 1 368 ? 11.105 8.211 -15.863 1.00 97.31 368 GLY A O 1
ATOM 2870 N N . ASN A 1 369 ? 11.143 9.540 -17.681 1.00 95.88 369 ASN A N 1
ATOM 2871 C CA . ASN A 1 369 ? 9.782 10.071 -17.555 1.00 95.88 369 ASN A CA 1
ATOM 2872 C C . ASN A 1 369 ? 8.822 9.606 -18.666 1.00 95.88 369 ASN A C 1
ATOM 2874 O O . ASN A 1 369 ? 7.652 10.004 -18.665 1.00 95.88 369 ASN A O 1
ATOM 2878 N N . ASP A 1 370 ? 9.273 8.735 -19.575 1.00 96.62 370 ASP A N 1
ATOM 2879 C CA . ASP A 1 370 ? 8.412 8.094 -20.571 1.00 96.62 370 ASP A CA 1
ATOM 2880 C C . ASP A 1 370 ? 7.311 7.245 -19.893 1.00 96.62 370 ASP A C 1
ATOM 2882 O O . ASP A 1 370 ? 7.395 6.898 -18.712 1.00 96.62 370 ASP A O 1
ATOM 2886 N N . LEU A 1 371 ? 6.257 6.892 -20.629 1.00 95.44 371 LEU A N 1
ATOM 2887 C CA . LEU A 1 371 ? 5.183 6.017 -20.148 1.00 95.44 371 LEU A CA 1
ATOM 2888 C C . LEU A 1 371 ? 5.640 4.568 -19.929 1.00 95.44 371 LEU A C 1
ATOM 2890 O O . LEU A 1 371 ? 4.918 3.787 -19.317 1.00 95.44 371 LEU A O 1
ATOM 2894 N N . MET A 1 372 ? 6.816 4.186 -20.419 1.00 96.12 372 MET A N 1
ATOM 2895 C CA . MET A 1 372 ? 7.437 2.885 -20.150 1.00 96.12 372 MET A CA 1
ATOM 2896 C C . MET A 1 372 ? 8.495 2.932 -19.038 1.00 96.12 372 MET A C 1
ATOM 2898 O O . MET A 1 372 ? 9.074 1.900 -18.696 1.00 96.12 372 MET A O 1
ATOM 2902 N N . GLN A 1 373 ? 8.780 4.116 -18.497 1.00 98.12 373 GLN A N 1
ATOM 2903 C CA . GLN A 1 373 ? 9.839 4.353 -17.521 1.00 98.12 373 GLN A CA 1
ATOM 2904 C C . GLN A 1 373 ? 9.266 4.831 -16.187 1.00 98.12 373 GLN A C 1
ATOM 2906 O O . GLN A 1 373 ? 8.161 5.367 -16.102 1.00 98.12 373 GLN A O 1
ATOM 2911 N N . LEU A 1 374 ? 10.052 4.620 -15.137 1.00 98.25 374 LEU A N 1
ATOM 2912 C CA . LEU A 1 374 ? 9.821 5.158 -13.803 1.00 98.25 374 LEU A CA 1
ATOM 2913 C C . LEU A 1 374 ? 11.097 5.878 -13.351 1.00 98.25 374 LEU A C 1
ATOM 2915 O O . LEU A 1 374 ? 12.180 5.671 -13.900 1.00 98.25 374 LEU A O 1
ATOM 2919 N N . SER A 1 375 ? 10.981 6.702 -12.321 1.00 97.75 375 SER A N 1
ATOM 2920 C CA . SER A 1 375 ? 12.080 7.365 -11.635 1.00 97.75 375 SER A CA 1
ATOM 2921 C C . SER A 1 375 ? 11.824 7.275 -10.134 1.00 97.75 375 SER A C 1
ATOM 2923 O O . SER A 1 375 ? 10.935 7.926 -9.596 1.00 97.75 375 SER A O 1
ATOM 2925 N N . CYS A 1 376 ? 12.606 6.432 -9.456 1.00 96.62 376 CYS A N 1
ATOM 2926 C CA . CYS A 1 376 ? 12.515 6.195 -8.009 1.00 96.62 376 CYS A CA 1
ATOM 2927 C C . CYS A 1 376 ? 11.079 5.896 -7.512 1.00 96.62 376 CYS A C 1
ATOM 2929 O O . CYS A 1 376 ? 10.578 6.626 -6.655 1.00 96.62 376 CYS A O 1
ATOM 2931 N N . PRO A 1 377 ? 10.395 4.843 -8.008 1.00 97.44 377 PRO A N 1
ATOM 2932 C CA . PRO A 1 377 ? 9.037 4.541 -7.567 1.00 97.44 377 PRO A CA 1
ATOM 2933 C C . PRO A 1 377 ? 8.988 4.259 -6.059 1.00 97.44 377 PRO A C 1
ATOM 2935 O O . PRO A 1 377 ? 9.892 3.626 -5.506 1.00 97.44 377 PRO A O 1
ATOM 2938 N N . LEU A 1 378 ? 7.931 4.737 -5.402 1.00 93.94 378 LEU A N 1
ATOM 2939 C CA . LEU A 1 378 ? 7.680 4.526 -3.977 1.00 93.94 378 LEU A CA 1
ATOM 2940 C C . LEU A 1 378 ? 6.440 3.658 -3.784 1.00 93.94 378 LEU A C 1
ATOM 2942 O O . LEU A 1 378 ? 6.568 2.447 -3.650 1.00 93.94 378 LEU A O 1
ATOM 2946 N N . GLY A 1 379 ? 5.254 4.266 -3.721 1.00 92.62 379 GLY A N 1
ATOM 2947 C CA . GLY A 1 379 ? 3.990 3.570 -3.483 1.00 92.62 379 GLY A CA 1
ATOM 2948 C C . GLY A 1 379 ? 3.617 2.640 -4.628 1.00 92.62 379 GLY A C 1
ATOM 2949 O O . GLY A 1 379 ? 3.754 3.023 -5.790 1.00 92.62 379 GLY A O 1
ATOM 2950 N N . VAL A 1 380 ? 3.116 1.452 -4.302 1.00 96.00 380 VAL A N 1
ATOM 2951 C CA . VAL A 1 380 ? 2.548 0.509 -5.268 1.00 96.00 380 VAL A CA 1
ATOM 2952 C C . VAL A 1 380 ? 1.285 -0.111 -4.690 1.00 96.00 380 VAL A C 1
ATOM 2954 O O . VAL A 1 380 ? 1.291 -0.611 -3.569 1.00 96.00 380 VAL A O 1
ATOM 2957 N N . VAL A 1 381 ? 0.210 -0.102 -5.471 1.00 92.81 381 VAL A N 1
ATOM 2958 C CA . VAL A 1 381 ? -1.042 -0.795 -5.149 1.00 92.81 381 VAL A CA 1
ATOM 2959 C C . VAL A 1 381 ? -1.599 -1.473 -6.389 1.00 92.81 381 VAL A C 1
ATOM 2961 O O . VAL A 1 381 ? -1.394 -1.006 -7.512 1.00 92.81 381 VAL A O 1
ATOM 2964 N N . VAL A 1 382 ? -2.301 -2.583 -6.182 1.00 88.25 382 VAL A N 1
ATOM 2965 C CA . VAL A 1 382 ? -2.931 -3.359 -7.249 1.00 88.25 382 VAL A CA 1
ATOM 2966 C C . VAL A 1 382 ? -4.422 -3.433 -6.972 1.00 88.25 382 VAL A C 1
ATOM 2968 O O . VAL A 1 382 ? -4.837 -3.827 -5.883 1.00 88.25 382 VAL A O 1
ATOM 2971 N N . ASP A 1 383 ? -5.228 -3.028 -7.948 1.00 78.94 383 ASP A N 1
ATOM 2972 C CA . ASP A 1 383 ? -6.680 -3.103 -7.828 1.00 78.94 383 ASP A CA 1
ATOM 2973 C C . ASP A 1 383 ? -7.216 -4.512 -8.138 1.00 78.94 383 ASP A C 1
ATOM 2975 O O . ASP A 1 383 ? -6.488 -5.431 -8.520 1.00 78.94 383 ASP A O 1
ATOM 2979 N N . GLN A 1 384 ? -8.528 -4.704 -7.989 1.00 72.88 384 GLN A N 1
ATOM 2980 C CA . GLN A 1 384 ? -9.155 -6.011 -8.222 1.00 72.88 384 GLN A CA 1
ATOM 2981 C C . GLN A 1 384 ? -9.113 -6.470 -9.687 1.00 72.88 384 GLN A C 1
ATOM 2983 O O . GLN A 1 384 ? -9.258 -7.662 -9.947 1.00 72.88 384 GLN A O 1
ATOM 2988 N N . SER A 1 385 ? -8.923 -5.549 -10.636 1.00 72.12 385 SER A N 1
ATOM 2989 C CA . SER A 1 385 ? -8.758 -5.865 -12.058 1.00 72.12 385 SER A CA 1
ATOM 2990 C C . SER A 1 385 ? -7.322 -6.279 -12.408 1.00 72.12 385 SER A C 1
ATOM 2992 O O . SER A 1 385 ? -7.059 -6.730 -13.525 1.00 72.12 385 SER A O 1
ATOM 2994 N N . GLY A 1 386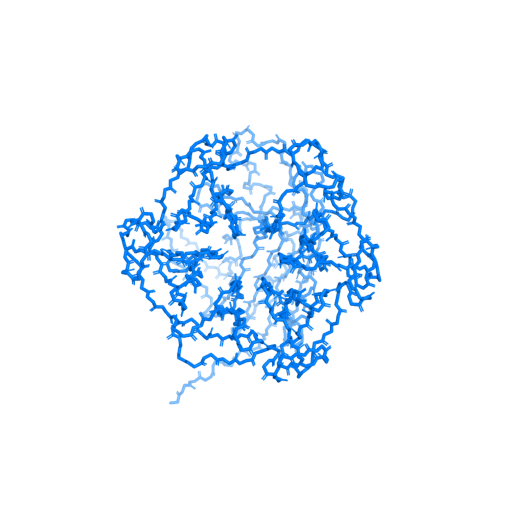 ? -6.395 -6.144 -11.455 1.00 81.06 386 GLY A N 1
ATOM 2995 C CA . GLY A 1 386 ? -4.966 -6.341 -11.663 1.00 81.06 386 GLY A CA 1
ATOM 2996 C C . GLY A 1 386 ? -4.274 -5.118 -12.263 1.00 81.06 386 GLY A C 1
ATOM 2997 O O . GLY A 1 386 ? -3.161 -5.253 -12.771 1.00 81.06 386 GLY A O 1
ATOM 2998 N N . ALA A 1 387 ? -4.907 -3.939 -12.245 1.00 85.31 387 ALA A N 1
ATOM 2999 C CA . ALA A 1 387 ? -4.236 -2.708 -12.631 1.00 85.31 387 ALA A CA 1
ATOM 3000 C C . ALA A 1 387 ? -3.321 -2.236 -11.497 1.00 85.31 387 ALA A C 1
ATOM 3002 O O . ALA A 1 387 ? -3.700 -2.219 -10.326 1.00 85.31 387 ALA A O 1
ATOM 3003 N N . ILE A 1 388 ? -2.108 -1.846 -11.867 1.00 92.62 388 ILE A N 1
ATOM 3004 C CA . ILE A 1 388 ? -1.031 -1.465 -10.961 1.00 92.62 388 ILE A CA 1
ATOM 3005 C C . ILE A 1 388 ? -0.928 0.052 -10.968 1.00 92.62 388 ILE A C 1
ATOM 3007 O O . ILE A 1 388 ? -0.706 0.654 -12.019 1.00 92.62 388 ILE A O 1
ATOM 3011 N N . TYR A 1 389 ? -1.053 0.669 -9.802 1.00 94.31 389 TYR A N 1
ATOM 3012 C CA . TYR A 1 389 ? -0.855 2.097 -9.609 1.00 94.31 389 TYR A CA 1
ATOM 3013 C C . TYR A 1 389 ? 0.464 2.302 -8.889 1.00 94.31 389 TYR A C 1
ATOM 3015 O O . TYR A 1 389 ? 0.709 1.703 -7.844 1.00 94.31 389 TYR A O 1
ATOM 3023 N N . VAL A 1 390 ? 1.309 3.152 -9.458 1.00 96.75 390 VAL A N 1
ATOM 3024 C CA . VAL A 1 390 ? 2.649 3.412 -8.947 1.00 96.75 390 VAL A CA 1
ATOM 3025 C C . VAL A 1 390 ? 2.790 4.899 -8.692 1.00 96.75 390 VAL A C 1
ATOM 3027 O O . VAL A 1 390 ? 2.515 5.716 -9.575 1.00 96.75 390 VAL A O 1
ATOM 3030 N N . SER A 1 391 ? 3.240 5.248 -7.491 1.00 95.62 391 SER A N 1
ATOM 3031 C CA . SER A 1 391 ? 3.779 6.576 -7.242 1.00 95.62 391 SER A CA 1
ATOM 3032 C C . SER A 1 391 ? 5.195 6.650 -7.804 1.00 95.62 391 SER A C 1
ATOM 3034 O O . SER A 1 391 ? 6.135 6.061 -7.267 1.00 95.62 391 SER A O 1
ATOM 3036 N N . ASP A 1 392 ? 5.326 7.364 -8.912 1.00 96.62 392 ASP A N 1
ATOM 3037 C CA . ASP A 1 392 ? 6.567 7.605 -9.630 1.00 96.62 392 ASP A CA 1
ATOM 3038 C C . ASP A 1 392 ? 7.180 8.910 -9.105 1.00 96.62 392 ASP A C 1
ATOM 3040 O O . ASP A 1 392 ? 6.992 9.992 -9.672 1.00 96.62 392 ASP A O 1
ATOM 3044 N N . GLU A 1 393 ? 7.810 8.811 -7.931 1.00 94.44 393 GLU A N 1
ATOM 3045 C CA . GLU A 1 393 ? 8.159 9.961 -7.092 1.00 94.44 393 GLU A CA 1
ATOM 3046 C C . GLU A 1 393 ? 9.106 10.940 -7.781 1.00 94.44 393 GLU A C 1
ATOM 3048 O O . GLU A 1 393 ? 8.847 12.146 -7.761 1.00 94.44 393 GLU A O 1
ATOM 3053 N N . GLY A 1 394 ? 10.132 10.431 -8.465 1.00 95.38 394 GLY A N 1
ATOM 3054 C CA . GLY A 1 394 ? 11.098 11.257 -9.183 1.00 95.38 394 GLY A CA 1
ATOM 3055 C C . GLY A 1 394 ? 10.469 12.030 -10.343 1.00 95.38 394 GLY A C 1
ATOM 3056 O O . GLY A 1 394 ? 10.974 13.083 -10.723 1.00 95.38 394 GLY A O 1
ATOM 3057 N N . ASN A 1 395 ? 9.339 11.548 -10.867 1.00 95.81 395 ASN A N 1
ATOM 3058 C CA . ASN A 1 395 ? 8.547 12.226 -11.892 1.00 95.81 395 ASN A CA 1
ATOM 3059 C C . ASN A 1 395 ? 7.309 12.936 -11.327 1.00 95.81 395 ASN A C 1
ATOM 3061 O O . ASN A 1 395 ? 6.528 13.506 -12.091 1.00 95.81 395 ASN A O 1
ATOM 3065 N N . THR A 1 396 ? 7.113 12.944 -10.004 1.00 93.56 396 THR A N 1
ATOM 3066 C CA . THR A 1 396 ? 6.027 13.666 -9.317 1.00 93.56 396 THR A CA 1
ATOM 3067 C C . THR A 1 396 ? 4.633 13.310 -9.835 1.00 93.56 396 THR A C 1
ATOM 3069 O O . THR A 1 396 ? 3.768 14.174 -9.998 1.00 93.56 396 THR A O 1
ATOM 3072 N N . ARG A 1 397 ? 4.414 12.031 -10.144 1.00 93.31 397 ARG A N 1
ATOM 3073 C CA . ARG A 1 397 ? 3.164 11.550 -10.741 1.00 93.31 397 ARG A CA 1
ATOM 3074 C C . ARG A 1 397 ? 2.707 10.235 -10.132 1.00 93.31 397 ARG A C 1
ATOM 3076 O O . ARG A 1 397 ? 3.509 9.468 -9.610 1.00 93.31 397 ARG A O 1
ATOM 3083 N N . VAL A 1 398 ? 1.418 9.960 -10.265 1.00 93.62 398 VAL A N 1
ATOM 3084 C CA . VAL A 1 398 ? 0.861 8.615 -10.134 1.00 93.62 398 VAL A CA 1
ATOM 3085 C C . VAL A 1 398 ? 0.554 8.117 -11.537 1.00 93.62 398 VAL A C 1
ATOM 3087 O O . VAL A 1 398 ? -0.085 8.810 -12.332 1.00 93.62 398 VAL A O 1
ATOM 3090 N N . ILE A 1 399 ? 1.028 6.923 -11.857 1.00 94.25 399 ILE A N 1
ATOM 3091 C CA . ILE A 1 399 ? 0.889 6.312 -13.178 1.00 94.25 399 ILE A CA 1
ATOM 3092 C C . ILE A 1 399 ? 0.340 4.893 -13.025 1.00 94.25 399 ILE A C 1
ATOM 3094 O O . ILE A 1 399 ? 0.683 4.175 -12.086 1.00 94.25 399 ILE A O 1
ATOM 3098 N N . ARG A 1 400 ? -0.568 4.517 -13.928 1.00 92.81 400 ARG A N 1
ATOM 3099 C CA . ARG A 1 400 ? -1.283 3.240 -13.909 1.00 92.81 400 ARG A CA 1
ATOM 3100 C C . ARG A 1 400 ? -0.869 2.358 -15.074 1.00 92.81 400 ARG A C 1
ATOM 3102 O O . ARG A 1 400 ? -0.923 2.809 -16.215 1.00 92.81 400 ARG A O 1
ATOM 3109 N N . TRP A 1 401 ? -0.581 1.092 -14.807 1.00 92.19 401 TRP A N 1
ATOM 3110 C CA . TRP A 1 401 ? -0.474 0.033 -15.809 1.00 92.19 401 TRP A CA 1
ATOM 3111 C C . TRP A 1 401 ? -1.677 -0.891 -15.700 1.00 92.19 401 TRP A C 1
ATOM 3113 O O . TRP A 1 401 ? -1.993 -1.380 -14.620 1.00 92.19 401 TRP A O 1
ATOM 3123 N N . PHE A 1 402 ? -2.351 -1.146 -16.817 1.00 86.00 402 PHE A N 1
ATOM 3124 C CA . PHE A 1 402 ? -3.308 -2.248 -16.873 1.00 86.00 402 PHE A CA 1
ATOM 3125 C C . PHE A 1 402 ? -2.567 -3.584 -16.909 1.00 86.00 402 PHE A C 1
ATOM 3127 O O . PHE A 1 402 ? -1.397 -3.640 -17.295 1.00 86.00 402 PHE A O 1
ATOM 3134 N N . LYS A 1 403 ? -3.259 -4.662 -16.537 1.00 79.38 403 LYS A N 1
ATOM 3135 C CA . LYS A 1 403 ? -2.720 -6.020 -16.621 1.00 79.38 403 LYS A CA 1
ATOM 3136 C C . LYS A 1 403 ? -2.161 -6.290 -18.029 1.00 79.38 403 LYS A C 1
ATOM 3138 O O . LYS A 1 403 ? -2.821 -5.985 -19.020 1.00 79.38 403 LYS A O 1
ATOM 3143 N N . GLU A 1 404 ? -0.942 -6.827 -18.097 1.00 78.44 404 GLU A N 1
ATOM 3144 C CA . GLU A 1 404 ? -0.173 -7.087 -19.331 1.00 78.44 404 GLU A CA 1
ATOM 3145 C C . GLU A 1 404 ? 0.169 -5.855 -20.202 1.00 78.44 404 GLU A C 1
ATOM 3147 O O . GLU A 1 404 ? 0.658 -5.998 -21.325 1.00 78.44 404 GLU A O 1
ATOM 3152 N N . ALA A 1 405 ? -0.060 -4.625 -19.728 1.00 83.50 405 ALA A N 1
ATOM 3153 C CA . ALA A 1 405 ? 0.287 -3.428 -20.491 1.00 83.50 405 ALA A CA 1
ATOM 3154 C C . ALA A 1 405 ? 1.806 -3.192 -20.515 1.00 83.50 405 ALA A C 1
ATOM 3156 O O . ALA A 1 405 ? 2.484 -3.250 -19.494 1.00 83.50 405 ALA A O 1
ATOM 3157 N N . THR A 1 406 ? 2.342 -2.816 -21.678 1.00 86.62 406 THR A N 1
ATOM 3158 C CA . THR A 1 406 ? 3.771 -2.484 -21.839 1.00 86.62 406 THR A CA 1
ATOM 3159 C C . THR A 1 406 ? 4.108 -1.031 -21.493 1.00 86.62 406 THR A C 1
ATOM 3161 O O . THR A 1 406 ? 5.282 -0.680 -21.378 1.00 86.62 406 THR A O 1
ATOM 3164 N N . ARG A 1 407 ? 3.090 -0.179 -21.324 1.00 90.19 407 ARG A N 1
ATOM 3165 C CA . ARG A 1 407 ? 3.204 1.241 -20.970 1.00 90.19 407 ARG A CA 1
ATOM 3166 C C . ARG A 1 407 ? 2.096 1.651 -20.007 1.00 90.19 407 ARG A C 1
ATOM 3168 O O . ARG A 1 407 ? 0.998 1.096 -20.048 1.00 90.19 407 ARG A O 1
ATOM 3175 N N . GLY A 1 408 ? 2.387 2.647 -19.185 1.00 91.88 408 GLY A N 1
ATOM 3176 C CA . GLY A 1 408 ? 1.457 3.215 -18.232 1.00 91.88 408 GLY A CA 1
ATOM 3177 C C . GLY A 1 408 ? 0.606 4.328 -18.835 1.00 91.88 408 GLY A C 1
ATOM 3178 O O . GLY A 1 408 ? 0.771 4.746 -19.980 1.00 91.88 408 GLY A O 1
ATOM 3179 N N . SER A 1 409 ? -0.326 4.818 -18.033 1.00 89.69 409 SER A N 1
ATOM 3180 C CA . SER A 1 409 ? -1.151 5.994 -18.289 1.00 89.69 409 SER A CA 1
ATOM 3181 C C . SER A 1 409 ? -1.102 6.882 -17.054 1.00 89.69 409 SER A C 1
ATOM 3183 O O . SER A 1 409 ? -1.374 6.409 -15.948 1.00 89.69 409 SER A O 1
ATOM 3185 N N . VAL A 1 410 ? -0.715 8.148 -17.220 1.00 89.19 410 VAL A N 1
ATOM 3186 C CA . VAL A 1 410 ? -0.648 9.094 -16.098 1.00 89.19 410 VAL A CA 1
ATOM 3187 C C . VAL A 1 410 ? -2.051 9.294 -15.534 1.00 89.19 410 VAL A C 1
ATOM 3189 O O . VAL A 1 410 ? -2.989 9.580 -16.273 1.00 89.19 410 VAL A O 1
ATOM 3192 N N . VAL A 1 411 ? -2.180 9.108 -14.223 1.00 86.69 411 VAL A N 1
ATOM 3193 C CA . VAL A 1 411 ? -3.425 9.293 -13.476 1.00 86.69 411 VAL A CA 1
ATOM 3194 C C . VAL A 1 411 ? -3.525 10.729 -12.973 1.00 86.69 411 VAL A C 1
ATOM 3196 O O . VAL A 1 411 ? -4.538 11.388 -13.181 1.00 86.69 411 VAL A O 1
ATOM 3199 N N . VAL A 1 412 ? -2.461 11.210 -12.327 1.00 86.44 412 VAL A N 1
ATOM 3200 C CA . VAL A 1 412 ? -2.348 12.564 -11.770 1.00 86.44 412 VAL A CA 1
ATOM 3201 C C . VAL A 1 412 ? -0.871 12.936 -11.625 1.00 86.44 412 VAL A C 1
ATOM 3203 O O . VAL A 1 412 ? -0.014 12.063 -11.485 1.00 86.44 412 VAL A O 1
ATOM 3206 N N . GLY A 1 413 ? -0.561 14.227 -11.637 1.00 89.44 413 GLY A N 1
ATOM 3207 C CA . GLY A 1 413 ? 0.792 14.761 -11.510 1.00 89.44 413 GLY A CA 1
ATOM 3208 C C . GLY A 1 413 ? 1.545 14.840 -12.838 1.00 89.44 413 GLY A C 1
ATOM 3209 O O . GLY A 1 413 ? 0.949 14.812 -13.915 1.00 89.44 413 GLY A O 1
ATOM 3210 N N . GLY A 1 414 ? 2.873 14.948 -12.750 1.00 86.62 414 GLY A N 1
ATOM 3211 C CA . GLY A 1 414 ? 3.773 15.032 -13.908 1.00 86.62 414 GLY A CA 1
ATOM 3212 C C . GLY A 1 414 ? 4.074 16.453 -14.395 1.00 86.62 414 GLY A C 1
ATOM 3213 O O . GLY A 1 414 ? 4.871 16.615 -15.313 1.00 86.62 414 GLY A O 1
ATOM 3214 N N . ASN A 1 415 ? 3.508 17.481 -13.751 1.00 87.25 415 ASN A N 1
ATOM 3215 C CA . ASN A 1 415 ? 3.735 18.897 -14.081 1.00 87.25 415 ASN A CA 1
ATOM 3216 C C . ASN A 1 415 ? 4.756 19.574 -13.142 1.00 87.25 415 ASN A C 1
ATOM 3218 O O . ASN A 1 415 ? 4.696 20.782 -12.892 1.00 87.25 415 ASN A O 1
ATOM 3222 N N . GLY A 1 416 ? 5.686 18.781 -12.604 1.00 87.06 416 GLY A N 1
ATOM 3223 C CA . GLY A 1 416 ? 6.695 19.217 -11.643 1.00 87.06 416 GLY A CA 1
ATOM 3224 C C . GLY A 1 416 ? 6.185 19.314 -10.202 1.00 87.06 416 GLY A C 1
ATOM 3225 O O . GLY A 1 416 ? 5.002 19.129 -9.904 1.00 87.06 416 GLY A O 1
ATOM 3226 N N . GLN A 1 417 ? 7.118 19.610 -9.296 1.00 89.31 417 GLN A N 1
ATOM 3227 C CA . GLN A 1 417 ? 6.828 19.798 -7.876 1.00 89.31 417 GLN A CA 1
ATOM 3228 C C . GLN A 1 417 ? 6.179 21.156 -7.625 1.00 89.31 417 GLN A C 1
ATOM 3230 O O . GLN A 1 417 ? 6.656 22.182 -8.108 1.00 89.31 417 GLN A O 1
ATOM 3235 N N . GLY A 1 418 ? 5.132 21.178 -6.805 1.00 82.94 418 GLY A N 1
ATOM 3236 C CA . GLY A 1 418 ? 4.510 22.426 -6.389 1.00 82.94 418 GLY A CA 1
ATOM 3237 C C . GLY A 1 418 ? 3.121 22.245 -5.799 1.00 82.94 418 GLY A C 1
ATOM 3238 O O . GLY A 1 418 ? 2.712 21.137 -5.460 1.00 82.94 418 GLY A O 1
ATOM 3239 N N . LYS A 1 419 ? 2.425 23.374 -5.640 1.00 80.31 419 LYS A N 1
ATOM 3240 C CA . LYS A 1 419 ? 1.074 23.467 -5.061 1.00 80.31 419 LYS A CA 1
ATOM 3241 C C . LYS A 1 419 ? 0.009 23.853 -6.098 1.00 80.31 419 LYS A C 1
ATOM 3243 O O . LYS A 1 419 ? -1.133 24.099 -5.722 1.00 80.31 419 LYS A O 1
ATOM 3248 N N . GLN A 1 420 ? 0.383 23.991 -7.375 1.00 80.75 420 GLN A N 1
ATOM 3249 C CA . GLN A 1 420 ? -0.567 24.313 -8.443 1.00 80.75 420 GLN A CA 1
ATOM 3250 C C . GLN A 1 420 ? -1.344 23.064 -8.878 1.00 80.75 420 GLN A C 1
ATOM 3252 O O . GLN A 1 420 ? -1.021 21.940 -8.492 1.00 80.75 420 GLN A O 1
ATOM 3257 N N . ALA A 1 421 ? -2.374 23.260 -9.703 1.00 77.19 421 ALA A N 1
ATOM 3258 C CA . ALA A 1 421 ? -3.170 22.164 -10.240 1.00 77.19 421 ALA A CA 1
ATOM 3259 C C . ALA A 1 421 ? -2.278 21.117 -10.929 1.00 77.19 421 ALA A C 1
ATOM 3261 O O . ALA A 1 421 ? -1.433 21.446 -11.764 1.00 77.19 421 ALA A O 1
ATOM 3262 N N . ASN A 1 422 ? -2.485 19.846 -10.576 1.00 77.62 422 ASN A N 1
ATOM 3263 C CA . ASN A 1 422 ? -1.735 18.711 -11.111 1.00 77.62 422 ASN A CA 1
ATOM 3264 C C . ASN A 1 422 ? -0.206 18.764 -10.858 1.00 77.62 422 ASN A C 1
ATOM 3266 O O . ASN A 1 422 ? 0.559 18.110 -11.568 1.00 77.62 422 ASN A O 1
ATOM 3270 N N . GLN A 1 423 ? 0.245 19.515 -9.846 1.00 84.25 423 GLN A N 1
ATOM 3271 C CA . GLN A 1 423 ? 1.595 19.425 -9.285 1.00 84.25 423 GLN A CA 1
ATOM 3272 C C . GLN A 1 423 ? 1.555 18.644 -7.975 1.00 84.25 423 GLN A C 1
ATOM 3274 O O . GLN A 1 423 ? 0.684 18.872 -7.137 1.00 84.25 423 GLN A O 1
ATOM 3279 N N . LEU A 1 424 ? 2.497 17.721 -7.797 1.00 86.44 424 LEU A N 1
ATOM 3280 C CA . LEU A 1 424 ? 2.576 16.873 -6.610 1.00 86.44 424 LEU A CA 1
ATOM 3281 C C . LEU A 1 424 ? 3.965 16.980 -5.994 1.00 86.44 424 LEU A C 1
ATOM 3283 O O . LEU A 1 424 ? 4.969 17.103 -6.693 1.00 86.44 424 LEU A O 1
ATOM 3287 N N . ILE A 1 425 ? 4.030 16.882 -4.672 1.00 86.12 425 ILE A N 1
ATOM 3288 C CA . ILE A 1 425 ? 5.288 16.793 -3.935 1.00 86.12 425 ILE A CA 1
ATOM 3289 C C . ILE A 1 425 ? 5.305 15.422 -3.275 1.00 86.12 425 ILE A C 1
ATOM 3291 O O . ILE A 1 425 ? 4.517 15.173 -2.370 1.00 86.12 425 ILE A O 1
ATOM 3295 N N . ARG A 1 426 ? 6.198 14.547 -3.752 1.00 85.94 426 ARG A N 1
ATOM 3296 C CA . ARG A 1 426 ? 6.427 13.193 -3.217 1.00 85.94 426 ARG A CA 1
ATOM 3297 C C . ARG A 1 426 ? 5.133 12.380 -3.057 1.00 85.94 426 ARG A C 1
ATOM 3299 O O . ARG A 1 426 ? 4.764 12.044 -1.933 1.00 85.94 426 ARG A O 1
ATOM 3306 N N . PRO A 1 427 ? 4.416 12.100 -4.162 1.00 89.50 427 PRO A N 1
ATOM 3307 C CA . PRO A 1 427 ? 3.159 11.371 -4.081 1.00 89.50 427 PRO A CA 1
ATOM 3308 C C . PRO A 1 427 ? 3.335 9.999 -3.417 1.00 89.50 427 PRO A C 1
ATOM 3310 O O . PRO A 1 427 ? 4.405 9.389 -3.462 1.00 89.50 427 PRO A O 1
ATOM 3313 N N . ASN A 1 428 ? 2.254 9.484 -2.845 1.00 88.56 428 ASN A N 1
ATOM 3314 C CA . ASN A 1 428 ? 2.110 8.082 -2.472 1.00 88.56 428 ASN A CA 1
ATOM 3315 C C . ASN A 1 428 ? 0.709 7.612 -2.896 1.00 88.56 428 ASN A C 1
ATOM 3317 O O . ASN A 1 428 ? -0.124 8.437 -3.277 1.00 88.56 428 ASN A O 1
ATOM 3321 N N . VAL A 1 429 ? 0.458 6.306 -2.890 1.00 86.06 429 VAL A N 1
ATOM 3322 C CA . VAL A 1 429 ? -0.801 5.719 -3.348 1.00 86.06 429 VAL A CA 1
ATOM 3323 C C . VAL A 1 429 ? -1.279 4.636 -2.378 1.00 86.06 429 VAL A C 1
ATOM 3325 O O . VAL A 1 429 ? -0.484 3.824 -1.918 1.00 86.06 429 VAL A O 1
ATOM 3328 N N . ALA A 1 430 ? -2.581 4.645 -2.093 1.00 81.81 430 ALA A N 1
ATOM 3329 C CA . ALA A 1 430 ? -3.335 3.620 -1.372 1.00 81.81 430 ALA A CA 1
ATOM 3330 C C . ALA A 1 430 ? -4.697 3.430 -2.074 1.00 81.81 430 ALA A C 1
ATOM 3332 O O . ALA A 1 430 ? -5.140 4.346 -2.777 1.00 81.81 430 ALA A O 1
ATOM 3333 N N . LEU A 1 431 ? -5.327 2.258 -1.919 1.00 70.56 431 LEU A N 1
ATOM 3334 C CA . LEU A 1 431 ? -6.655 1.936 -2.471 1.00 70.56 431 LEU A CA 1
ATOM 3335 C C . LEU A 1 431 ? -7.688 1.716 -1.377 1.00 70.56 431 LEU A C 1
ATOM 3337 O O . LEU A 1 431 ? -7.286 1.192 -0.315 1.00 70.56 431 LEU A O 1
#

Secondary structure (DSSP, 8-state):
-------S-EEEEEEE----TT-TT--SSHHHHHHHHHHHHHHTT-EEEEEES--HHHHHHHHHHHHHT--TT-EEEEEEES-EEEETTEEEEPPTT--STT-SS-HHHHHHHSEEGGGGG--S-----SS-PPP---TTEEEEE-------S----TT----S-PPP-S--SSSSSSTT--SSEEEEEE-TT--EEEEETTTTEEEEE-TT-SS-EEEEE-S-BSSSTT-BSSEEEEEEEGGGTEEEEEEGGGTEEEEEESSS-S--EEEE-S--EEEEEE-TT-EEEEEETTTTEEEEEETT-SSPEEEEE-S-BSSSTT-BSSEEEEEE-TT-PEEEEEGGGTEEEEEPTT-SS-EEEEE-S-BSSSTT-BSSEEEEEE-TT--EEEEEGGGTEEEEE-TT-SS-EEEEE-S-SSSSTT--SS-----

Sequence (431 aa):
MASSVIYKNKRALIIGINDYSRDPDRLKYCINDATDLSMALQNIGFNVTLGKNCNLIEFRNFVDTFTDTIERNDLVLFYYAGHGKQHDDHNYLLPLDYDYIHQKSESTYIADHAISIKNFIRTRGANVNQGLSPMSAPSQTLIVFACAPALRNGNIGTNAIWKQDGIIVAGGANQGSGFDQLSYPSGVYVDDDQTVYVTEWNNHRVMQWKYGKKTGLVVAGGNGEGNRMDQLRNPTDVFIDKAKESLIICDRGNRRVVRWPLHGGTSGKTIISDISCNGLAIDNRGFLYVSDTEQNCVKRWCIDGTGGIVVAGGNEKGSSPNQLNDPYYITVDRDYSVYVSDNKNHRVMKWIDGAKEGIIVAGGRGQGNDLMQLSCPLGVVVDQSGAIYVSDEGNTRVIRWFKEATRGSVVVGGNGQGKQANQLIRPNVAL

Foldseek 3Di:
DPPDLDAPAEEEEFEFAFQQPADPPGHDCSLVVSVVVQVVCVVVHYPYDYHYQAFQVRVVVSLVVRLVPDDQRYQYEYEYEDDWDDDPNWIWAAHSDQHPPPPPDDPVSRVVGTHTPVVSQDDDDDDDPDPDDDGDRRPRYDYDYDHPPVPVFDPCDPPNQPPLDDDDFAADDPADDFQNHAAQWAEWDADPQRWIWTDGQVQQFIWITGGPDNGTDTQAANVDADDDQLTAHRKHYWDAPPVQQWIWIRRQVQQFIWTAHNPDGRGTDTQGHNANFAEWEAAPQGKIWTQGQVQQFIWIDRRSHDDTDTQAANPDDDDFQRHAHRWHYWYADNQRWIWTQRQVQFFIWIGGGPDNGTDTPAANVGDDDFQRTAHRWHAWDAGPQRKIWICRQVQQFIWIDGVPRNGTHTNAARPEDDDDRRHHHRDYDDD